Protein AF-0000000078827444 (afdb_homodimer)

Organism: Myxococcus xanthus (strain DK1622) (NCBI:txid246197)

InterPro domains:
  IPR001647 DNA-binding HTH domain, TetR-type [PF00440] (34-78)
  IPR001647 DNA-binding HTH domain, TetR-type [PS50977] (28-86)
  IPR009057 Homedomain-like superfamily [SSF46689] (24-93)
  IPR036271 Tetracyclin repressor-like, C-terminal domain superfamily [SSF48498] (101-181)
  IPR050109 HTH-type, TetR-like transcriptional regulator [PTHR30055] (21-205)

Foldseek 3Di:
DDPPPPDPPPPPPPPPPPPPDPPPPPPVLLLVLLLVLLLQQCLVPVPDDSQNSQVSSVHGPVSVCVNPVDPLRSLQVSLQVLLVQLLVLLVVDPLVVDDLLVSLLSNLVSCLVSLSSLSSCVPNVSNVPDPVCVVSVVVSLVSNLVSVVSCCVVPQDPDPDDSVVLSVLLSVLSNVLVVCCVVVNDPSVCSSVVSSCCSRPNDDPPPDPPPPVPPDD/DDDPPPPPPPPPPPPPPPPPDPPPQPPVLLLVLLLVLLLQQCLVPVPDDSQNSQVSSVHGPVSVCVNPVDPLRSLQVSLQVLLVQLVVLLVVDPLVPDDLLVSLLSNLVSCLVSLSSLSSCVPNVSNVPDPVCVVSVVVSLVSNLVSVVSCCVVVQDPDPDDSVVLSVLLSVLSNVLVVCCVVVNDPSVCSSVVSSCCSRPNDDPPPDPPPPVPPDD

Solvent-accessible surface area (backbone atoms only — not comparable to full-atom values): 24002 Å² total; per-residue (Å²): 134,83,81,78,77,79,80,76,77,77,75,78,73,73,76,73,74,74,74,74,71,74,78,76,68,53,71,68,50,48,54,51,36,39,34,52,25,39,31,50,45,32,40,69,25,69,81,58,57,66,60,58,28,18,52,68,39,72,45,50,57,69,58,47,43,72,77,33,85,39,71,67,53,41,51,52,51,25,48,49,50,40,50,49,50,52,42,49,44,56,65,72,45,69,49,89,78,40,57,45,68,56,28,48,52,48,50,40,54,50,48,48,83,42,20,48,45,52,40,20,55,64,58,30,45,70,56,73,70,34,70,87,45,49,66,57,49,50,52,44,50,48,54,54,48,52,49,52,49,46,15,28,76,71,42,35,26,56,76,91,57,53,68,62,50,53,51,37,49,53,52,25,40,41,44,31,41,37,53,30,33,76,73,66,62,35,56,72,90,45,39,35,60,51,41,50,48,37,46,33,44,25,42,30,55,80,50,68,82,72,70,69,76,58,74,68,129,135,83,81,77,78,77,80,76,77,76,74,77,71,72,74,72,73,74,73,74,70,73,78,76,67,53,74,67,51,48,54,50,35,39,33,52,25,39,29,50,45,31,39,70,25,70,78,57,57,65,62,58,28,19,52,69,40,72,47,49,58,68,59,47,42,72,78,33,84,39,70,67,52,42,51,52,51,25,49,48,50,42,50,50,51,52,42,49,43,55,64,71,45,67,49,90,78,40,57,44,65,56,28,49,52,49,50,39,54,50,47,48,82,42,21,47,47,53,38,20,56,64,57,29,44,70,56,73,70,32,68,89,44,48,65,57,49,50,51,43,50,49,53,54,47,52,48,54,50,46,16,30,75,72,42,33,26,54,77,94,57,54,68,62,49,53,50,38,48,53,53,25,42,40,44,31,41,38,54,30,33,75,72,66,61,36,58,72,92,46,38,36,58,52,42,49,48,37,47,33,43,25,40,31,55,80,51,68,81,72,68,73,74,57,75,68,130

Radius of gyration: 30.71 Å; Cα contacts (8 Å, |Δi|>4): 462; chains: 2; bounding box: 69×168×71 Å

pLDDT: mean 85.09, std 20.28, range [30.98, 98.06]

Nearest PDB structures (foldseek):
  2v57-assembly2_D  TM=8.436E-01  e=8.458E-08  Mycolicibacterium smegmatis
  2v57-assembly1_A  TM=8.354E-01  e=2.420E-07  Mycolicibacterium smegmatis
  2wgb-assembly1_B  TM=8.155E-01  e=7.811E-06  Mycolicibacterium smegmatis
  6yj2-assembly1_A  TM=6.673E-01  e=6.584E-04  Mycobacterium tuberculosis H37Rv
  6o6n-assembly1_A  TM=5.308E-01  e=3.982E-04  Mycobacterium tuberculosis

Sequence (434 aa):
MPCALSETKVSHMGRKRISAAPPVASGSDTRASILSAAARAFAVDPSAPLVDVARSAGVGRATLHRYFGSREELLREAGLDSLVQLEQALKAHRFERLAPDVALESLVGALAPWGDRLRFLLVVSELSQEPSLKAIEARVDEQIMRILLRARDAGVLRQDLPSAWLFATFEALLYAAWTAVAQGDLAANDAARTIHETLLHGHGTGHLTGARKARPRMPCALSETKVSHMGRKRISAAPPVASGSDTRASILSAAARAFAVDPSAPLVDVARSAGVGRATLHRYFGSREELLREAGLDSLVQLEQALKAHRFERLAPDVALESLVGALAPWGDRLRFLLVVSELSQEPSLKAIEARVDEQIMRILLRARDAGVLRQDLPSAWLFATFEALLYAAWTAVAQGDLAANDAARTIHETLLHGHGTGHLTGARKARPR

Structure (mmCIF, N/CA/C/O backbone):
data_AF-0000000078827444-model_v1
#
loop_
_entity.id
_entity.type
_entity.pdbx_description
1 polymer 'Transcriptional regulator, TetR family'
#
loop_
_atom_site.group_PDB
_atom_site.id
_atom_site.type_symbol
_atom_site.label_atom_id
_atom_site.label_alt_id
_atom_site.label_comp_id
_atom_site.label_asym_id
_atom_site.label_entity_id
_atom_site.label_seq_id
_atom_site.pdbx_PDB_ins_code
_atom_site.Cartn_x
_atom_site.Cartn_y
_atom_site.Cartn_z
_atom_site.occupancy
_atom_site.B_iso_or_equiv
_atom_site.auth_seq_id
_atom_site.auth_comp_id
_atom_site.auth_asym_id
_atom_site.auth_atom_id
_atom_site.pdbx_PDB_model_num
ATOM 1 N N . MET A 1 1 ? 29.656 87.125 -32.844 1 31.77 1 MET A N 1
ATOM 2 C CA . MET A 1 1 ? 28.594 86.125 -32.781 1 31.77 1 MET A CA 1
ATOM 3 C C . MET A 1 1 ? 29.094 84.875 -32.094 1 31.77 1 MET A C 1
ATOM 5 O O . MET A 1 1 ? 30.016 84.188 -32.562 1 31.77 1 MET A O 1
ATOM 9 N N . PRO A 1 2 ? 29.031 84.75 -30.703 1 37.97 2 PRO A N 1
ATOM 10 C CA . PRO A 1 2 ? 29.609 83.688 -29.844 1 37.97 2 PRO A CA 1
ATOM 11 C C . PRO A 1 2 ? 29.047 82.312 -30.125 1 37.97 2 PRO A C 1
ATOM 13 O O . PRO A 1 2 ? 27.906 82.188 -30.578 1 37.97 2 PRO A O 1
ATOM 16 N N . CYS A 1 3 ? 29.828 81.375 -30.594 1 32.91 3 CYS A N 1
ATOM 17 C CA . CYS A 1 3 ? 29.578 80 -30.875 1 32.91 3 CYS A CA 1
ATOM 18 C C . CYS A 1 3 ? 29.047 79.25 -29.641 1 32.91 3 CYS A C 1
ATOM 20 O O . CYS A 1 3 ? 29.734 79.188 -28.625 1 32.91 3 CYS A O 1
ATOM 22 N N . ALA A 1 4 ? 27.75 79.375 -29.344 1 36.53 4 ALA A N 1
ATOM 23 C CA . ALA A 1 4 ? 27.125 78.688 -28.219 1 36.53 4 ALA A CA 1
ATOM 24 C C . ALA A 1 4 ? 27.406 77.188 -28.281 1 36.53 4 ALA A C 1
ATOM 26 O O . ALA A 1 4 ? 27.078 76.5 -29.266 1 36.53 4 ALA A O 1
ATOM 27 N N . LEU A 1 5 ? 28.438 76.625 -27.609 1 36.31 5 LEU A N 1
ATOM 28 C CA . LEU A 1 5 ? 28.797 75.25 -27.453 1 36.31 5 LEU A CA 1
ATOM 29 C C . LEU A 1 5 ? 27.594 74.438 -26.969 1 36.31 5 LEU A C 1
ATOM 31 O O . LEU A 1 5 ? 26.906 74.812 -26.031 1 36.31 5 LEU A O 1
ATOM 35 N N . SER A 1 6 ? 26.953 73.625 -27.812 1 36.91 6 SER A N 1
ATOM 36 C CA . SER A 1 6 ? 25.859 72.688 -27.578 1 36.91 6 SER A CA 1
ATOM 37 C C . SER A 1 6 ? 26.172 71.75 -26.422 1 36.91 6 SER A C 1
ATOM 39 O O . SER A 1 6 ? 27.266 71.188 -26.344 1 36.91 6 SER A O 1
ATOM 41 N N . GLU A 1 7 ? 25.578 71.938 -25.219 1 38.12 7 GLU A N 1
ATOM 42 C CA . GLU A 1 7 ? 25.578 71.062 -24.047 1 38.12 7 GLU A CA 1
ATOM 43 C C . GLU A 1 7 ? 25.188 69.625 -24.391 1 38.12 7 GLU A C 1
ATOM 45 O O . GLU A 1 7 ? 24.109 69.438 -24.953 1 38.12 7 GLU A O 1
ATOM 50 N N . THR A 1 8 ? 26.141 68.75 -24.75 1 36.53 8 THR A N 1
ATOM 51 C CA . THR A 1 8 ? 25.922 67.312 -24.922 1 36.53 8 THR A CA 1
ATOM 52 C C . THR A 1 8 ? 25.203 66.75 -23.703 1 36.53 8 THR A C 1
ATOM 54 O O . THR A 1 8 ? 25.703 66.812 -22.578 1 36.53 8 THR A O 1
ATOM 57 N N . LYS A 1 9 ? 23.875 66.5 -23.75 1 38.84 9 LYS A N 1
ATOM 58 C CA . LYS A 1 9 ? 23.062 65.812 -22.766 1 38.84 9 LYS A CA 1
ATOM 59 C C . LYS A 1 9 ? 23.672 64.438 -22.422 1 38.84 9 LYS A C 1
ATOM 61 O O . LYS A 1 9 ? 23.844 63.625 -23.312 1 38.84 9 LYS A O 1
ATOM 66 N N . VAL A 1 10 ? 24.5 64.375 -21.391 1 39.84 10 VAL A N 1
ATOM 67 C CA . VAL A 1 10 ? 24.938 63.062 -20.828 1 39.84 10 VAL A CA 1
ATOM 68 C C . VAL A 1 10 ? 23.719 62.188 -20.562 1 39.84 10 VAL A C 1
ATOM 70 O O . VAL A 1 10 ? 22.781 62.625 -19.875 1 39.84 10 VAL A O 1
ATOM 73 N N . SER A 1 11 ? 23.25 61.344 -21.5 1 39.22 11 SER A N 1
ATOM 74 C CA . SER A 1 11 ? 22.219 60.312 -21.312 1 39.22 11 SER A CA 1
ATOM 75 C C . SER A 1 11 ? 22.453 59.531 -20.031 1 39.22 11 SER A C 1
ATOM 77 O O . SER A 1 11 ? 23.547 59.031 -19.781 1 39.22 11 SER A O 1
ATOM 79 N N . HIS A 1 12 ? 21.859 59.938 -18.922 1 38.81 12 HIS A N 1
ATOM 80 C CA . HIS A 1 12 ? 21.828 59.188 -17.688 1 38.81 12 HIS A CA 1
ATOM 81 C C . HIS A 1 12 ? 21.516 57.719 -17.922 1 38.81 12 HIS A C 1
ATOM 83 O O . HIS A 1 12 ? 20.453 57.375 -18.469 1 38.81 12 HIS A O 1
ATOM 89 N N . MET A 1 13 ? 22.453 56.875 -18.359 1 39.97 13 MET A N 1
ATOM 90 C CA . MET A 1 13 ? 22.312 55.438 -18.375 1 39.97 13 MET A CA 1
ATOM 91 C C . MET A 1 13 ? 21.641 54.938 -17.094 1 39.97 13 MET A C 1
ATOM 93 O O . MET A 1 13 ? 22.094 55.25 -15.992 1 39.97 13 MET A O 1
ATOM 97 N N . GLY A 1 14 ? 20.344 54.75 -17.047 1 36.94 14 GLY A N 1
ATOM 98 C CA . GLY A 1 14 ? 19.594 54.156 -15.961 1 36.94 14 GLY A CA 1
ATOM 99 C C . GLY A 1 14 ? 20.328 53 -15.305 1 36.94 14 GLY A C 1
ATOM 100 O O . GLY A 1 14 ? 20.953 52.188 -15.984 1 36.94 14 GLY A O 1
ATOM 101 N N . ARG A 1 15 ? 20.906 53.156 -14.156 1 40.91 15 ARG A N 1
ATOM 102 C CA . ARG A 1 15 ? 21.422 52.062 -13.336 1 40.91 15 ARG A CA 1
ATOM 103 C C . ARG A 1 15 ? 20.5 50.844 -13.398 1 40.91 15 ARG A C 1
ATOM 105 O O . ARG A 1 15 ? 19.312 50.969 -13.109 1 40.91 15 ARG A O 1
ATOM 112 N N . LYS A 1 16 ? 20.734 49.938 -14.289 1 40.47 16 LYS A N 1
ATOM 113 C CA . LYS A 1 16 ? 20.094 48.625 -14.242 1 40.47 16 LYS A CA 1
ATOM 114 C C . LYS A 1 16 ? 19.938 48.125 -12.805 1 40.47 16 LYS A C 1
ATOM 116 O O . LYS A 1 16 ? 20.922 47.969 -12.078 1 40.47 16 LYS A O 1
ATOM 121 N N . ARG A 1 17 ? 18.797 48.375 -12.141 1 40.31 17 ARG A N 1
ATOM 122 C CA . ARG A 1 17 ? 18.438 47.75 -10.875 1 40.31 17 ARG A CA 1
ATOM 123 C C . ARG A 1 17 ? 18.906 46.281 -10.852 1 40.31 17 ARG A C 1
ATOM 125 O O . ARG A 1 17 ? 18.469 45.469 -11.672 1 40.31 17 ARG A O 1
ATOM 132 N N . ILE A 1 18 ? 20.156 46.031 -10.523 1 42.38 18 ILE A N 1
ATOM 133 C CA . ILE A 1 18 ? 20.562 44.656 -10.242 1 42.38 18 ILE A CA 1
ATOM 134 C C . ILE A 1 18 ? 19.422 43.938 -9.516 1 42.38 18 ILE A C 1
ATOM 136 O O . ILE A 1 18 ? 18.938 44.406 -8.484 1 42.38 18 ILE A O 1
ATOM 140 N N . SER A 1 19 ? 18.562 43.219 -10.211 1 42.84 19 SER A N 1
ATOM 141 C CA . SER A 1 19 ? 17.547 42.312 -9.68 1 42.84 19 SER A CA 1
ATOM 142 C C . SER A 1 19 ? 18 41.656 -8.383 1 42.84 19 SER A C 1
ATOM 144 O O . SER A 1 19 ? 19.109 41.125 -8.312 1 42.84 19 SER A O 1
ATOM 146 N N . ALA A 1 20 ? 17.641 42.156 -7.191 1 43.84 20 ALA A N 1
ATOM 147 C CA . ALA A 1 20 ? 17.859 41.562 -5.879 1 43.84 20 ALA A CA 1
ATOM 148 C C . ALA A 1 20 ? 17.859 40.031 -5.961 1 43.84 20 ALA A C 1
ATOM 150 O O . ALA A 1 20 ? 17.062 39.438 -6.691 1 43.84 20 ALA A O 1
ATOM 151 N N . ALA A 1 21 ? 18.969 39.375 -5.801 1 48.09 21 ALA A N 1
ATOM 152 C CA . ALA A 1 21 ? 19.031 37.906 -5.68 1 48.09 21 ALA A CA 1
ATOM 153 C C . ALA A 1 21 ? 17.844 37.375 -4.887 1 48.09 21 ALA A C 1
ATOM 155 O O . ALA A 1 21 ? 17.391 38 -3.924 1 48.09 21 ALA A O 1
ATOM 156 N N . PRO A 1 22 ? 17.031 36.5 -5.422 1 49.16 22 PRO A N 1
ATOM 157 C CA . PRO A 1 22 ? 15.906 35.969 -4.648 1 49.16 22 PRO A CA 1
ATOM 158 C C . PRO A 1 22 ? 16.25 35.75 -3.178 1 49.16 22 PRO A C 1
ATOM 160 O O . PRO A 1 22 ? 17.391 35.438 -2.85 1 49.16 22 PRO A O 1
ATOM 163 N N . PRO A 1 23 ? 15.625 36.344 -2.232 1 47.78 23 PRO A N 1
ATOM 164 C CA . PRO A 1 23 ? 15.906 36.188 -0.803 1 47.78 23 PRO A CA 1
ATOM 165 C C . PRO A 1 23 ? 16.375 34.781 -0.444 1 47.78 23 PRO A C 1
ATOM 167 O O . PRO A 1 23 ? 15.859 33.781 -0.992 1 47.78 23 PRO A O 1
ATOM 170 N N . VAL A 1 24 ? 17.594 34.562 -0.07 1 46.47 24 VAL A N 1
ATOM 171 C CA . VAL A 1 24 ? 18.094 33.312 0.514 1 46.47 24 VAL A CA 1
ATOM 172 C C . VAL A 1 24 ? 17.094 32.781 1.542 1 46.47 24 VAL A C 1
ATOM 174 O O . VAL A 1 24 ? 16.688 33.5 2.447 1 46.47 24 VAL A O 1
ATOM 177 N N . ALA A 1 25 ? 16.25 31.797 1.273 1 52.47 25 ALA A N 1
ATOM 178 C CA . ALA A 1 25 ? 15.375 31.156 2.244 1 52.47 25 ALA A CA 1
ATOM 179 C C . ALA A 1 25 ? 16.047 31.062 3.615 1 52.47 25 ALA A C 1
ATOM 181 O O . ALA A 1 25 ? 17.234 30.766 3.717 1 52.47 25 ALA A O 1
ATOM 182 N N . SER A 1 26 ? 15.484 31.562 4.66 1 61.41 26 SER A N 1
ATOM 183 C CA . SER A 1 26 ? 15.992 31.438 6.02 1 61.41 26 SER A CA 1
ATOM 184 C C . SER A 1 26 ? 16.391 30 6.328 1 61.41 26 SER A C 1
ATOM 186 O O . SER A 1 26 ? 15.977 29.078 5.617 1 61.41 26 SER A O 1
ATOM 188 N N . GLY A 1 27 ? 17.422 29.766 7.078 1 64.12 27 GLY A N 1
ATOM 189 C CA . GLY A 1 27 ? 17.922 28.469 7.512 1 64.12 27 GLY A CA 1
ATOM 190 C C . GLY A 1 27 ? 16.828 27.469 7.773 1 64.12 27 GLY A C 1
ATOM 191 O O . GLY A 1 27 ? 16.953 26.297 7.406 1 64.12 27 GLY A O 1
ATOM 192 N N . SER A 1 28 ? 15.742 27.953 8.344 1 72.44 28 SER A N 1
ATOM 193 C CA . SER A 1 28 ? 14.609 27.078 8.664 1 72.44 28 SER A CA 1
ATOM 194 C C . SER A 1 28 ? 13.875 26.656 7.402 1 72.44 28 SER A C 1
ATOM 196 O O . SER A 1 28 ? 13.438 25.5 7.297 1 72.44 28 SER A O 1
ATOM 198 N N . ASP A 1 29 ? 13.93 27.5 6.488 1 87.19 29 ASP A N 1
ATOM 199 C CA . ASP A 1 29 ? 13.242 27.203 5.238 1 87.19 29 ASP A CA 1
ATOM 200 C C . ASP A 1 29 ? 14.008 26.172 4.422 1 87.19 29 ASP A C 1
ATOM 202 O O . ASP A 1 29 ? 13.406 25.266 3.84 1 87.19 29 ASP A O 1
ATOM 206 N N . THR A 1 30 ? 15.32 26.281 4.633 1 92.56 30 THR A N 1
ATOM 207 C CA . THR A 1 30 ? 16.172 25.344 3.9 1 92.56 30 THR A CA 1
ATOM 208 C C . THR A 1 30 ? 16.047 23.938 4.492 1 92.56 30 THR A C 1
ATOM 210 O O . THR A 1 30 ? 15.93 22.969 3.756 1 92.56 30 THR A O 1
ATOM 213 N N . ARG A 1 31 ? 16.047 23.891 5.809 1 95.88 31 ARG A N 1
ATOM 214 C CA . ARG A 1 31 ? 15.914 22.594 6.488 1 95.88 31 ARG A CA 1
ATOM 215 C C . ARG A 1 31 ? 14.609 21.906 6.098 1 95.88 31 ARG A C 1
ATOM 217 O O . ARG A 1 31 ? 14.609 20.719 5.766 1 95.88 31 ARG A O 1
ATOM 224 N N . ALA A 1 32 ? 13.594 22.703 6.156 1 95.5 32 ALA A N 1
ATOM 225 C CA . ALA A 1 32 ? 12.281 22.172 5.816 1 95.5 32 ALA A CA 1
ATOM 226 C C . ALA A 1 32 ? 12.234 21.719 4.359 1 95.5 32 ALA A C 1
ATOM 228 O O . ALA A 1 32 ? 11.648 20.672 4.039 1 95.5 32 ALA A O 1
ATOM 229 N N . SER A 1 33 ? 12.82 22.469 3.496 1 95.94 33 SER A N 1
ATOM 230 C CA . SER A 1 33 ? 12.859 22.125 2.078 1 95.94 33 SER A CA 1
ATOM 231 C C . SER A 1 33 ? 13.602 20.812 1.845 1 95.94 33 SER A C 1
ATOM 233 O O . SER A 1 33 ? 13.172 19.984 1.045 1 95.94 33 SER A O 1
ATOM 235 N N . ILE A 1 34 ? 14.68 20.641 2.582 1 97.31 34 ILE A N 1
ATOM 236 C CA . ILE A 1 34 ? 15.469 19.422 2.453 1 97.31 34 ILE A CA 1
ATOM 237 C C . ILE A 1 34 ? 14.656 18.219 2.947 1 97.31 34 ILE A C 1
ATOM 239 O O . ILE A 1 34 ? 14.625 17.172 2.297 1 97.31 34 ILE A O 1
ATOM 243 N N . LEU A 1 35 ? 13.984 18.391 4.059 1 97.38 35 LEU A N 1
ATOM 244 C CA . LEU A 1 35 ? 13.188 17.297 4.625 1 97.38 35 LEU A CA 1
ATOM 245 C C . LEU A 1 35 ? 12.055 16.906 3.686 1 97.38 35 LEU A C 1
ATOM 247 O O . LEU A 1 35 ? 11.781 15.719 3.492 1 97.38 35 LEU A O 1
ATOM 251 N N . SER A 1 36 ? 11.453 17.906 3.076 1 96.19 36 SER A N 1
ATOM 252 C CA . SER A 1 36 ? 10.383 17.641 2.121 1 96.19 36 SER A CA 1
ATOM 253 C C . SER A 1 36 ? 10.906 16.938 0.879 1 96.19 36 SER A C 1
ATOM 255 O O . SER A 1 36 ? 10.297 15.961 0.417 1 96.19 36 SER A O 1
ATOM 257 N N . ALA A 1 37 ? 11.984 17.375 0.394 1 96.81 37 ALA A N 1
ATOM 258 C CA . ALA A 1 37 ? 12.602 16.75 -0.769 1 96.81 37 ALA A CA 1
ATOM 259 C C . ALA A 1 37 ? 13.016 15.312 -0.464 1 96.81 37 ALA A C 1
ATOM 261 O O . ALA A 1 37 ? 12.852 14.422 -1.303 1 96.81 37 ALA A O 1
ATOM 262 N N . ALA A 1 38 ? 13.539 15.109 0.711 1 97.31 38 ALA A N 1
ATOM 263 C CA . ALA A 1 38 ? 13.961 13.773 1.132 1 97.31 38 ALA A CA 1
ATOM 264 C C . ALA A 1 38 ? 12.773 12.812 1.175 1 97.31 38 ALA A C 1
ATOM 266 O O . ALA A 1 38 ? 12.836 11.719 0.608 1 97.31 38 ALA A O 1
ATOM 267 N N . ALA A 1 39 ? 11.703 13.234 1.784 1 95.75 39 ALA A N 1
ATOM 268 C CA . ALA A 1 39 ? 10.516 12.391 1.887 1 95.75 39 ALA A CA 1
ATOM 269 C C . ALA A 1 39 ? 9.992 12.008 0.504 1 95.75 39 ALA A C 1
ATOM 271 O O . ALA A 1 39 ? 9.656 10.852 0.259 1 95.75 39 ALA A O 1
ATOM 272 N N . ARG A 1 40 ? 9.984 12.945 -0.374 1 93.38 40 ARG A N 1
ATOM 273 C CA . ARG A 1 40 ? 9.484 12.703 -1.724 1 93.38 40 ARG A CA 1
ATOM 274 C C . ARG A 1 40 ? 10.398 11.75 -2.482 1 93.38 40 ARG A C 1
ATOM 276 O O . ARG A 1 40 ? 9.93 10.797 -3.113 1 93.38 40 ARG A O 1
ATOM 283 N N . ALA A 1 41 ? 11.672 11.984 -2.404 1 93.88 41 ALA A N 1
ATOM 284 C CA . ALA A 1 41 ? 12.641 11.156 -3.129 1 93.88 41 ALA A CA 1
ATOM 285 C C . ALA A 1 41 ? 12.641 9.727 -2.605 1 93.88 41 ALA A C 1
ATOM 287 O O . ALA A 1 41 ? 12.578 8.773 -3.387 1 93.88 41 ALA A O 1
ATOM 288 N N . PHE A 1 42 ? 12.633 9.609 -1.299 1 93.12 42 PHE A N 1
ATOM 289 C CA . PHE A 1 42 ? 12.758 8.297 -0.688 1 93.12 42 PHE A CA 1
ATOM 290 C C . PHE A 1 42 ? 11.445 7.535 -0.756 1 93.12 42 PHE A C 1
ATOM 292 O O . PHE A 1 42 ? 11.422 6.305 -0.651 1 93.12 42 PHE A O 1
ATOM 299 N N . ALA A 1 43 ? 10.328 8.25 -0.931 1 90.38 43 ALA A N 1
ATOM 300 C CA . ALA A 1 43 ? 9.047 7.59 -1.176 1 90.38 43 ALA A CA 1
ATOM 301 C C . ALA A 1 43 ? 9.062 6.832 -2.502 1 90.38 43 ALA A C 1
ATOM 303 O O . ALA A 1 43 ? 8.414 5.793 -2.639 1 90.38 43 ALA A O 1
ATOM 304 N N . VAL A 1 44 ? 9.773 7.332 -3.438 1 86.62 44 VAL A N 1
ATOM 305 C CA . VAL A 1 44 ? 9.867 6.73 -4.762 1 86.62 44 VAL A CA 1
ATOM 306 C C . VAL A 1 44 ? 10.977 5.684 -4.781 1 86.62 44 VAL A C 1
ATOM 308 O O . VAL A 1 44 ? 10.773 4.562 -5.25 1 86.62 44 VAL A O 1
ATOM 311 N N . ASP A 1 45 ? 12.102 6.078 -4.195 1 87.88 45 ASP A N 1
ATOM 312 C CA . ASP A 1 45 ? 13.273 5.211 -4.121 1 87.88 45 ASP A CA 1
ATOM 313 C C . ASP A 1 45 ? 13.992 5.375 -2.783 1 87.88 45 ASP A C 1
ATOM 315 O O . ASP A 1 45 ? 14.773 6.309 -2.602 1 87.88 45 ASP A O 1
ATOM 319 N N . PRO A 1 46 ? 13.82 4.398 -1.934 1 88.75 46 PRO A N 1
ATOM 320 C CA . PRO A 1 46 ? 14.453 4.496 -0.615 1 88.75 46 PRO A CA 1
ATOM 321 C C . PRO A 1 46 ? 15.977 4.578 -0.695 1 88.75 46 PRO A C 1
ATOM 323 O O . PRO A 1 46 ? 16.625 5.008 0.261 1 88.75 46 PRO A O 1
ATOM 326 N N . SER A 1 47 ? 16.578 4.207 -1.845 1 85.81 47 SER A N 1
ATOM 327 C CA . SER A 1 47 ? 18.031 4.219 -2.01 1 85.81 47 SER A CA 1
ATOM 328 C C . SER A 1 47 ? 18.469 5.402 -2.855 1 85.81 47 SER A C 1
ATOM 330 O O . SER A 1 47 ? 19.625 5.453 -3.305 1 85.81 47 SER A O 1
ATOM 332 N N . ALA A 1 48 ? 17.609 6.301 -3.035 1 91.44 48 ALA A N 1
ATOM 333 C CA . ALA A 1 48 ? 17.953 7.465 -3.852 1 91.44 48 ALA A CA 1
ATOM 334 C C . ALA A 1 48 ? 19.219 8.148 -3.334 1 91.44 48 ALA A C 1
ATOM 336 O O . ALA A 1 48 ? 19.391 8.297 -2.123 1 91.44 48 ALA A O 1
ATOM 337 N N . PRO A 1 49 ? 20.062 8.586 -4.223 1 94.12 49 PRO A N 1
ATOM 338 C CA . PRO A 1 49 ? 21.281 9.289 -3.812 1 94.12 49 PRO A CA 1
ATOM 339 C C . PRO A 1 49 ? 20.984 10.633 -3.156 1 94.12 49 PRO A C 1
ATOM 341 O O . PRO A 1 49 ? 20.047 11.328 -3.547 1 94.12 49 PRO A O 1
ATOM 344 N N . LEU A 1 50 ? 21.859 10.992 -2.223 1 96.31 50 LEU A N 1
ATOM 345 C CA . LEU A 1 50 ? 21.672 12.242 -1.492 1 96.31 50 LEU A CA 1
ATOM 346 C C . LEU A 1 50 ? 21.844 13.438 -2.418 1 96.31 50 LEU A C 1
ATOM 348 O O . LEU A 1 50 ? 21.219 14.484 -2.215 1 96.31 50 LEU A O 1
ATOM 352 N N . VAL A 1 51 ? 22.625 13.289 -3.451 1 95.44 51 VAL A N 1
ATOM 353 C CA . VAL A 1 51 ? 22.828 14.367 -4.41 1 95.44 51 VAL A CA 1
ATOM 354 C C . VAL A 1 51 ? 21.5 14.711 -5.094 1 95.44 51 VAL A C 1
ATOM 356 O O . VAL A 1 51 ? 21.234 15.875 -5.391 1 95.44 51 VAL A O 1
ATOM 359 N N . ASP A 1 52 ? 20.688 13.758 -5.32 1 95.31 52 ASP A N 1
ATOM 360 C CA . ASP A 1 52 ? 19.391 13.977 -5.941 1 95.31 52 ASP A CA 1
ATOM 361 C C . ASP A 1 52 ? 18.438 14.68 -4.98 1 95.31 52 ASP A C 1
ATOM 363 O O . ASP A 1 52 ? 17.641 15.523 -5.398 1 95.31 52 ASP A O 1
ATOM 367 N N . VAL A 1 53 ? 18.5 14.305 -3.711 1 97 53 VAL A N 1
ATOM 368 C CA . VAL A 1 53 ? 17.703 14.977 -2.688 1 97 53 VAL A CA 1
ATOM 369 C C . VAL A 1 53 ? 18.094 16.453 -2.619 1 97 53 VAL A C 1
ATOM 371 O O . VAL A 1 53 ? 17.219 17.328 -2.617 1 97 53 VAL A O 1
ATOM 374 N N . ALA A 1 54 ? 19.406 16.688 -2.582 1 97.12 54 ALA A N 1
ATOM 375 C CA . ALA A 1 54 ? 19.906 18.062 -2.525 1 97.12 54 ALA A CA 1
ATOM 376 C C . ALA A 1 54 ? 19.422 18.875 -3.717 1 97.12 54 ALA A C 1
ATOM 378 O O . ALA A 1 54 ? 18.891 19.969 -3.547 1 97.12 54 ALA A O 1
ATOM 379 N N . ARG A 1 55 ? 19.547 18.312 -4.875 1 96.25 55 ARG A N 1
ATOM 380 C CA . ARG A 1 55 ? 19.125 18.984 -6.102 1 96.25 55 ARG A CA 1
ATOM 381 C C . ARG A 1 55 ? 17.625 19.312 -6.062 1 96.25 55 ARG A C 1
ATOM 383 O O . ARG A 1 55 ? 17.234 20.438 -6.383 1 96.25 55 ARG A O 1
ATOM 390 N N . SER A 1 56 ? 16.875 18.438 -5.617 1 94.75 56 SER A N 1
ATOM 391 C CA . SER A 1 56 ? 15.43 18.625 -5.547 1 94.75 56 SER A CA 1
ATOM 392 C C . SER A 1 56 ? 15.055 19.703 -4.535 1 94.75 56 SER A C 1
ATOM 394 O O . SER A 1 56 ? 14.031 20.359 -4.676 1 94.75 56 SER A O 1
ATOM 396 N N . ALA A 1 57 ? 15.852 19.844 -3.535 1 96.25 57 ALA A N 1
ATOM 397 C CA . ALA A 1 57 ? 15.625 20.844 -2.496 1 96.25 57 ALA A CA 1
ATOM 398 C C . ALA A 1 57 ? 16.156 22.203 -2.924 1 96.25 57 ALA A C 1
ATOM 400 O O . ALA A 1 57 ? 15.953 23.203 -2.223 1 96.25 57 ALA A O 1
ATOM 401 N N . GLY A 1 58 ? 16.875 22.203 -4.02 1 96.12 58 GLY A N 1
ATOM 402 C CA . GLY A 1 58 ? 17.422 23.453 -4.512 1 96.12 58 GLY A CA 1
ATOM 403 C C . GLY A 1 58 ? 18.672 23.875 -3.781 1 96.12 58 GLY A C 1
ATOM 404 O O . GLY A 1 58 ? 18.938 25.078 -3.627 1 96.12 58 GLY A O 1
ATOM 405 N N . VAL A 1 59 ? 19.375 22.953 -3.256 1 96.25 59 VAL A N 1
ATOM 406 C CA . VAL A 1 59 ? 20.609 23.266 -2.535 1 96.25 59 VAL A CA 1
ATOM 407 C C . VAL A 1 59 ? 21.734 22.391 -3.066 1 96.25 59 VAL A C 1
ATOM 409 O O . VAL A 1 59 ? 21.516 21.484 -3.867 1 96.25 59 VAL A O 1
ATOM 412 N N . GLY A 1 60 ? 22.953 22.703 -2.676 1 94.12 60 GLY A N 1
ATOM 413 C CA . GLY A 1 60 ? 24.109 21.859 -3.004 1 94.12 60 GLY A CA 1
ATOM 414 C C . GLY A 1 60 ? 24.328 20.734 -2.02 1 94.12 60 GLY A C 1
ATOM 415 O O . GLY A 1 60 ? 23.75 20.734 -0.932 1 94.12 60 GLY A O 1
ATOM 416 N N . ARG A 1 61 ? 25.094 19.812 -2.406 1 93.75 61 ARG A N 1
ATOM 417 C CA . ARG A 1 61 ? 25.406 18.656 -1.562 1 93.75 61 ARG A CA 1
ATOM 418 C C . ARG A 1 61 ? 26.062 19.109 -0.257 1 93.75 61 ARG A C 1
ATOM 420 O O . ARG A 1 61 ? 25.766 18.562 0.809 1 93.75 61 ARG A O 1
ATOM 427 N N . ALA A 1 62 ? 26.906 20.078 -0.333 1 94.88 62 ALA A N 1
ATOM 428 C CA . ALA A 1 62 ? 27.594 20.578 0.855 1 94.88 62 ALA A CA 1
ATOM 429 C C . ALA A 1 62 ? 26.609 21.188 1.851 1 94.88 62 ALA A C 1
ATOM 431 O O . ALA A 1 62 ? 26.734 20.969 3.061 1 94.88 62 ALA A O 1
ATOM 432 N N . THR A 1 63 ? 25.703 21.859 1.393 1 95.56 63 THR A N 1
ATOM 433 C CA . THR A 1 63 ? 24.672 22.453 2.23 1 95.56 63 THR A CA 1
ATOM 434 C C . THR A 1 63 ? 23.859 21.375 2.922 1 95.56 63 THR A C 1
ATOM 436 O O . THR A 1 63 ? 23.578 21.469 4.121 1 95.56 63 THR A O 1
ATOM 439 N N . LEU A 1 64 ? 23.422 20.281 2.172 1 97.19 64 LEU A N 1
ATOM 440 C CA . LEU A 1 64 ? 22.688 19.156 2.76 1 97.19 64 LEU A CA 1
ATOM 441 C C . LEU A 1 64 ? 23.484 18.547 3.912 1 97.19 64 LEU A C 1
ATOM 443 O O . LEU A 1 64 ? 22.922 18.281 4.977 1 97.19 64 LEU A O 1
ATOM 447 N N . HIS A 1 65 ? 24.75 18.453 3.764 1 96.19 65 HIS A N 1
ATOM 448 C CA . HIS A 1 65 ? 25.578 17.797 4.766 1 96.19 65 HIS A CA 1
ATOM 449 C C . HIS A 1 65 ? 25.75 18.672 6 1 96.19 65 HIS A C 1
ATOM 451 O O . HIS A 1 65 ? 25.938 18.172 7.109 1 96.19 65 HIS A O 1
ATOM 457 N N . ARG A 1 66 ? 25.734 20 5.773 1 96.19 66 ARG A N 1
ATOM 458 C CA . ARG A 1 66 ? 25.781 20.922 6.902 1 96.19 66 ARG A CA 1
ATOM 459 C C . ARG A 1 66 ? 24.562 20.75 7.805 1 96.19 66 ARG A C 1
ATOM 461 O O . ARG A 1 66 ? 24.672 20.828 9.031 1 96.19 66 ARG A O 1
ATOM 468 N N . TYR A 1 67 ? 23.453 20.438 7.219 1 96.62 67 TYR A N 1
ATOM 469 C CA . TYR A 1 67 ? 22.219 20.312 7.973 1 96.62 67 TYR A CA 1
ATOM 470 C C . TYR A 1 67 ? 22.047 18.906 8.531 1 96.62 67 TYR A C 1
ATOM 472 O O . TYR A 1 67 ? 21.562 18.719 9.641 1 96.62 67 TYR A O 1
ATOM 480 N N . PHE A 1 68 ? 22.406 17.922 7.699 1 97.56 68 PHE A N 1
ATOM 481 C CA . PHE A 1 68 ? 22.281 16.516 8.055 1 97.56 68 PHE A CA 1
ATOM 482 C C . PHE A 1 68 ? 23.578 15.758 7.789 1 97.56 68 PHE A C 1
ATOM 484 O O . PHE A 1 68 ? 23.938 15.523 6.633 1 97.56 68 PHE A O 1
ATOM 491 N N . GLY A 1 69 ? 24.062 15.25 8.836 1 95.62 69 GLY A N 1
ATOM 492 C CA . GLY A 1 69 ? 25.406 14.703 8.789 1 95.62 69 GLY A CA 1
ATOM 493 C C . GLY A 1 69 ? 25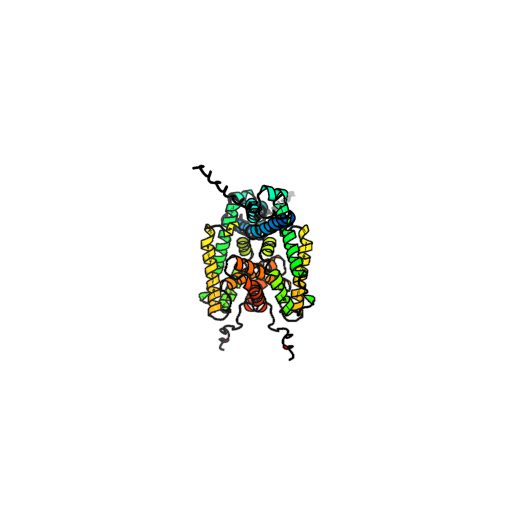.469 13.336 8.141 1 95.62 69 GLY A C 1
ATOM 494 O O . GLY A 1 69 ? 26.562 12.852 7.801 1 95.62 69 GLY A O 1
ATOM 495 N N . SER A 1 70 ? 24.328 12.617 8.047 1 95.69 70 SER A N 1
ATOM 496 C CA . SER A 1 70 ? 24.312 11.281 7.469 1 95.69 70 SER A CA 1
ATOM 497 C C . SER A 1 70 ? 22.953 10.961 6.852 1 95.69 70 SER A C 1
ATOM 499 O O . SER A 1 70 ? 21.969 11.648 7.133 1 95.69 70 SER A O 1
ATOM 501 N N . ARG A 1 71 ? 22.969 10.008 5.988 1 94.69 71 ARG A N 1
ATOM 502 C CA . ARG A 1 71 ? 21.719 9.516 5.426 1 94.69 71 ARG A CA 1
ATOM 503 C C . ARG A 1 71 ? 20.75 9.086 6.527 1 94.69 71 ARG A C 1
ATOM 505 O O . ARG A 1 71 ? 19.547 9.367 6.457 1 94.69 71 ARG A O 1
ATOM 512 N N . GLU A 1 72 ? 21.328 8.422 7.531 1 93.5 72 GLU A N 1
ATOM 513 C CA . GLU A 1 72 ? 20.516 7.93 8.641 1 93.5 72 GLU A CA 1
ATOM 514 C C . GLU A 1 72 ? 19.844 9.078 9.383 1 93.5 72 GLU A C 1
ATOM 516 O O . GLU A 1 72 ? 18.656 9.008 9.719 1 93.5 72 GLU A O 1
ATOM 521 N N . GLU A 1 73 ? 20.594 10.039 9.633 1 96 73 GLU A N 1
ATOM 522 C CA . GLU A 1 73 ? 20.047 11.211 10.312 1 96 73 GLU A CA 1
ATOM 523 C C . GLU A 1 73 ? 18.969 11.891 9.469 1 96 73 GLU A C 1
ATOM 525 O O . GLU A 1 73 ? 17.922 12.273 9.977 1 96 73 GLU A O 1
ATOM 530 N N . LEU A 1 74 ? 19.266 12.047 8.172 1 96.94 74 LEU A N 1
ATOM 531 C CA . LEU A 1 74 ? 18.297 12.656 7.266 1 96.94 74 LEU A CA 1
ATOM 532 C C . LEU A 1 74 ? 17 11.852 7.238 1 96.94 74 LEU A C 1
ATOM 534 O O . LEU A 1 74 ? 15.914 12.422 7.328 1 96.94 74 LEU A O 1
ATOM 538 N N . LEU A 1 75 ? 17.094 10.562 7.164 1 95.94 75 LEU A N 1
ATOM 539 C CA . LEU A 1 75 ? 15.922 9.688 7.145 1 95.94 75 LEU A CA 1
ATOM 540 C C . LEU A 1 75 ? 15.109 9.844 8.422 1 95.94 75 LEU A C 1
ATOM 542 O O . LEU A 1 75 ? 13.891 10.016 8.375 1 95.94 75 LEU A O 1
ATOM 546 N N . ARG A 1 76 ? 15.766 9.781 9.523 1 95.69 76 ARG A N 1
ATOM 547 C CA . ARG A 1 76 ? 15.094 9.891 10.82 1 95.69 76 ARG A CA 1
ATOM 548 C C . ARG A 1 76 ? 14.383 11.234 10.953 1 95.69 76 ARG A C 1
ATOM 550 O O . ARG A 1 76 ? 13.219 11.281 11.352 1 95.69 76 ARG A O 1
ATOM 557 N N . GLU A 1 77 ? 15.086 12.273 10.586 1 97 77 GLU A N 1
ATOM 558 C CA . GLU A 1 77 ? 14.508 13.609 10.727 1 97 77 GLU A CA 1
ATOM 559 C C . GLU A 1 77 ? 13.367 13.828 9.734 1 97 77 GLU A C 1
ATOM 561 O O . GLU A 1 77 ? 12.375 14.477 10.055 1 97 77 GLU A O 1
ATOM 566 N N . ALA A 1 78 ? 13.523 13.328 8.516 1 97.5 78 ALA A N 1
ATOM 567 C CA . ALA A 1 78 ? 12.43 13.391 7.543 1 97.5 78 ALA A CA 1
ATOM 568 C C . ALA A 1 78 ? 11.219 12.602 8.023 1 97.5 78 ALA A C 1
ATOM 570 O O . ALA A 1 78 ? 10.078 13.023 7.824 1 97.5 78 ALA A O 1
ATOM 571 N N . GLY A 1 79 ? 11.5 11.445 8.609 1 97.44 79 GLY A N 1
ATOM 572 C CA . GLY A 1 79 ? 10.43 10.664 9.211 1 97.44 79 GLY A CA 1
ATOM 573 C C . GLY A 1 79 ? 9.695 11.398 10.32 1 97.44 79 GLY A C 1
ATOM 574 O O . GLY A 1 79 ? 8.461 11.438 10.336 1 97.44 79 GLY A O 1
ATOM 575 N N . LEU A 1 80 ? 10.477 11.984 11.211 1 96.88 80 LEU A N 1
ATOM 576 C CA . LEU A 1 80 ? 9.898 12.758 12.305 1 96.88 80 LEU A CA 1
ATOM 577 C C . LEU A 1 80 ? 9.07 13.922 11.766 1 96.88 80 LEU A C 1
ATOM 579 O O . LEU A 1 80 ? 7.934 14.133 12.203 1 96.88 80 LEU A O 1
ATOM 583 N N . ASP A 1 81 ? 9.617 14.586 10.852 1 96.88 81 ASP A N 1
ATOM 584 C CA . ASP A 1 81 ? 8.922 15.719 10.25 1 96.88 81 ASP A CA 1
ATOM 585 C C . ASP A 1 81 ? 7.625 15.273 9.586 1 96.88 81 ASP A C 1
ATOM 587 O O . ASP A 1 81 ? 6.602 15.953 9.688 1 96.88 81 ASP A O 1
ATOM 591 N N . SER A 1 82 ? 7.668 14.18 8.852 1 97.44 82 SER A N 1
ATOM 592 C CA . SER A 1 82 ? 6.48 13.641 8.195 1 97.44 82 SER A CA 1
ATOM 593 C C . SER A 1 82 ? 5.379 13.352 9.211 1 97.44 82 SER A C 1
ATOM 595 O O . SER A 1 82 ? 4.223 13.734 9.008 1 97.44 82 SER A O 1
ATOM 597 N N . LEU A 1 83 ? 5.719 12.711 10.305 1 97.12 83 LEU A N 1
ATOM 598 C CA . LEU A 1 83 ? 4.746 12.367 11.336 1 97.12 83 LEU A CA 1
ATOM 599 C C . LEU A 1 83 ? 4.188 13.617 12 1 97.12 83 LEU A C 1
ATOM 601 O O . LEU A 1 83 ? 2.988 13.703 12.281 1 97.12 83 LEU A O 1
ATOM 605 N N . VAL A 1 84 ? 5.055 14.562 12.242 1 95.94 84 VAL A N 1
ATOM 606 C CA . VAL A 1 84 ? 4.629 15.82 12.867 1 95.94 84 VAL A CA 1
ATOM 607 C C . VAL A 1 84 ? 3.645 16.547 11.945 1 95.94 84 VAL A C 1
ATOM 609 O O . VAL A 1 84 ? 2.629 17.062 12.406 1 95.94 84 VAL A O 1
ATOM 612 N N . GLN A 1 85 ? 3.916 16.578 10.672 1 95.31 85 GLN A N 1
ATOM 613 C CA . GLN A 1 85 ? 3.014 17.203 9.711 1 95.31 85 GLN A CA 1
ATOM 614 C C . GLN A 1 85 ? 1.666 16.5 9.68 1 95.31 85 GLN A C 1
ATOM 616 O O . GLN A 1 85 ? 0.618 17.141 9.609 1 95.31 85 GLN A O 1
ATOM 621 N N . LEU A 1 86 ? 1.698 15.188 9.719 1 96 86 LEU A N 1
ATOM 622 C CA . LEU A 1 86 ? 0.459 14.422 9.75 1 96 86 LEU A CA 1
ATOM 623 C C . LEU A 1 86 ? -0.337 14.727 11.016 1 96 86 LEU A C 1
ATOM 625 O O . LEU A 1 86 ? -1.552 14.93 10.953 1 96 86 LEU A O 1
ATOM 629 N N . GLU A 1 87 ? 0.326 14.75 12.141 1 95.5 87 GLU A N 1
ATOM 630 C CA . GLU A 1 87 ? -0.328 15.062 13.406 1 95.5 87 GLU A CA 1
ATOM 631 C C . GLU A 1 87 ? -0.963 16.453 13.367 1 95.5 87 GLU A C 1
ATOM 633 O O . GLU A 1 87 ? -2.092 16.641 13.828 1 95.5 87 GLU A O 1
ATOM 638 N N . GLN A 1 88 ? -0.212 17.406 12.805 1 94.94 88 GLN A N 1
ATOM 639 C CA . GLN A 1 88 ? -0.711 18.766 12.711 1 94.94 88 GLN A CA 1
ATOM 640 C C . GLN A 1 88 ? -1.917 18.844 11.773 1 94.94 88 GLN A C 1
ATOM 642 O O . GLN A 1 88 ? -2.873 19.578 12.055 1 94.94 88 GLN A O 1
ATOM 647 N N . ALA A 1 89 ? -1.848 18.109 10.672 1 94.56 89 ALA A N 1
ATOM 648 C CA . ALA A 1 89 ? -2.973 18.078 9.742 1 94.56 89 ALA A CA 1
ATOM 649 C C . ALA A 1 89 ? -4.234 17.547 10.43 1 94.56 89 ALA A C 1
ATOM 651 O O . ALA A 1 89 ? -5.336 18.047 10.172 1 94.56 89 ALA A O 1
ATOM 652 N N . LEU A 1 90 ? -4.098 16.609 11.312 1 95.69 90 LEU A N 1
ATOM 653 C CA . LEU A 1 90 ? -5.223 16.016 12.039 1 95.69 90 LEU A CA 1
ATOM 654 C C . LEU A 1 90 ? -5.727 16.969 13.117 1 95.69 90 LEU A C 1
ATOM 656 O O . LEU A 1 90 ? -6.938 17.109 13.312 1 95.69 90 LEU A O 1
ATOM 660 N N . LYS A 1 91 ? -4.852 17.672 13.805 1 92.19 91 LYS A N 1
ATOM 661 C CA . LYS A 1 91 ? -5.203 18.578 14.898 1 92.19 91 LYS A CA 1
ATOM 662 C C . LYS A 1 91 ? -5.914 19.828 14.383 1 92.19 91 LYS A C 1
ATOM 664 O O . LYS A 1 91 ? -6.707 20.43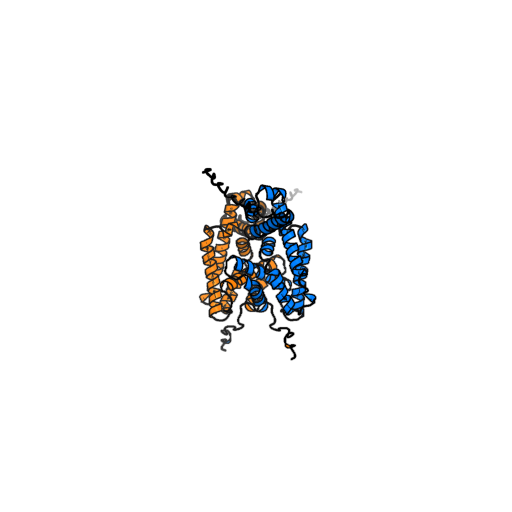8 15.102 1 92.19 91 LYS A O 1
ATOM 669 N N . ALA A 1 92 ? -5.574 20.109 13.156 1 90.5 92 ALA A N 1
ATOM 670 C CA . ALA A 1 92 ? -6.133 21.328 12.57 1 90.5 92 ALA A CA 1
ATOM 671 C C . ALA A 1 92 ? -7.637 21.188 12.352 1 90.5 92 ALA A C 1
ATOM 673 O O . ALA A 1 92 ? -8.344 22.188 12.203 1 90.5 92 ALA A O 1
ATOM 674 N N . HIS A 1 93 ? -8.031 19.906 12.359 1 87.62 93 HIS A N 1
ATOM 675 C CA . HIS A 1 93 ? -9.445 19.672 12.133 1 87.62 93 HIS A CA 1
ATOM 676 C C . HIS A 1 93 ? -10.172 19.375 13.445 1 87.62 93 HIS A C 1
ATOM 678 O O . HIS A 1 93 ? -9.625 18.719 14.328 1 87.62 93 HIS A O 1
ATOM 684 N N . ARG A 1 94 ? -11.18 20.109 13.922 1 88.44 94 ARG A N 1
ATOM 685 C CA . ARG A 1 94 ? -12.016 19.859 15.094 1 88.44 94 ARG A CA 1
ATOM 686 C C . ARG A 1 94 ? -13.047 18.766 14.812 1 88.44 94 ARG A C 1
ATOM 688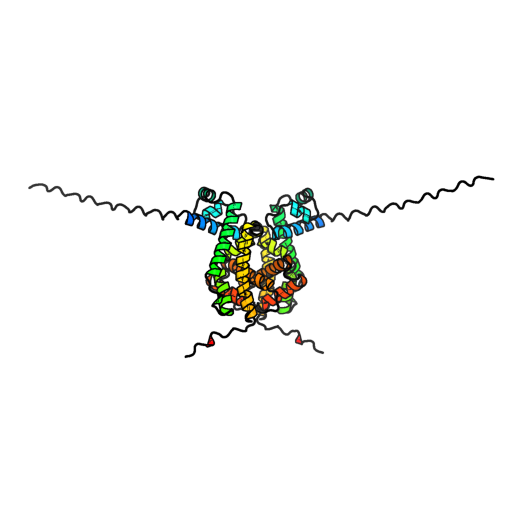 O O . ARG A 1 94 ? -14.25 19.031 14.852 1 88.44 94 ARG A O 1
ATOM 695 N N . PHE A 1 95 ? -12.484 17.531 14.648 1 93.75 95 PHE A N 1
ATOM 696 C CA . PHE A 1 95 ? -13.32 16.422 14.211 1 93.75 95 PHE A CA 1
ATOM 697 C C . PHE A 1 95 ? -14.461 16.172 15.195 1 93.75 95 PHE A C 1
ATOM 699 O O . PHE A 1 95 ? -15.531 15.719 14.797 1 93.75 95 PHE A O 1
ATOM 706 N N . GLU A 1 96 ? -14.227 16.453 16.5 1 91.06 96 GLU A N 1
ATOM 707 C CA . GLU A 1 96 ? -15.203 16.203 17.547 1 91.06 96 GLU A CA 1
ATOM 708 C C . GLU A 1 96 ? -16.438 17.062 17.375 1 91.06 96 GLU A C 1
ATOM 710 O O . GLU A 1 96 ? -17.5 16.766 17.922 1 91.06 96 GLU A O 1
ATOM 715 N N . ARG A 1 97 ? -16.312 18.125 16.609 1 94 97 ARG A N 1
ATOM 716 C CA . ARG A 1 97 ? -17.422 19.062 16.422 1 94 97 ARG A CA 1
ATOM 717 C C . ARG A 1 97 ? -18.219 18.719 15.164 1 94 97 ARG A C 1
ATOM 719 O O . ARG A 1 97 ? -19.25 19.344 14.883 1 94 97 ARG A O 1
ATOM 726 N N . LEU A 1 98 ? -17.828 17.75 14.453 1 95.5 98 LEU A N 1
ATOM 727 C CA . LEU A 1 98 ? -18.453 17.375 13.195 1 95.5 98 LEU A CA 1
ATOM 728 C C . LEU A 1 98 ? -19.297 16.109 13.367 1 95.5 98 LEU A C 1
ATOM 730 O O . LEU A 1 98 ? -19 15.273 14.219 1 95.5 98 LEU A O 1
ATOM 734 N N . ALA A 1 99 ? -20.359 16.062 12.562 1 95.81 99 ALA A N 1
ATOM 735 C CA . ALA A 1 99 ? -21.062 14.781 12.477 1 95.81 99 ALA A CA 1
ATOM 736 C C . ALA A 1 99 ? -20.125 13.672 12.008 1 95.81 99 ALA A C 1
ATOM 738 O O . ALA A 1 99 ? -19.203 13.922 11.234 1 95.81 99 ALA A O 1
ATOM 739 N N . PRO A 1 100 ? -20.312 12.461 12.477 1 96 100 PRO A N 1
ATOM 740 C CA . PRO A 1 100 ? -19.375 11.367 12.211 1 96 100 PRO A CA 1
ATOM 741 C C . PRO A 1 100 ? -19.109 11.18 10.719 1 96 100 PRO A C 1
ATOM 743 O O . PRO A 1 100 ? -17.969 10.898 10.328 1 96 100 PRO A O 1
ATOM 746 N N . ASP A 1 101 ? -20.141 11.305 9.906 1 95.06 101 ASP A N 1
ATOM 747 C CA . ASP A 1 101 ? -19.938 11.148 8.469 1 95.06 101 ASP A CA 1
ATOM 748 C C . ASP A 1 101 ? -19.109 12.297 7.895 1 95.06 101 ASP A C 1
ATOM 750 O O . ASP A 1 101 ? -18.234 12.07 7.055 1 95.06 101 ASP A O 1
ATOM 754 N N . VAL A 1 102 ? -19.328 13.531 8.367 1 95.75 102 VAL A N 1
ATOM 755 C CA . VAL A 1 102 ? -18.562 14.695 7.934 1 95.75 102 VAL A CA 1
ATOM 756 C C . VAL A 1 102 ? -17.125 14.594 8.445 1 95.75 102 VAL A C 1
ATOM 758 O O . VAL A 1 102 ? -16.188 14.945 7.734 1 95.75 102 VAL A O 1
ATOM 761 N N . ALA A 1 103 ? -16.984 14.102 9.664 1 96.88 103 ALA A N 1
ATOM 762 C CA . ALA A 1 103 ? -15.656 13.906 10.234 1 96.88 103 ALA A CA 1
ATOM 763 C C . ALA A 1 103 ? -14.852 12.914 9.406 1 96.88 103 ALA A C 1
ATOM 765 O O . ALA A 1 103 ? -13.656 13.109 9.18 1 96.88 103 ALA A O 1
ATOM 766 N N . LEU A 1 104 ? -15.469 11.836 8.977 1 96.69 104 LEU A N 1
ATOM 767 C CA . LEU A 1 104 ? -14.805 10.844 8.141 1 96.69 104 LEU A CA 1
ATOM 768 C C . LEU A 1 104 ? -14.336 11.461 6.828 1 96.69 104 LEU A C 1
ATOM 770 O O . LEU A 1 104 ? -13.188 11.258 6.418 1 96.69 104 LEU A O 1
ATOM 774 N N . GLU A 1 105 ? -15.234 12.172 6.191 1 96.19 105 GLU A N 1
ATOM 775 C CA . GLU A 1 105 ? -14.883 12.859 4.953 1 96.19 105 GLU A CA 1
ATOM 776 C C . GLU A 1 105 ? -13.734 13.836 5.172 1 96.19 105 GLU A C 1
ATOM 778 O O . GLU A 1 105 ? -12.805 13.898 4.363 1 96.19 105 GLU A O 1
ATOM 783 N N . SER A 1 106 ? -13.805 14.609 6.238 1 96.81 106 SER A N 1
ATOM 784 C CA . SER A 1 106 ? -12.766 15.586 6.574 1 96.81 106 SER A CA 1
ATOM 785 C C . SER A 1 106 ? -11.43 14.898 6.848 1 96.81 106 SER A C 1
ATOM 787 O O . SER A 1 106 ? -10.367 15.438 6.527 1 96.81 106 SER A O 1
ATOM 789 N N . LEU A 1 107 ? -11.469 13.695 7.484 1 97.81 107 LEU A N 1
ATOM 790 C CA . LEU A 1 107 ? -10.266 12.906 7.73 1 97.81 107 LEU A CA 1
ATOM 791 C C . LEU A 1 107 ? -9.555 12.562 6.422 1 97.81 107 LEU A C 1
ATOM 793 O O . LEU A 1 107 ? -8.344 12.75 6.301 1 97.81 107 LEU A O 1
ATOM 797 N N . VAL A 1 108 ? -10.289 12.117 5.449 1 97.25 108 VAL A N 1
ATOM 798 C CA . VAL A 1 108 ? -9.734 11.773 4.145 1 97.25 108 VAL A CA 1
ATOM 799 C C . VAL A 1 108 ? -9.102 13.016 3.51 1 97.25 108 VAL A C 1
ATOM 801 O O . VAL A 1 108 ? -7.973 12.961 3.02 1 97.25 108 VAL A O 1
ATOM 804 N N . GLY A 1 109 ? -9.867 14.133 3.551 1 95.88 109 GLY A N 1
ATOM 805 C CA . GLY A 1 109 ? -9.359 15.383 3.002 1 95.88 109 GLY A CA 1
ATOM 806 C C . GLY A 1 109 ? -8.086 15.852 3.674 1 95.88 109 GLY A C 1
ATOM 807 O O . GLY A 1 109 ? -7.199 16.406 3.016 1 95.88 109 GLY A O 1
ATOM 808 N N . ALA A 1 110 ? -7.992 15.625 4.926 1 96 110 ALA A N 1
ATOM 809 C CA . ALA A 1 110 ? -6.84 16.078 5.707 1 96 110 ALA A CA 1
ATOM 810 C C . ALA A 1 110 ? -5.59 15.266 5.348 1 96 110 ALA A C 1
ATOM 812 O O . ALA A 1 110 ? -4.477 15.797 5.383 1 96 110 ALA A O 1
ATOM 813 N N . LEU A 1 111 ? -5.766 13.992 4.992 1 96.38 111 LEU A N 1
ATOM 814 C CA . LEU A 1 111 ? -4.605 13.117 4.863 1 96.38 111 LEU A CA 1
ATOM 815 C C . LEU A 1 111 ? -4.262 12.883 3.398 1 96.38 111 LEU A C 1
ATOM 817 O O . LEU A 1 111 ? -3.119 12.547 3.07 1 96.38 111 LEU A O 1
ATOM 821 N N . ALA A 1 112 ? -5.188 13.07 2.461 1 94.81 112 ALA A N 1
ATOM 822 C CA . ALA A 1 112 ? -5 12.789 1.04 1 94.81 112 ALA A CA 1
ATOM 823 C C . ALA A 1 112 ? -3.789 13.539 0.49 1 94.81 112 ALA A C 1
ATOM 825 O O . ALA A 1 112 ? -2.994 12.969 -0.265 1 94.81 112 ALA A O 1
ATOM 826 N N . PRO A 1 113 ? -3.492 14.781 0.959 1 92 113 PRO A N 1
ATOM 827 C CA . PRO A 1 113 ? -2.357 15.516 0.402 1 92 113 PRO A CA 1
ATOM 828 C C . PRO A 1 113 ? -1.011 14.977 0.88 1 92 113 PRO A C 1
ATOM 830 O O . PRO A 1 113 ? 0.035 15.359 0.349 1 92 113 PRO A O 1
ATOM 833 N N . TRP A 1 114 ? -1.023 14.078 1.837 1 92.69 114 TRP A N 1
ATOM 834 C CA . TRP A 1 114 ? 0.223 13.648 2.459 1 92.69 114 TRP A CA 1
ATOM 835 C C . TRP A 1 114 ? 0.576 12.227 2.035 1 92.69 114 TRP A C 1
ATOM 837 O O . TRP A 1 114 ? 1.269 11.508 2.762 1 92.69 114 TRP A O 1
ATOM 847 N N . GLY A 1 115 ? 0.098 11.828 0.907 1 89.31 115 GLY A N 1
ATOM 848 C CA . GLY A 1 115 ? 0.343 10.477 0.41 1 89.31 115 GLY A CA 1
ATOM 849 C C . GLY A 1 115 ? 1.818 10.164 0.256 1 89.31 115 GLY A C 1
ATOM 850 O O . GLY A 1 115 ? 2.242 9.031 0.491 1 89.31 115 GLY A O 1
ATOM 851 N N . ASP A 1 116 ? 2.6 11.156 -0.136 1 88.62 116 ASP A N 1
ATOM 852 C CA . ASP A 1 116 ? 4.035 10.961 -0.292 1 88.62 116 ASP A CA 1
ATOM 853 C C . ASP A 1 116 ? 4.699 10.664 1.053 1 88.62 116 ASP A C 1
ATOM 855 O O . ASP A 1 116 ? 5.566 9.789 1.144 1 88.62 116 ASP A O 1
ATOM 859 N N . ARG A 1 117 ? 4.262 11.406 2.086 1 93.5 117 ARG A N 1
ATOM 860 C CA . ARG A 1 117 ? 4.809 11.195 3.422 1 93.5 117 ARG A CA 1
ATOM 861 C C . ARG A 1 117 ? 4.418 9.82 3.955 1 93.5 117 ARG A C 1
ATOM 863 O O . ARG A 1 117 ? 5.242 9.125 4.555 1 93.5 117 ARG A O 1
ATOM 870 N N . LEU A 1 118 ? 3.232 9.469 3.674 1 91.06 118 LEU A N 1
ATOM 871 C CA . LEU A 1 118 ? 2.748 8.164 4.121 1 91.06 118 LEU A CA 1
ATOM 872 C C . LEU A 1 118 ? 3.496 7.039 3.416 1 91.06 118 LEU A C 1
ATOM 874 O O . LEU A 1 118 ? 3.906 6.066 4.055 1 91.06 118 LEU A O 1
ATOM 878 N N . ARG A 1 119 ? 3.672 7.172 2.17 1 88.19 119 ARG A N 1
ATOM 879 C CA . ARG A 1 119 ? 4.441 6.184 1.425 1 88.19 119 ARG A CA 1
ATOM 880 C C . ARG A 1 119 ? 5.875 6.105 1.935 1 88.19 119 ARG A C 1
ATOM 882 O O . ARG A 1 119 ? 6.426 5.016 2.094 1 88.19 119 ARG A O 1
ATOM 889 N N . PHE A 1 120 ? 6.469 7.285 2.107 1 92.94 120 PHE A N 1
ATOM 890 C CA . PHE A 1 120 ? 7.824 7.367 2.641 1 92.94 120 PHE A CA 1
ATOM 891 C C . PHE A 1 120 ? 7.938 6.59 3.945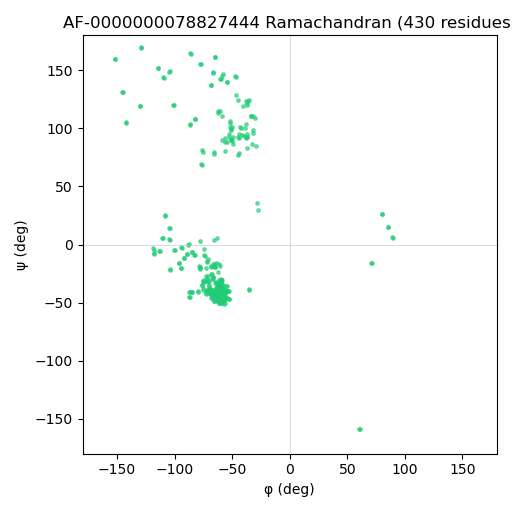 1 92.94 120 PHE A C 1
ATOM 893 O O . PHE A 1 120 ? 8.82 5.742 4.094 1 92.94 120 PHE A O 1
ATOM 900 N N . LEU A 1 121 ? 7.004 6.77 4.859 1 91.88 121 LEU A N 1
ATOM 901 C CA . LEU A 1 121 ? 7.016 6.121 6.168 1 91.88 121 LEU A CA 1
ATOM 902 C C . LEU A 1 121 ? 6.805 4.617 6.031 1 91.88 121 LEU A C 1
ATOM 904 O O . LEU A 1 121 ? 7.32 3.84 6.84 1 91.88 121 LEU A O 1
ATOM 908 N N . LEU A 1 122 ? 6.176 4.266 4.977 1 84.06 122 LEU A N 1
ATOM 909 C CA . LEU A 1 122 ? 5.832 2.865 4.766 1 84.06 122 LEU A CA 1
ATOM 910 C C . LEU A 1 122 ? 6.992 2.109 4.125 1 84.06 122 LEU A C 1
ATOM 912 O O . LEU A 1 122 ? 7.293 0.978 4.516 1 84.06 122 LEU A O 1
ATOM 916 N N . VAL A 1 123 ? 7.668 2.699 3.18 1 83.62 123 VAL A N 1
ATOM 917 C CA . VAL A 1 123 ? 8.562 1.928 2.326 1 83.62 123 VAL A CA 1
ATOM 918 C C . VAL A 1 123 ? 9.984 1.978 2.889 1 83.62 123 VAL A C 1
ATOM 920 O O . VAL A 1 123 ? 10.836 1.163 2.52 1 83.62 123 VAL A O 1
ATOM 923 N N . VAL A 1 124 ? 10.227 2.953 3.697 1 89.06 124 VAL A N 1
ATOM 924 C CA . VAL A 1 124 ? 11.562 3.02 4.293 1 89.06 124 VAL A CA 1
ATOM 925 C C . VAL A 1 124 ? 11.602 2.182 5.566 1 89.06 124 VAL A C 1
ATOM 927 O O . VAL A 1 124 ? 11.125 2.617 6.621 1 89.06 124 VAL A O 1
ATOM 930 N N . SER A 1 125 ? 12.164 1.064 5.48 1 81.88 125 SER A N 1
ATOM 931 C CA . SER A 1 125 ? 12.125 0.051 6.531 1 81.88 125 SER A CA 1
ATOM 932 C C . SER A 1 125 ? 12.805 0.547 7.805 1 81.88 125 SER A C 1
ATOM 934 O O . SER A 1 125 ? 12.398 0.184 8.914 1 81.88 125 SER A O 1
ATOM 936 N N . GLU A 1 126 ? 13.805 1.349 7.707 1 86 126 GLU A N 1
ATOM 937 C CA . GLU A 1 126 ? 14.531 1.889 8.852 1 86 126 GLU A CA 1
ATOM 938 C C . GLU A 1 126 ? 13.602 2.686 9.766 1 86 126 GLU A C 1
ATOM 940 O O . GLU A 1 126 ? 13.82 2.742 10.977 1 86 126 GLU A O 1
ATOM 945 N N . LEU A 1 127 ? 12.656 3.221 9.148 1 91.19 127 LEU A N 1
ATOM 946 C CA . LEU A 1 127 ? 11.766 4.086 9.914 1 91.19 127 LEU A CA 1
ATOM 947 C C . LEU A 1 127 ? 10.812 3.264 10.766 1 91.19 127 LEU A C 1
ATOM 949 O O . LEU A 1 127 ? 10.445 3.676 11.867 1 91.19 127 LEU A O 1
ATOM 953 N N . SER A 1 128 ? 10.422 2.135 10.242 1 81.75 128 SER A N 1
ATOM 954 C CA . SER A 1 128 ? 9.484 1.28 10.953 1 81.75 128 SER A CA 1
ATOM 955 C C . SER A 1 128 ? 10.094 0.737 12.242 1 81.75 128 SER A C 1
ATOM 957 O O . SER A 1 128 ? 9.375 0.376 13.172 1 81.75 128 SER A O 1
ATOM 959 N N . GLN A 1 129 ? 11.359 0.768 12.352 1 81.12 129 GLN A N 1
ATOM 960 C CA . GLN A 1 129 ? 12.047 0.213 13.516 1 81.12 129 GLN A CA 1
ATOM 961 C C . GLN A 1 129 ? 12.672 1.316 14.367 1 81.12 129 GLN A C 1
ATOM 963 O O . GLN A 1 129 ? 13.367 1.035 15.344 1 81.12 129 GLN A O 1
ATOM 968 N N . GLU A 1 130 ? 12.398 2.527 14 1 90.69 130 GLU A N 1
ATOM 969 C CA . GLU A 1 130 ? 12.992 3.654 14.711 1 90.69 130 GLU A CA 1
ATOM 970 C C . GLU A 1 130 ? 12.211 3.982 15.984 1 90.69 130 GLU A C 1
ATOM 972 O O . GLU A 1 130 ? 11.125 4.566 15.914 1 90.69 130 GLU A O 1
ATOM 977 N N . PRO A 1 131 ? 12.734 3.707 17.156 1 90.75 131 PRO A N 1
ATOM 978 C CA . PRO A 1 131 ? 12 3.873 18.406 1 90.75 131 PRO A CA 1
ATOM 979 C C . PRO A 1 131 ? 11.539 5.309 18.641 1 90.75 131 PRO A C 1
ATOM 981 O O . PRO A 1 131 ? 10.461 5.535 19.203 1 90.75 131 PRO A O 1
ATOM 984 N N . SER A 1 132 ? 12.344 6.234 18.203 1 91.56 132 SER A N 1
ATOM 985 C CA . SER A 1 132 ? 12.039 7.641 18.438 1 91.56 132 SER A CA 1
ATOM 986 C C . SER A 1 132 ? 10.773 8.07 17.703 1 91.56 132 SER A C 1
ATOM 988 O O . SER A 1 132 ? 10.203 9.117 18.016 1 91.56 132 SER A O 1
ATOM 990 N N . LEU A 1 133 ? 10.359 7.273 16.75 1 95.62 133 LEU A N 1
ATOM 991 C CA . LEU A 1 133 ? 9.195 7.641 15.953 1 95.62 133 LEU A CA 1
ATOM 992 C C . LEU A 1 133 ? 7.938 6.969 16.5 1 95.62 133 LEU A C 1
ATOM 994 O O . LEU A 1 133 ? 6.82 7.379 16.172 1 95.62 133 LEU A O 1
ATOM 998 N N . LYS A 1 134 ? 8.125 5.973 17.328 1 93.25 134 LYS A N 1
ATOM 999 C CA . LYS A 1 134 ? 7.023 5.09 17.719 1 93.25 134 LYS A CA 1
ATOM 1000 C C . LYS A 1 134 ? 5.938 5.859 18.469 1 93.25 134 LYS A C 1
ATOM 1002 O O . LYS A 1 134 ? 4.746 5.645 18.234 1 93.25 134 LYS A O 1
ATOM 1007 N N . ALA A 1 135 ? 6.344 6.699 19.328 1 93.62 135 ALA A N 1
ATOM 1008 C CA . ALA A 1 135 ? 5.371 7.434 20.141 1 93.62 135 ALA A CA 1
ATOM 1009 C C . ALA A 1 135 ? 4.508 8.344 19.281 1 93.62 135 ALA A C 1
ATOM 1011 O O . ALA A 1 135 ? 3.291 8.414 19.469 1 93.62 135 ALA A O 1
ATOM 1012 N N . ILE A 1 136 ? 5.133 9.039 18.328 1 95.06 136 ILE A N 1
ATOM 1013 C CA . ILE A 1 136 ? 4.383 9.961 17.484 1 95.06 136 ILE A CA 1
ATOM 1014 C C . ILE A 1 136 ? 3.516 9.172 16.5 1 95.06 136 ILE A C 1
ATOM 1016 O O . ILE A 1 136 ? 2.367 9.539 16.234 1 95.06 136 ILE A O 1
ATOM 1020 N N . GLU A 1 137 ? 4.051 8.141 15.992 1 95.5 137 GLU A N 1
ATOM 1021 C CA . GLU A 1 137 ? 3.273 7.25 15.141 1 95.5 137 GLU A CA 1
ATOM 1022 C C . GLU A 1 137 ? 2.01 6.773 15.844 1 95.5 137 GLU A C 1
ATOM 1024 O O . GLU A 1 137 ? 0.921 6.793 15.266 1 95.5 137 GLU A O 1
ATOM 1029 N N . ALA A 1 138 ? 2.184 6.371 17.078 1 94.94 138 ALA A N 1
ATOM 1030 C CA . ALA A 1 138 ? 1.056 5.879 17.859 1 94.94 138 ALA A CA 1
ATOM 1031 C C . ALA A 1 138 ? -0.003 6.965 18.047 1 94.94 138 ALA A C 1
ATOM 1033 O O . ALA A 1 138 ? -1.202 6.688 17.969 1 94.94 138 ALA A O 1
ATOM 1034 N N . ARG A 1 139 ? 0.398 8.156 18.25 1 95.38 139 ARG A N 1
ATOM 1035 C CA . ARG A 1 139 ? -0.542 9.258 18.422 1 95.38 139 ARG A CA 1
ATOM 1036 C C . ARG A 1 139 ? -1.31 9.539 17.125 1 95.38 139 ARG A C 1
ATOM 1038 O O . ARG A 1 139 ? -2.521 9.758 17.156 1 95.38 139 ARG A O 1
ATOM 1045 N N . VAL A 1 140 ? -0.596 9.531 16.047 1 96.44 140 VAL A N 1
ATOM 1046 C CA . VAL A 1 140 ? -1.233 9.734 14.75 1 96.44 140 VAL A CA 1
ATOM 1047 C C . VAL A 1 140 ? -2.252 8.625 14.492 1 96.44 140 VAL A C 1
ATOM 1049 O O . VAL A 1 140 ? -3.408 8.898 14.164 1 96.44 140 VAL A O 1
ATOM 1052 N N . ASP A 1 141 ? -1.812 7.402 14.719 1 95.94 141 ASP A N 1
ATOM 1053 C CA . ASP A 1 141 ? -2.686 6.25 14.508 1 95.94 141 ASP A CA 1
ATOM 1054 C C . ASP A 1 141 ? -3.918 6.32 15.406 1 95.94 141 ASP A C 1
ATOM 1056 O O . ASP A 1 141 ? -5.031 6.023 14.969 1 95.94 141 ASP A O 1
ATOM 1060 N N . GLU A 1 142 ? -3.723 6.707 16.609 1 96.19 142 GLU A N 1
ATOM 1061 C CA . GLU A 1 142 ? -4.816 6.797 17.578 1 96.19 142 GLU A CA 1
ATOM 1062 C C . GLU A 1 142 ? -5.848 7.836 17.141 1 96.19 142 GLU A C 1
ATOM 1064 O O . GLU A 1 142 ? -7.055 7.621 17.281 1 96.19 142 GLU A O 1
ATOM 1069 N N . GLN A 1 143 ? -5.379 8.945 16.656 1 96.38 143 GLN A N 1
ATOM 1070 C CA . GLN A 1 143 ? -6.289 9.992 16.203 1 96.38 143 GLN A CA 1
ATOM 1071 C C . GLN A 1 143 ? -7.113 9.508 15.008 1 96.38 143 GLN A C 1
ATOM 1073 O O . GLN A 1 143 ? -8.328 9.734 14.953 1 96.38 143 GLN A O 1
ATOM 1078 N N . ILE A 1 144 ? -6.496 8.867 14.094 1 97.44 144 ILE A N 1
ATOM 1079 C CA . ILE A 1 144 ? -7.184 8.32 12.93 1 97.44 144 ILE A CA 1
ATOM 1080 C C . ILE A 1 144 ? -8.219 7.293 13.367 1 97.44 144 ILE A C 1
ATOM 1082 O O . ILE A 1 144 ? -9.383 7.367 12.977 1 97.44 144 ILE A O 1
ATOM 1086 N N . MET A 1 145 ? -7.766 6.406 14.234 1 97.25 145 MET A N 1
ATOM 1087 C CA . MET A 1 145 ? -8.633 5.324 14.695 1 97.25 145 MET A CA 1
ATOM 1088 C C . MET A 1 145 ? -9.844 5.879 15.438 1 97.25 145 MET A C 1
ATOM 1090 O O . MET A 1 145 ? -10.953 5.363 15.281 1 97.25 145 MET A O 1
ATOM 1094 N N . ARG A 1 146 ? -9.633 6.867 16.203 1 96.81 146 ARG A N 1
ATOM 1095 C CA . ARG A 1 146 ? -10.727 7.484 16.953 1 96.81 146 ARG A CA 1
ATOM 1096 C C . ARG A 1 146 ? -11.82 7.973 16 1 96.81 146 ARG A C 1
ATOM 1098 O O . ARG A 1 146 ? -13.008 7.766 16.25 1 96.81 146 ARG A O 1
ATOM 1105 N N . ILE A 1 147 ? -11.469 8.594 14.938 1 97.56 147 ILE A N 1
ATOM 1106 C CA . ILE A 1 147 ? -12.43 9.117 13.977 1 97.56 147 ILE A CA 1
ATOM 1107 C C . ILE A 1 147 ? -13.125 7.965 13.258 1 97.56 147 ILE A C 1
ATOM 1109 O O . ILE A 1 147 ? -14.344 7.98 13.07 1 97.56 147 ILE A O 1
ATOM 1113 N N . LEU A 1 148 ? -12.383 6.938 12.867 1 97.81 148 LEU A N 1
ATOM 1114 C CA . LEU A 1 148 ? -12.945 5.773 12.188 1 97.81 148 LEU A CA 1
ATOM 1115 C C . LEU A 1 148 ? -13.938 5.043 13.086 1 97.81 148 LEU A C 1
ATOM 1117 O O . LEU A 1 148 ? -15.023 4.672 12.648 1 97.81 148 LEU A O 1
ATOM 1121 N N . LEU A 1 149 ? -13.586 4.879 14.352 1 97.31 149 LEU A N 1
ATOM 1122 C CA . LEU A 1 149 ? -14.445 4.156 15.281 1 97.31 149 LEU A CA 1
ATOM 1123 C C . LEU A 1 149 ? -15.703 4.957 15.594 1 97.31 149 LEU A C 1
ATOM 1125 O O . LEU A 1 149 ? -16.781 4.383 15.781 1 97.31 149 LEU A O 1
ATOM 1129 N N . ARG A 1 150 ? -15.562 6.281 15.672 1 96.44 150 ARG A N 1
ATOM 1130 C CA . ARG A 1 150 ? -16.734 7.125 15.836 1 96.44 150 ARG A CA 1
ATOM 1131 C C . ARG A 1 150 ? -17.719 6.949 14.68 1 96.44 150 ARG A C 1
ATOM 1133 O O . ARG A 1 150 ? -18.922 6.855 14.883 1 96.44 150 ARG A O 1
ATOM 1140 N N . ALA A 1 151 ? -17.188 6.945 13.469 1 97 151 ALA A N 1
ATOM 1141 C CA . ALA A 1 151 ? -18.016 6.711 12.289 1 97 151 ALA A CA 1
ATOM 1142 C C . ALA A 1 151 ? -18.688 5.34 12.344 1 97 151 ALA A C 1
ATOM 1144 O O . ALA A 1 151 ? -19.844 5.188 11.953 1 97 151 ALA A O 1
ATOM 1145 N N . ARG A 1 152 ? -17.922 4.379 12.828 1 96.56 152 ARG A N 1
ATOM 1146 C CA . ARG A 1 152 ? -18.453 3.029 12.984 1 96.56 152 ARG A CA 1
ATOM 1147 C C . ARG A 1 152 ? -19.562 2.998 14.039 1 96.56 152 ARG A C 1
ATOM 1149 O O . ARG A 1 152 ? -20.641 2.436 13.797 1 96.56 152 ARG A O 1
ATOM 1156 N N . ASP A 1 153 ? -19.328 3.57 15.164 1 95.56 153 ASP A N 1
ATOM 1157 C CA . ASP A 1 153 ? -20.297 3.6 16.25 1 95.56 153 ASP A CA 1
ATOM 1158 C C . ASP A 1 153 ? -21.578 4.312 15.844 1 95.56 153 ASP A C 1
ATOM 1160 O O . ASP A 1 153 ? -22.672 3.965 16.297 1 95.56 153 ASP A O 1
ATOM 1164 N N . ALA A 1 154 ? -21.438 5.27 14.945 1 95.75 154 ALA A N 1
ATOM 1165 C CA . ALA A 1 154 ? -22.578 6.055 14.477 1 95.75 154 ALA A CA 1
ATOM 1166 C C . ALA A 1 154 ? -23.312 5.344 13.336 1 95.75 154 ALA A C 1
ATOM 1168 O O . ALA A 1 154 ? -24.312 5.836 12.828 1 95.75 154 ALA A O 1
ATOM 1169 N N . GLY A 1 155 ? -22.734 4.27 12.898 1 95.69 155 GLY A N 1
ATOM 1170 C CA . GLY A 1 155 ? -23.406 3.469 11.875 1 95.69 155 GLY A CA 1
ATOM 1171 C C . GLY A 1 155 ? -23.047 3.889 10.461 1 95.69 155 GLY A C 1
ATOM 1172 O O . GLY A 1 155 ? -23.641 3.396 9.5 1 95.69 155 GLY A O 1
ATOM 1173 N N . VAL A 1 156 ? -22.141 4.801 10.305 1 96.25 156 VAL A N 1
ATOM 1174 C CA . VAL A 1 156 ? -21.672 5.219 8.984 1 96.25 156 VAL A CA 1
ATOM 1175 C C . VAL A 1 156 ? -20.844 4.102 8.359 1 96.25 156 VAL A C 1
ATOM 1177 O O . VAL A 1 156 ? -20.969 3.832 7.16 1 96.25 156 VAL A O 1
ATOM 1180 N N . LEU A 1 157 ? -19.984 3.436 9.203 1 97.69 157 LEU A N 1
ATOM 1181 C CA . LEU A 1 157 ? -19.141 2.324 8.773 1 97.69 157 LEU A CA 1
ATOM 1182 C C . LEU A 1 157 ? -19.625 1.01 9.383 1 97.69 157 LEU A C 1
ATOM 1184 O O . LEU A 1 157 ? -20.125 0.984 10.516 1 97.69 157 LEU A O 1
ATOM 1188 N N . ARG A 1 158 ? -19.516 0.017 8.641 1 95.75 158 ARG A N 1
ATOM 1189 C CA . ARG A 1 158 ? -19.969 -1.302 9.07 1 95.75 158 ARG A CA 1
ATOM 1190 C C . ARG A 1 158 ? -19.141 -1.81 10.25 1 95.75 158 ARG A C 1
ATOM 1192 O O . ARG A 1 158 ? -18 -1.39 10.438 1 95.75 158 ARG A O 1
ATOM 1199 N N . GLN A 1 159 ? -19.641 -2.801 11 1 94.19 159 GLN A N 1
ATOM 1200 C CA . GLN A 1 159 ? -19.031 -3.256 12.25 1 94.19 159 GLN A CA 1
ATOM 1201 C C . GLN A 1 159 ? -18.609 -4.719 12.148 1 94.19 159 GLN A C 1
ATOM 1203 O O . GLN A 1 159 ? -17.969 -5.25 13.062 1 94.19 159 GLN A O 1
ATOM 1208 N N . ASP A 1 160 ? -18.875 -5.387 11.055 1 93.5 160 ASP A N 1
ATOM 1209 C CA . ASP A 1 160 ? -18.703 -6.836 10.953 1 93.5 160 ASP A CA 1
ATOM 1210 C C . ASP A 1 160 ? -17.297 -7.188 10.508 1 93.5 160 ASP A C 1
ATOM 1212 O O . ASP A 1 160 ? -16.953 -8.367 10.375 1 93.5 160 ASP A O 1
ATOM 1216 N N . LEU A 1 161 ? -16.453 -6.172 10.281 1 93.12 161 LEU A N 1
ATOM 1217 C CA . LEU A 1 161 ? -15.055 -6.398 9.969 1 93.12 161 LEU A CA 1
ATOM 1218 C C . LEU A 1 161 ? -14.156 -5.859 11.078 1 93.12 161 LEU A C 1
ATOM 1220 O O . LEU A 1 161 ? -14.539 -4.926 11.789 1 93.12 161 LEU A O 1
ATOM 1224 N N . PRO A 1 162 ? -13.008 -6.441 11.227 1 94.25 162 PRO A N 1
ATOM 1225 C CA . PRO A 1 162 ? -12.094 -5.969 12.273 1 94.25 162 PRO A CA 1
ATOM 1226 C C . PRO A 1 162 ? -11.695 -4.504 12.094 1 94.25 162 PRO A C 1
ATOM 1228 O O . PRO A 1 162 ? -11.5 -4.051 10.961 1 94.25 162 PRO A O 1
ATOM 1231 N N . SER A 1 163 ? -11.578 -3.781 13.242 1 95.44 163 SER A N 1
ATOM 1232 C CA . SER A 1 163 ? -11.156 -2.385 13.195 1 95.44 163 SER A CA 1
ATOM 1233 C C . SER A 1 163 ? -9.773 -2.244 12.57 1 95.44 163 SER A C 1
ATOM 1235 O O . SER A 1 163 ? -9.5 -1.258 11.883 1 95.44 163 SER A O 1
ATOM 1237 N N . ALA A 1 164 ? -8.953 -3.244 12.805 1 95.44 164 ALA A N 1
ATOM 1238 C CA . ALA A 1 164 ? -7.617 -3.227 12.219 1 95.44 164 ALA A CA 1
ATOM 1239 C C . ALA A 1 164 ? -7.684 -3.289 10.695 1 95.44 164 ALA A C 1
ATOM 1241 O O . ALA A 1 164 ? -6.867 -2.672 10.008 1 95.44 164 ALA A O 1
ATOM 1242 N N . TRP A 1 165 ? -8.625 -4.059 10.195 1 96.69 165 TRP A N 1
ATOM 1243 C CA . TRP A 1 165 ? -8.797 -4.137 8.75 1 96.69 165 TRP A CA 1
ATOM 1244 C C . TRP A 1 165 ? -9.312 -2.816 8.188 1 96.69 165 TRP A C 1
ATOM 1246 O O . TRP A 1 165 ? -8.859 -2.359 7.141 1 96.69 165 TRP A O 1
ATOM 1256 N N . LEU A 1 166 ? -10.234 -2.223 8.938 1 96.94 166 LEU A N 1
ATOM 1257 C CA . LEU A 1 166 ? -10.719 -0.903 8.547 1 96.94 166 LEU A CA 1
ATOM 1258 C C . LEU A 1 166 ? -9.57 0.087 8.43 1 96.94 166 LEU A C 1
ATOM 1260 O O . LEU A 1 166 ? -9.461 0.809 7.434 1 96.94 166 LEU A O 1
ATOM 1264 N N . PHE A 1 167 ? -8.719 0.096 9.398 1 96.44 167 PHE A N 1
ATOM 1265 C CA . PHE A 1 167 ? -7.559 0.979 9.406 1 96.44 167 PHE A CA 1
ATOM 1266 C C . PHE A 1 167 ? -6.637 0.666 8.234 1 96.44 167 PHE A C 1
ATOM 1268 O O . PHE A 1 167 ? -6.207 1.572 7.516 1 96.44 167 PHE A O 1
ATOM 1275 N N . ALA A 1 168 ? -6.363 -0.577 8 1 95.12 168 ALA A N 1
ATOM 1276 C CA . ALA A 1 168 ? -5.469 -1.01 6.934 1 95.12 168 ALA A CA 1
ATOM 1277 C C . ALA A 1 168 ? -6.02 -0.621 5.566 1 95.12 168 ALA A C 1
ATOM 1279 O O . ALA A 1 168 ? -5.27 -0.191 4.684 1 95.12 168 ALA A O 1
ATOM 1280 N N . THR A 1 169 ? -7.289 -0.804 5.398 1 97.06 169 THR A N 1
ATOM 1281 C CA . THR A 1 169 ? -7.918 -0.456 4.129 1 97.06 169 THR A CA 1
ATOM 1282 C C . THR A 1 169 ? -7.867 1.051 3.895 1 97.06 169 THR A C 1
ATOM 1284 O O . THR A 1 169 ? -7.609 1.503 2.777 1 97.06 169 THR A O 1
ATOM 1287 N N . PHE A 1 170 ? -8.148 1.786 4.941 1 97.12 170 PHE A N 1
ATOM 1288 C CA . PHE A 1 170 ? -8.07 3.24 4.855 1 97.12 170 PHE A CA 1
ATOM 1289 C C . PHE A 1 170 ? -6.688 3.688 4.402 1 97.12 170 PHE A C 1
ATOM 1291 O O . PHE A 1 170 ? -6.559 4.461 3.451 1 97.12 170 PHE A O 1
ATOM 1298 N N . GLU A 1 171 ? -5.672 3.199 5.023 1 94.38 171 GLU A N 1
ATOM 1299 C CA . GLU A 1 171 ? -4.293 3.525 4.672 1 94.38 171 GLU A CA 1
ATOM 1300 C C . GLU A 1 171 ? -3.967 3.082 3.248 1 94.38 171 GLU A C 1
ATOM 1302 O O . GLU A 1 171 ? -3.307 3.811 2.502 1 94.38 171 GLU A O 1
ATOM 1307 N N . ALA A 1 172 ? -4.395 1.923 2.926 1 94.12 172 ALA A N 1
ATOM 1308 C CA . ALA A 1 172 ? -4.137 1.373 1.599 1 94.12 172 ALA A CA 1
ATOM 1309 C C . ALA A 1 172 ? -4.742 2.258 0.512 1 94.12 172 ALA A C 1
ATOM 1311 O O . ALA A 1 172 ? -4.148 2.438 -0.554 1 94.12 172 ALA A O 1
ATOM 1312 N N . LEU A 1 173 ? -5.898 2.777 0.767 1 96.75 173 LEU A N 1
ATOM 1313 C CA . LEU A 1 173 ? -6.543 3.643 -0.214 1 96.75 173 LEU A CA 1
ATOM 1314 C C . LEU A 1 173 ? -5.793 4.961 -0.352 1 96.75 173 LEU A C 1
ATOM 1316 O O . LEU A 1 173 ? -5.695 5.512 -1.451 1 96.75 173 LEU A O 1
ATOM 1320 N N . LEU A 1 174 ? -5.305 5.48 0.756 1 95.31 174 LEU A N 1
ATOM 1321 C CA . LEU A 1 174 ? -4.477 6.68 0.692 1 95.31 174 LEU A CA 1
ATOM 1322 C C . LEU A 1 174 ? -3.24 6.441 -0.166 1 95.31 174 LEU A C 1
ATOM 1324 O O . LEU A 1 174 ? -2.891 7.273 -1.005 1 95.31 174 LEU A O 1
ATOM 1328 N N . TYR A 1 175 ? -2.645 5.328 0.007 1 91.19 175 TYR A N 1
ATOM 1329 C CA . TYR A 1 175 ? -1.476 4.945 -0.776 1 91.19 175 TYR A CA 1
ATOM 1330 C C . TYR A 1 175 ? -1.831 4.801 -2.252 1 91.19 175 TYR A C 1
ATOM 1332 O O . TYR A 1 175 ? -1.115 5.301 -3.121 1 91.19 175 TYR A O 1
ATOM 1340 N N . ALA A 1 176 ? -2.869 4.113 -2.494 1 93.88 176 ALA A N 1
ATOM 1341 C CA . ALA A 1 176 ? -3.311 3.916 -3.873 1 93.88 176 ALA A CA 1
ATOM 1342 C C . ALA A 1 176 ? -3.555 5.254 -4.566 1 93.88 176 ALA A C 1
ATOM 1344 O O . ALA A 1 176 ? -3.17 5.441 -5.723 1 93.88 176 ALA A O 1
ATOM 1345 N N . ALA A 1 177 ? -4.148 6.156 -3.881 1 95.62 177 ALA A N 1
ATOM 1346 C CA . ALA A 1 177 ? -4.465 7.457 -4.465 1 95.62 177 ALA A CA 1
ATOM 1347 C C . ALA A 1 177 ? -3.191 8.242 -4.773 1 95.62 177 ALA A C 1
ATOM 1349 O O . ALA A 1 177 ? -3.09 8.883 -5.82 1 95.62 177 ALA A O 1
ATOM 1350 N N . TRP A 1 178 ? -2.264 8.203 -3.908 1 91.94 178 TRP A N 1
ATOM 1351 C CA . TRP A 1 178 ? -0.99 8.867 -4.168 1 91.94 178 TRP A CA 1
ATOM 1352 C C . TRP A 1 178 ? -0.335 8.32 -5.43 1 91.94 178 TRP A C 1
ATOM 1354 O O . TRP A 1 178 ? 0.104 9.078 -6.293 1 91.94 178 TRP A O 1
ATOM 1364 N N . THR A 1 179 ? -0.28 7.008 -5.52 1 89.56 179 THR A N 1
ATOM 1365 C CA . THR A 1 179 ? 0.332 6.352 -6.668 1 89.56 179 THR A CA 1
ATOM 1366 C C . THR A 1 179 ? -0.409 6.711 -7.953 1 89.56 179 THR A C 1
ATOM 1368 O O . THR A 1 179 ? 0.215 7.02 -8.969 1 89.56 179 THR A O 1
ATOM 1371 N N . ALA A 1 180 ? -1.708 6.684 -7.855 1 93.75 180 ALA A N 1
ATOM 1372 C CA . ALA A 1 180 ? -2.527 6.98 -9.031 1 93.75 180 ALA A CA 1
ATOM 1373 C C . ALA A 1 180 ? -2.33 8.422 -9.484 1 93.75 180 ALA A C 1
ATOM 1375 O O . ALA A 1 180 ? -2.256 8.695 -10.688 1 93.75 180 ALA A O 1
ATOM 1376 N N . VAL A 1 181 ? -2.264 9.312 -8.562 1 93.62 181 VAL A N 1
ATOM 1377 C CA . VAL A 1 181 ? -2.039 10.719 -8.891 1 93.62 181 VAL A CA 1
ATOM 1378 C C . VAL A 1 181 ? -0.647 10.891 -9.492 1 93.62 181 VAL A C 1
ATOM 1380 O O . VAL A 1 181 ? -0.484 11.57 -10.508 1 93.62 181 VAL A O 1
ATOM 1383 N N . ALA A 1 182 ? 0.355 10.273 -8.93 1 88 182 ALA A N 1
ATOM 1384 C CA . ALA A 1 182 ? 1.732 10.359 -9.406 1 88 182 ALA A CA 1
ATOM 1385 C C . ALA A 1 182 ? 1.854 9.836 -10.828 1 88 182 ALA A C 1
ATOM 1387 O O . ALA A 1 182 ? 2.664 10.336 -11.617 1 88 182 ALA A O 1
ATOM 1388 N N . GLN A 1 183 ? 1.057 8.852 -11.172 1 89.81 183 GLN A N 1
ATOM 1389 C CA . GLN A 1 183 ? 1.119 8.227 -12.492 1 89.81 183 GLN A CA 1
ATOM 1390 C C . GLN A 1 183 ? 0.21 8.945 -13.484 1 89.81 183 GLN A C 1
ATOM 1392 O O . GLN A 1 183 ? 0.211 8.625 -14.68 1 89.81 183 GLN A O 1
ATOM 1397 N N . GLY A 1 184 ? -0.578 9.844 -13 1 92.94 184 GLY A N 1
ATOM 1398 C CA . GLY A 1 184 ? -1.48 10.594 -13.859 1 92.94 184 GLY A CA 1
ATOM 1399 C C . GLY A 1 184 ? -2.797 9.883 -14.102 1 92.94 184 GLY A C 1
ATOM 1400 O O . GLY A 1 184 ? -3.561 10.266 -14.992 1 92.94 184 GLY A O 1
ATOM 1401 N N . ASP A 1 185 ? -3.107 8.883 -13.305 1 93.62 185 ASP A N 1
ATOM 1402 C CA . ASP A 1 185 ? -4.297 8.062 -13.5 1 93.62 185 ASP A CA 1
ATOM 1403 C C . ASP A 1 185 ? -5.48 8.617 -12.711 1 93.62 185 ASP A C 1
ATOM 1405 O O . ASP A 1 185 ? -6.617 8.164 -12.883 1 93.62 185 ASP A O 1
ATOM 1409 N N . LEU A 1 186 ? -5.23 9.523 -11.844 1 94.81 186 LEU A N 1
ATOM 1410 C CA . LEU A 1 186 ? -6.211 10.172 -10.984 1 94.81 186 LEU A CA 1
ATOM 1411 C C . LEU A 1 186 ? -5.855 11.641 -10.758 1 94.81 186 LEU A C 1
ATOM 1413 O O . LEU A 1 186 ? -4.699 11.961 -10.484 1 94.81 186 LEU A O 1
ATOM 1417 N N . ALA A 1 187 ? -6.82 12.492 -10.945 1 94.88 187 ALA A N 1
ATOM 1418 C CA . ALA A 1 187 ? -6.574 13.906 -10.664 1 94.88 187 ALA A CA 1
ATOM 1419 C C . ALA A 1 187 ? -6.383 14.141 -9.172 1 94.88 187 ALA A C 1
ATOM 1421 O O . ALA A 1 187 ? -7.145 13.633 -8.352 1 94.88 187 ALA A O 1
ATOM 1422 N N . ALA A 1 188 ? -5.391 14.977 -8.867 1 93.88 188 ALA A N 1
ATOM 1423 C CA . ALA A 1 188 ? -5.086 15.25 -7.461 1 93.88 188 ALA A CA 1
ATOM 1424 C C . ALA A 1 188 ? -6.305 15.805 -6.73 1 93.88 188 ALA A C 1
ATOM 1426 O O . ALA A 1 188 ? -6.574 15.43 -5.59 1 93.88 188 ALA A O 1
ATOM 1427 N N . ASN A 1 189 ? -7.082 16.641 -7.383 1 94.88 189 ASN A N 1
ATOM 1428 C CA . ASN A 1 189 ? -8.234 17.281 -6.77 1 94.88 189 ASN A CA 1
ATOM 1429 C C . ASN A 1 189 ? -9.375 16.297 -6.543 1 94.88 189 ASN A C 1
ATOM 1431 O O . ASN A 1 189 ? -10.312 16.594 -5.793 1 94.88 189 ASN A O 1
ATOM 1435 N N . ASP A 1 190 ? -9.289 15.117 -7.195 1 95.75 190 ASP A N 1
ATOM 1436 C CA . ASP A 1 190 ? -10.344 14.117 -7.066 1 95.75 190 ASP A CA 1
ATOM 1437 C C . ASP A 1 190 ? -9.961 13.031 -6.062 1 95.75 190 ASP A C 1
ATOM 1439 O O . ASP A 1 190 ? -10.781 12.18 -5.723 1 95.75 190 ASP A O 1
ATOM 1443 N N . ALA A 1 191 ? -8.758 13.109 -5.566 1 96.25 191 ALA A N 1
ATOM 1444 C CA . ALA A 1 191 ? -8.211 12.008 -4.77 1 96.25 191 ALA A CA 1
ATOM 1445 C C . ALA A 1 191 ? -9.047 11.781 -3.512 1 96.25 191 ALA A C 1
ATOM 1447 O O . ALA A 1 191 ? -9.492 10.664 -3.244 1 96.25 191 ALA A O 1
ATOM 1448 N N . ALA A 1 192 ? -9.312 12.867 -2.768 1 96.75 192 ALA A N 1
ATOM 1449 C CA . ALA A 1 192 ? -10.031 12.742 -1.504 1 96.75 192 ALA A CA 1
ATOM 1450 C C . ALA A 1 192 ? -11.43 12.172 -1.726 1 96.75 192 ALA A C 1
ATOM 1452 O O . ALA A 1 192 ? -11.859 11.266 -1.004 1 96.75 192 ALA A O 1
ATOM 1453 N N . ARG A 1 193 ? -12.094 12.695 -2.715 1 96.19 193 ARG A N 1
ATOM 1454 C CA . ARG A 1 193 ? -13.445 12.227 -3.02 1 96.19 193 ARG A CA 1
ATOM 1455 C C . ARG A 1 193 ? -13.43 10.758 -3.443 1 96.19 193 ARG A C 1
ATOM 1457 O O . ARG A 1 193 ? -14.266 9.969 -3.002 1 96.19 193 ARG A O 1
ATOM 1464 N N . THR A 1 194 ? -12.492 10.398 -4.285 1 97.12 194 THR A N 1
ATOM 1465 C CA . THR A 1 194 ? -12.398 9.039 -4.789 1 97.12 194 THR A CA 1
ATOM 1466 C C . THR A 1 194 ? -12.086 8.062 -3.658 1 97.12 194 THR A C 1
ATOM 1468 O O . THR A 1 194 ? -12.688 6.984 -3.578 1 97.12 194 THR A O 1
ATOM 1471 N N . ILE A 1 195 ? -11.172 8.422 -2.752 1 97.88 195 ILE A N 1
ATOM 1472 C CA . ILE A 1 195 ? -10.852 7.605 -1.584 1 97.88 195 ILE A CA 1
ATOM 1473 C C . ILE A 1 195 ? -12.102 7.406 -0.734 1 97.88 195 ILE A C 1
ATOM 1475 O O . ILE A 1 195 ? -12.438 6.277 -0.366 1 97.88 195 ILE A O 1
ATOM 1479 N N . HIS A 1 196 ? -12.742 8.539 -0.453 1 97.62 196 HIS A N 1
ATOM 1480 C CA . HIS A 1 196 ? -13.922 8.516 0.407 1 97.62 196 HIS A CA 1
ATOM 1481 C C . HIS A 1 196 ? -15.016 7.629 -0.182 1 97.62 196 HIS A C 1
ATOM 1483 O O . HIS A 1 196 ? -15.57 6.77 0.511 1 97.62 196 HIS A O 1
ATOM 1489 N N . GLU A 1 197 ? -15.312 7.797 -1.469 1 96.06 197 GLU A N 1
ATOM 1490 C CA . GLU A 1 197 ? -16.328 7.02 -2.162 1 96.06 197 GLU A CA 1
ATOM 1491 C C . GLU A 1 197 ? -15.984 5.531 -2.174 1 96.06 197 GLU A C 1
ATOM 1493 O O . GLU A 1 197 ? -16.844 4.684 -1.944 1 96.06 197 GLU A O 1
ATOM 1498 N N . THR A 1 198 ? -14.766 5.234 -2.49 1 97.75 198 THR A N 1
ATOM 1499 C CA . THR A 1 198 ? -14.32 3.842 -2.537 1 97.75 198 THR A CA 1
ATOM 1500 C C . THR A 1 198 ? -14.375 3.211 -1.15 1 97.75 198 THR A C 1
ATOM 1502 O O . THR A 1 198 ? -14.797 2.061 -1.002 1 97.75 198 THR A O 1
ATOM 1505 N N . LEU A 1 199 ? -13.922 3.943 -0.112 1 98.06 199 LEU A N 1
ATOM 1506 C CA . LEU A 1 199 ? -13.953 3.428 1.252 1 98.06 199 LEU A CA 1
ATOM 1507 C C . LEU A 1 199 ? -15.375 3.043 1.649 1 98.06 199 LEU A C 1
ATOM 1509 O O . LEU A 1 199 ? -15.602 1.964 2.199 1 98.06 199 LEU A O 1
ATOM 1513 N N . LEU A 1 200 ? -16.359 3.898 1.331 1 96.94 200 LEU A N 1
ATOM 1514 C CA . LEU A 1 200 ? -17.734 3.707 1.781 1 96.94 200 LEU A CA 1
ATOM 1515 C C . LEU A 1 200 ? -18.453 2.678 0.914 1 96.94 200 LEU A C 1
ATOM 1517 O O . LEU A 1 200 ? -19.156 1.812 1.43 1 96.94 200 LEU A O 1
ATOM 1521 N N . HIS A 1 201 ? -18.203 2.742 -0.42 1 95.56 201 HIS A N 1
ATOM 1522 C CA . HIS A 1 201 ? -19.141 2.059 -1.305 1 95.56 201 HIS A CA 1
ATOM 1523 C C . HIS A 1 201 ? -18.453 0.947 -2.086 1 95.56 201 HIS A C 1
ATOM 1525 O O . HIS A 1 201 ? -19.109 0.162 -2.773 1 95.56 201 HIS A O 1
ATOM 1531 N N . GLY A 1 202 ? -17.125 0.839 -2.006 1 97.06 202 GLY A N 1
ATOM 1532 C CA . GLY A 1 202 ? -16.406 -0.155 -2.799 1 97.06 202 GLY A CA 1
ATOM 1533 C C . GLY A 1 202 ? -16.594 0.034 -4.293 1 97.06 202 GLY A C 1
ATOM 1534 O O . GLY A 1 202 ? -16.812 1.152 -4.762 1 97.06 202 GLY A O 1
ATOM 1535 N N . HIS A 1 203 ? -16.375 -1.007 -5.098 1 97.5 203 HIS A N 1
ATOM 1536 C CA . HIS A 1 203 ? -16.484 -0.95 -6.551 1 97.5 203 HIS A CA 1
ATOM 1537 C C . HIS A 1 203 ? -17.656 -1.781 -7.059 1 97.5 203 HIS A C 1
ATOM 1539 O O . HIS A 1 203 ? -17.969 -1.764 -8.25 1 97.5 203 HIS A O 1
ATOM 1545 N N . GLY A 1 204 ? -18.312 -2.49 -6.188 1 96.06 204 GLY A N 1
ATOM 1546 C CA . GLY A 1 204 ? -19.406 -3.369 -6.602 1 96.06 204 GLY A CA 1
ATOM 1547 C C . GLY A 1 204 ? -20.688 -2.629 -6.895 1 96.06 204 GLY A C 1
ATOM 1548 O O . GLY A 1 204 ? -20.922 -1.53 -6.383 1 96.06 204 GLY A O 1
ATOM 1549 N N . THR A 1 205 ? -21.594 -3.18 -7.723 1 91.81 205 THR A N 1
ATOM 1550 C CA . THR A 1 205 ? -22.875 -2.578 -8.055 1 91.81 205 THR A CA 1
ATOM 1551 C C . THR A 1 205 ? -24.016 -3.289 -7.316 1 91.81 205 THR A C 1
ATOM 1553 O O . THR A 1 205 ? -25.156 -2.828 -7.332 1 91.81 205 THR A O 1
ATOM 1556 N N . GLY A 1 206 ? -23.734 -4.215 -6.469 1 78 206 GLY A N 1
ATOM 1557 C CA . GLY A 1 206 ? -24.781 -5 -5.824 1 78 206 GLY A CA 1
ATOM 1558 C C . GLY A 1 206 ? -25.484 -5.961 -6.77 1 78 206 GLY A C 1
ATOM 1559 O O . GLY A 1 206 ? -26.328 -6.75 -6.348 1 78 206 GLY A O 1
ATOM 1560 N N . HIS A 1 207 ? -25.406 -5.883 -8.086 1 63.78 207 HIS A N 1
ATOM 1561 C CA . HIS A 1 207 ? -26.047 -6.773 -9.047 1 63.78 207 HIS A CA 1
ATOM 1562 C C . HIS A 1 207 ? -25.312 -8.109 -9.133 1 63.78 207 HIS A C 1
ATOM 1564 O O . HIS A 1 207 ? -24.094 -8.141 -9.312 1 63.78 207 HIS A O 1
ATOM 1570 N N . LEU A 1 208 ? -25.625 -9.039 -8.133 1 54.19 208 LEU A N 1
ATOM 1571 C CA . LEU A 1 208 ? -25.047 -10.359 -8.305 1 54.19 208 LEU A CA 1
ATOM 1572 C C . LEU A 1 208 ? -25.547 -11.016 -9.578 1 54.19 208 LEU A C 1
ATOM 1574 O O . LEU A 1 208 ? -26.688 -10.805 -9.992 1 54.19 208 LEU A O 1
ATOM 1578 N N . THR A 1 209 ? -24.766 -11.234 -10.5 1 48.56 209 THR A N 1
ATOM 1579 C CA . THR A 1 209 ? -25.234 -11.953 -11.68 1 48.56 209 THR A CA 1
ATOM 1580 C C . THR A 1 209 ? -25.766 -13.336 -11.289 1 48.56 209 THR A C 1
ATOM 1582 O O . THR A 1 209 ? -25.156 -14.031 -10.477 1 48.56 209 THR A O 1
ATOM 1585 N N . GLY A 1 210 ? -27.125 -13.57 -10.945 1 42.69 210 GLY A N 1
ATOM 1586 C CA . GLY A 1 210 ? -27.953 -14.742 -10.711 1 42.69 210 GLY A CA 1
ATOM 1587 C C . GLY A 1 210 ? -27.5 -15.961 -11.484 1 42.69 210 GLY A C 1
ATOM 1588 O O . GLY A 1 210 ? -28.203 -16.438 -12.383 1 42.69 210 GLY A O 1
ATOM 1589 N N . ALA A 1 211 ? -26.5 -16.406 -11.812 1 39.25 211 ALA A N 1
ATOM 1590 C CA . ALA A 1 211 ? -26.531 -17.797 -12.273 1 39.25 211 ALA A CA 1
ATOM 1591 C C . ALA A 1 211 ? -26.953 -18.734 -11.141 1 39.25 211 ALA A C 1
ATOM 1593 O O . ALA A 1 211 ? -27.016 -19.953 -11.328 1 39.25 211 ALA A O 1
ATOM 1594 N N . ARG A 1 212 ? -26.984 -18.484 -9.859 1 38.91 212 ARG A N 1
ATOM 1595 C CA . ARG A 1 212 ? -27.359 -19.594 -9 1 38.91 212 ARG A CA 1
ATOM 1596 C C . ARG A 1 212 ? -28.859 -19.891 -9.117 1 38.91 212 ARG A C 1
ATOM 1598 O O . ARG A 1 212 ? -29.391 -20.719 -8.375 1 38.91 212 ARG A O 1
ATOM 1605 N N . LYS A 1 213 ? -29.703 -19.078 -9.539 1 38.69 213 LYS A N 1
ATOM 1606 C CA . LYS A 1 213 ? -31.016 -19.672 -9.336 1 38.69 213 LYS A CA 1
ATOM 1607 C C . LYS A 1 213 ? -31.188 -20.953 -10.156 1 38.69 213 LYS A C 1
ATOM 1609 O O . LYS A 1 213 ? -32.312 -21.438 -10.336 1 38.69 213 LYS A O 1
ATOM 1614 N N . ALA A 1 214 ? -30.141 -21.375 -10.805 1 35.53 214 ALA A N 1
ATOM 1615 C CA . ALA A 1 214 ? -30.562 -22.469 -11.68 1 35.53 214 ALA A CA 1
ATOM 1616 C C . ALA A 1 214 ? -30.734 -23.766 -10.891 1 35.53 214 ALA A C 1
ATOM 1618 O O . ALA A 1 214 ? -30.891 -24.828 -11.484 1 35.53 214 ALA A O 1
ATOM 1619 N N . ARG A 1 215 ? -30.578 -23.844 -9.57 1 33.03 215 ARG A N 1
ATOM 1620 C CA . ARG A 1 215 ? -30.719 -25.281 -9.398 1 33.03 215 ARG A CA 1
ATOM 1621 C C . ARG A 1 215 ? -32.125 -25.734 -9.75 1 33.03 215 ARG A C 1
ATOM 1623 O O . ARG A 1 215 ? -33.094 -25.344 -9.094 1 33.03 215 ARG A O 1
ATOM 1630 N N . PRO A 1 216 ? -32.406 -25.875 -10.969 1 34.25 216 PRO A N 1
ATOM 1631 C CA . PRO A 1 216 ? -33.625 -26.672 -11.148 1 34.25 216 PRO A CA 1
ATOM 1632 C C . PRO A 1 216 ? -33.625 -27.938 -10.297 1 34.25 216 PRO A C 1
ATOM 1634 O O . PRO A 1 216 ? -32.562 -28.484 -9.984 1 34.25 216 PRO A O 1
ATOM 1637 N N . ARG A 1 217 ? -34.688 -28.125 -9.57 1 30.98 217 ARG A N 1
ATOM 1638 C CA . ARG A 1 217 ? -35 -29.5 -9.219 1 30.98 217 ARG A CA 1
ATOM 1639 C C . ARG A 1 217 ? -35 -30.391 -10.445 1 30.98 217 ARG A C 1
ATOM 1641 O O . ARG A 1 217 ? -35.344 -29.969 -11.547 1 30.98 217 ARG A O 1
ATOM 1648 N N . MET B 1 1 ? 32.031 -83.438 38.062 1 32.56 1 MET B N 1
ATOM 1649 C CA . MET B 1 1 ? 31.078 -82.312 38.156 1 32.56 1 MET B CA 1
ATOM 1650 C C . MET B 1 1 ? 31.453 -81.188 37.219 1 32.56 1 MET B C 1
ATOM 1652 O O . MET B 1 1 ? 32.406 -80.5 37.469 1 32.56 1 MET B O 1
ATOM 1656 N N . PRO B 1 2 ? 31.359 -81.375 35.844 1 38.91 2 PRO B N 1
ATOM 1657 C CA . PRO B 1 2 ? 31.844 -80.5 34.781 1 38.91 2 PRO B CA 1
ATOM 1658 C C . PRO B 1 2 ? 31.219 -79.125 34.812 1 38.91 2 PRO B C 1
ATOM 1660 O O . PRO B 1 2 ? 30.094 -78.938 35.281 1 38.91 2 PRO B O 1
ATOM 1663 N N . CYS B 1 3 ? 31.984 -78.062 35.062 1 33.06 3 CYS B N 1
ATOM 1664 C CA . CYS B 1 3 ? 31.703 -76.625 35.094 1 33.06 3 CYS B CA 1
ATOM 1665 C C . CYS B 1 3 ? 31.078 -76.188 33.781 1 33.06 3 CYS B C 1
ATOM 1667 O O . CYS B 1 3 ? 31.703 -76.25 32.719 1 33.06 3 CYS B O 1
ATOM 1669 N N . ALA B 1 4 ? 29.75 -76.25 33.625 1 38.69 4 ALA B N 1
ATOM 1670 C CA . ALA B 1 4 ? 29.016 -75.812 32.469 1 38.69 4 ALA B CA 1
ATOM 1671 C C . ALA B 1 4 ? 29.312 -74.312 32.156 1 38.69 4 ALA B C 1
ATOM 1673 O O . ALA B 1 4 ? 29.125 -73.438 33.031 1 38.69 4 ALA B O 1
ATOM 1674 N N . LEU B 1 5 ? 30.297 -74 31.328 1 36.66 5 LEU B N 1
ATOM 1675 C CA . LEU B 1 5 ? 30.641 -72.625 30.875 1 36.66 5 LEU B CA 1
ATOM 1676 C C . LEU B 1 5 ? 29.406 -71.938 30.328 1 36.66 5 LEU B C 1
ATOM 1678 O O . LEU B 1 5 ? 28.688 -72.5 29.5 1 36.66 5 LEU B O 1
ATOM 1682 N N . SER B 1 6 ? 28.766 -71.062 31.094 1 38.06 6 SER B N 1
ATOM 1683 C CA . SER B 1 6 ? 27.625 -70.188 30.781 1 38.06 6 SER B CA 1
ATOM 1684 C C . SER B 1 6 ? 27.875 -69.375 29.484 1 38.06 6 SER B C 1
ATOM 1686 O O . SER B 1 6 ? 28.938 -68.812 29.312 1 38.06 6 SER B O 1
ATOM 1688 N N . GLU B 1 7 ? 27.312 -69.812 28.328 1 39.16 7 GLU B N 1
ATOM 1689 C CA . GLU B 1 7 ? 27.281 -69.125 27.047 1 39.16 7 GLU B CA 1
ATOM 1690 C C . GLU B 1 7 ? 26.797 -67.688 27.234 1 39.16 7 GLU B C 1
ATOM 1692 O O . GLU B 1 7 ? 25.703 -67.438 27.766 1 39.16 7 GLU B O 1
ATOM 1697 N N . THR B 1 8 ? 27.688 -66.688 27.547 1 37.97 8 THR B N 1
ATOM 1698 C CA . THR B 1 8 ? 27.391 -65.25 27.594 1 37.97 8 THR B CA 1
ATOM 1699 C C . THR B 1 8 ? 26.703 -64.812 26.297 1 37.97 8 THR B C 1
ATOM 1701 O O . THR B 1 8 ? 27.234 -65 25.203 1 37.97 8 THR B O 1
ATOM 1704 N N . LYS B 1 9 ? 25.359 -64.688 26.297 1 40 9 LYS B N 1
ATOM 1705 C CA . LYS B 1 9 ? 24.547 -64.125 25.234 1 40 9 LYS B CA 1
ATOM 1706 C C . LYS B 1 9 ? 25.094 -62.75 24.812 1 40 9 LYS B C 1
ATOM 1708 O O . LYS B 1 9 ? 25.172 -61.844 25.641 1 40 9 LYS B O 1
ATOM 1713 N N . VAL B 1 10 ? 26 -62.688 23.859 1 41.88 10 VAL B N 1
ATOM 1714 C CA . VAL B 1 10 ? 26.375 -61.406 23.234 1 41.88 10 VAL B CA 1
ATOM 1715 C C . VAL B 1 10 ? 25.141 -60.656 22.812 1 41.88 10 VAL B C 1
ATOM 1717 O O . VAL B 1 10 ? 24.281 -61.156 22.109 1 41.88 10 VAL B O 1
ATOM 1720 N N . SER B 1 11 ? 24.578 -59.75 23.688 1 40.72 11 SER B N 1
ATOM 1721 C CA . SER B 1 11 ? 23.516 -58.781 23.375 1 40.72 11 SER B CA 1
ATOM 1722 C C . SER B 1 11 ? 23.766 -58.094 22.062 1 40.72 11 SER B C 1
ATOM 1724 O O . SER B 1 11 ? 24.844 -57.531 21.828 1 40.72 11 SER B O 1
ATOM 1726 N N . HIS B 1 12 ? 23.219 -58.656 20.969 1 40.91 12 HIS B N 1
ATOM 1727 C CA . HIS B 1 12 ? 23.219 -57.969 19.672 1 40.91 12 HIS B CA 1
ATOM 1728 C C . HIS B 1 12 ? 22.812 -56.5 19.812 1 40.91 12 HIS B C 1
ATOM 1730 O O . HIS B 1 12 ? 21.703 -56.219 20.25 1 40.91 12 HIS B O 1
ATOM 1736 N N . MET B 1 13 ? 23.688 -55.625 20.281 1 40.41 13 MET B N 1
ATOM 1737 C CA . MET B 1 13 ? 23.453 -54.188 20.25 1 40.41 13 MET B CA 1
ATOM 1738 C C . MET B 1 13 ? 22.875 -53.781 18.891 1 40.41 13 MET B C 1
ATOM 1740 O O . MET B 1 13 ? 23.453 -54.094 17.859 1 40.41 13 MET B O 1
ATOM 1744 N N . GLY B 1 14 ? 21.578 -53.688 18.766 1 37.59 14 GLY B N 1
ATOM 1745 C CA . GLY B 1 14 ? 20.875 -53.156 17.609 1 37.59 14 GLY B CA 1
ATOM 1746 C C . GLY B 1 14 ? 21.578 -51.938 17 1 37.59 14 GLY B C 1
ATOM 1747 O O . GLY B 1 14 ? 22.078 -51.094 17.719 1 37.59 14 GLY B O 1
ATOM 1748 N N . ARG B 1 15 ? 22.312 -52.062 15.961 1 36.56 15 ARG B N 1
ATOM 1749 C CA . ARG B 1 15 ? 22.844 -50.969 15.203 1 36.56 15 ARG B CA 1
ATOM 1750 C C . ARG B 1 15 ? 21.828 -49.812 15.117 1 36.56 15 ARG B C 1
ATOM 1752 O O . ARG B 1 15 ? 20.688 -50.031 14.719 1 36.56 15 ARG B O 1
ATOM 1759 N N . LYS B 1 16 ? 21.922 -48.906 16.016 1 41.19 16 LYS B N 1
ATOM 1760 C CA . LYS B 1 16 ? 21.203 -47.625 15.867 1 41.19 16 LYS B CA 1
ATOM 1761 C C . LYS B 1 16 ? 21.109 -47.219 14.398 1 41.19 16 LYS B C 1
ATOM 1763 O O . LYS B 1 16 ? 22.125 -47.062 13.727 1 41.19 16 LYS B O 1
ATOM 1768 N N . ARG B 1 17 ? 20.125 -47.656 13.648 1 39.03 17 ARG B N 1
ATOM 1769 C CA . ARG B 1 17 ? 19.812 -47.094 12.328 1 39.03 17 ARG B CA 1
ATOM 1770 C C . ARG B 1 17 ? 20.203 -45.625 12.25 1 39.03 17 ARG B C 1
ATOM 1772 O O . ARG B 1 17 ? 19.656 -44.781 12.984 1 39.03 17 ARG B O 1
ATOM 1779 N N . ILE B 1 18 ? 21.438 -45.312 11.945 1 42.88 18 ILE B N 1
ATOM 1780 C CA . ILE B 1 18 ? 21.797 -43.938 11.648 1 42.88 18 ILE B CA 1
ATOM 1781 C C . ILE B 1 18 ? 20.688 -43.281 10.812 1 42.88 18 ILE B C 1
ATOM 1783 O O . ILE B 1 18 ? 20.297 -43.812 9.773 1 42.88 18 ILE B O 1
ATOM 1787 N N . SER B 1 19 ? 19.734 -42.594 11.414 1 43.56 19 SER B N 1
ATOM 1788 C CA . SER B 1 19 ? 18.703 -41.75 10.797 1 43.56 19 SER B CA 1
ATOM 1789 C C . SER B 1 19 ? 19.219 -41.094 9.523 1 43.56 19 SER B C 1
ATOM 1791 O O . SER B 1 19 ? 20.297 -40.531 9.508 1 43.56 19 SER B O 1
ATOM 1793 N N . ALA B 1 20 ? 18.938 -41.594 8.32 1 44.31 20 ALA B N 1
ATOM 1794 C CA . ALA B 1 20 ? 19.219 -41 7.012 1 44.31 20 ALA B CA 1
ATOM 1795 C C . ALA B 1 20 ? 19.156 -39.5 7.07 1 44.31 20 ALA B C 1
ATOM 1797 O O . ALA B 1 20 ? 18.312 -38.906 7.766 1 44.31 20 ALA B O 1
ATOM 1798 N N . ALA B 1 21 ? 20.25 -38.781 6.953 1 48.09 21 ALA B N 1
ATOM 1799 C CA . ALA B 1 21 ? 20.281 -37.344 6.828 1 48.09 21 ALA B CA 1
ATOM 1800 C C . ALA B 1 21 ? 19.125 -36.844 5.961 1 48.09 21 ALA B C 1
ATOM 1802 O O . ALA B 1 21 ? 18.75 -37.5 4.992 1 48.09 21 ALA B O 1
ATOM 1803 N N . PRO B 1 22 ? 18.266 -35.969 6.41 1 49.53 22 PRO B N 1
ATOM 1804 C CA . PRO B 1 22 ? 17.172 -35.5 5.574 1 49.53 22 PRO B CA 1
ATOM 1805 C C . PRO B 1 22 ? 17.578 -35.25 4.121 1 49.53 22 PRO B C 1
ATOM 1807 O O . PRO B 1 22 ? 18.734 -34.938 3.852 1 49.53 22 PRO B O 1
ATOM 1810 N N . PRO B 1 23 ? 17.047 -35.875 3.127 1 48.16 23 PRO B N 1
ATOM 1811 C CA . PRO B 1 23 ? 17.406 -35.75 1.717 1 48.16 23 PRO B CA 1
ATOM 1812 C C . PRO B 1 23 ? 17.859 -34.312 1.37 1 48.16 23 PRO B C 1
ATOM 1814 O O . PRO B 1 23 ? 17.281 -33.344 1.862 1 48.16 23 PRO B O 1
ATOM 1817 N N . VAL B 1 24 ? 19.078 -34.062 1.078 1 46.59 24 VAL B N 1
ATOM 1818 C CA . VAL B 1 24 ? 19.594 -32.844 0.512 1 46.59 24 VAL B CA 1
ATOM 1819 C C . VAL B 1 24 ? 18.656 -32.344 -0.587 1 46.59 24 VAL B C 1
ATOM 1821 O O . VAL B 1 24 ? 18.328 -33.094 -1.513 1 46.59 24 VAL B O 1
ATOM 1824 N N . ALA B 1 25 ? 17.766 -31.375 -0.399 1 52.78 25 ALA B N 1
ATOM 1825 C CA . ALA B 1 25 ? 16.938 -30.766 -1.435 1 52.78 25 ALA B CA 1
ATOM 1826 C C . ALA B 1 25 ? 17.703 -30.656 -2.752 1 52.78 25 ALA B C 1
ATOM 1828 O O . ALA B 1 25 ? 18.891 -30.297 -2.766 1 52.78 25 ALA B O 1
ATOM 1829 N N . SER B 1 26 ? 17.25 -31.188 -3.836 1 61.59 26 SER B N 1
ATOM 1830 C CA . SER B 1 26 ? 17.875 -31.047 -5.152 1 61.59 26 SER B CA 1
ATOM 1831 C C . SER B 1 26 ? 18.219 -29.578 -5.438 1 61.59 26 SER B C 1
ATOM 1833 O O . SER B 1 26 ? 17.703 -28.672 -4.766 1 61.59 26 SER B O 1
ATOM 1835 N N . GLY B 1 27 ? 19.297 -29.312 -6.117 1 64.44 27 GLY B N 1
ATOM 1836 C CA . GLY B 1 27 ? 19.766 -28 -6.516 1 64.44 27 GLY B CA 1
ATOM 1837 C C . GLY B 1 27 ? 18.641 -27.047 -6.867 1 64.44 27 GLY B C 1
ATOM 1838 O O . GLY B 1 27 ? 18.672 -25.859 -6.496 1 64.44 27 GLY B O 1
ATOM 1839 N N . SER B 1 28 ? 17.641 -27.578 -7.527 1 72.31 28 SER B N 1
ATOM 1840 C CA . SER B 1 28 ? 16.484 -26.766 -7.934 1 72.31 28 SER B CA 1
ATOM 1841 C C . SER B 1 28 ? 15.633 -26.375 -6.734 1 72.31 28 SER B C 1
ATOM 1843 O O . SER B 1 28 ? 15.141 -25.25 -6.668 1 72.31 28 SER B O 1
ATOM 1845 N N . ASP B 1 29 ? 15.672 -27.219 -5.82 1 87.38 29 ASP B N 1
ATOM 1846 C CA . ASP B 1 29 ? 14.875 -26.953 -4.629 1 87.38 29 ASP B CA 1
ATOM 1847 C C . ASP B 1 29 ? 15.523 -25.891 -3.762 1 87.38 29 ASP B C 1
ATOM 1849 O O . ASP B 1 29 ? 14.844 -25.016 -3.229 1 87.38 29 ASP B O 1
ATOM 1853 N N . THR B 1 30 ? 16.859 -25.953 -3.871 1 92.56 30 THR B N 1
ATOM 1854 C CA . THR B 1 30 ? 17.594 -24.984 -3.078 1 92.56 30 THR B CA 1
ATOM 1855 C C . THR B 1 30 ? 17.469 -23.578 -3.68 1 92.56 30 THR B C 1
ATOM 1857 O O . THR B 1 30 ? 17.234 -22.609 -2.959 1 92.56 30 THR B O 1
ATOM 1860 N N . ARG B 1 31 ? 17.562 -23.516 -4.992 1 95.88 31 ARG B N 1
ATOM 1861 C CA . ARG B 1 31 ? 17.422 -22.234 -5.684 1 95.88 31 ARG B CA 1
ATOM 1862 C C . ARG B 1 31 ? 16.062 -21.609 -5.398 1 95.88 31 ARG B C 1
ATOM 1864 O O . ARG B 1 31 ? 15.984 -20.422 -5.074 1 95.88 31 ARG B O 1
ATOM 1871 N N . ALA B 1 32 ? 15.109 -22.438 -5.535 1 95.44 32 ALA B N 1
ATOM 1872 C CA . ALA B 1 32 ? 13.75 -21.969 -5.301 1 95.44 32 ALA B CA 1
ATOM 1873 C C . ALA B 1 32 ? 13.562 -21.516 -3.855 1 95.44 32 ALA B C 1
ATOM 1875 O O . ALA B 1 32 ? 12.906 -20.5 -3.59 1 95.44 32 ALA B O 1
ATOM 1876 N N . SER B 1 33 ? 14.109 -22.25 -2.949 1 95.94 33 SER B N 1
ATOM 1877 C CA . SER B 1 33 ? 14.016 -21.906 -1.533 1 95.94 33 SER B CA 1
ATOM 1878 C C . SER B 1 33 ? 14.68 -20.562 -1.243 1 95.94 33 SER B C 1
ATOM 1880 O O . SER B 1 33 ? 14.148 -19.75 -0.485 1 95.94 33 SER B O 1
ATOM 1882 N N . ILE B 1 34 ? 15.797 -20.328 -1.89 1 97.31 34 ILE B N 1
ATOM 1883 C CA . ILE B 1 34 ? 16.516 -19.078 -1.7 1 97.31 34 ILE B CA 1
ATOM 1884 C C . ILE B 1 34 ? 15.688 -17.922 -2.262 1 97.31 34 ILE B C 1
ATOM 1886 O O . ILE B 1 34 ? 15.555 -16.875 -1.618 1 97.31 34 ILE B O 1
ATOM 1890 N N . LEU B 1 35 ? 15.125 -18.109 -3.436 1 97.38 35 LEU B N 1
ATOM 1891 C CA . LEU B 1 35 ? 14.328 -17.062 -4.062 1 97.38 35 LEU B CA 1
ATOM 1892 C C . LEU B 1 35 ? 13.109 -16.719 -3.219 1 97.38 35 LEU B C 1
ATOM 1894 O O . LEU B 1 35 ? 12.766 -15.547 -3.051 1 97.38 35 LEU B O 1
ATOM 1898 N N . SER B 1 36 ? 12.508 -17.75 -2.652 1 96.12 36 SER B N 1
ATOM 1899 C CA . SER B 1 36 ? 11.352 -17.547 -1.79 1 96.12 36 SER B CA 1
ATOM 1900 C C . SER B 1 36 ? 11.734 -16.797 -0.511 1 96.12 36 SER B C 1
ATOM 1902 O O . SER B 1 36 ? 11.055 -15.859 -0.1 1 96.12 36 SER B O 1
ATOM 1904 N N . ALA B 1 37 ? 12.789 -17.203 0.06 1 96.69 37 ALA B N 1
ATOM 1905 C CA . ALA B 1 37 ? 13.289 -16.547 1.268 1 96.69 37 ALA B CA 1
ATOM 1906 C C . ALA B 1 37 ? 13.648 -15.094 0.993 1 96.69 37 ALA B C 1
ATOM 1908 O O . ALA B 1 37 ? 13.383 -14.211 1.813 1 96.69 37 ALA B O 1
ATOM 1909 N N . ALA B 1 38 ? 14.266 -14.859 -0.127 1 97.19 38 ALA B N 1
ATOM 1910 C CA . ALA B 1 38 ? 14.656 -13.508 -0.518 1 97.19 38 ALA B CA 1
ATOM 1911 C C . ALA B 1 38 ? 13.438 -12.602 -0.659 1 97.19 38 ALA B C 1
ATOM 1913 O O . ALA B 1 38 ? 13.398 -11.508 -0.095 1 97.19 38 ALA B O 1
ATOM 1914 N N . ALA B 1 39 ? 12.438 -13.078 -1.354 1 95.62 39 ALA B N 1
ATOM 1915 C CA . ALA B 1 39 ? 11.227 -12.297 -1.553 1 95.62 39 ALA B CA 1
ATOM 1916 C C . ALA B 1 39 ? 10.578 -11.938 -0.218 1 95.62 39 ALA B C 1
ATOM 1918 O O . ALA B 1 39 ? 10.172 -10.789 -0.006 1 95.62 39 ALA B O 1
ATOM 1919 N N . ARG B 1 40 ? 10.547 -12.859 0.667 1 93.19 40 ARG B N 1
ATOM 1920 C CA . ARG B 1 40 ? 9.93 -12.641 1.972 1 93.19 40 ARG B CA 1
ATOM 1921 C C . ARG B 1 40 ? 10.734 -11.641 2.799 1 93.19 40 ARG B C 1
ATOM 1923 O O . ARG B 1 40 ? 10.172 -10.719 3.385 1 93.19 40 ARG B O 1
ATOM 1930 N N . ALA B 1 41 ? 12.016 -11.82 2.824 1 93.75 41 ALA B N 1
ATOM 1931 C CA . ALA B 1 41 ? 12.875 -10.953 3.623 1 93.75 41 ALA B CA 1
ATOM 1932 C C . ALA B 1 41 ? 12.859 -9.523 3.096 1 93.75 41 ALA B C 1
ATOM 1934 O O . ALA B 1 41 ? 12.688 -8.57 3.865 1 93.75 41 ALA B O 1
ATOM 1935 N N . PHE B 1 42 ? 12.953 -9.398 1.788 1 93 42 PHE B N 1
ATOM 1936 C CA . PHE B 1 42 ? 13.07 -8.078 1.185 1 93 42 PHE B CA 1
ATOM 1937 C C . PHE B 1 42 ? 11.719 -7.379 1.143 1 93 42 PHE B C 1
ATOM 1939 O O . PHE B 1 42 ? 11.648 -6.156 1.031 1 93 42 PHE B O 1
ATOM 1946 N N . ALA B 1 43 ? 10.625 -8.148 1.237 1 90.25 43 ALA B N 1
ATOM 1947 C CA . ALA B 1 43 ? 9.297 -7.559 1.374 1 90.25 43 ALA B CA 1
ATOM 1948 C C . ALA B 1 43 ? 9.172 -6.801 2.693 1 90.25 43 ALA B C 1
ATOM 1950 O O . ALA B 1 43 ? 8.461 -5.793 2.773 1 90.25 43 ALA B O 1
ATOM 1951 N N . VAL B 1 44 ? 9.82 -7.262 3.686 1 86.31 44 VAL B N 1
ATOM 1952 C CA . VAL B 1 44 ? 9.781 -6.66 5.012 1 86.31 44 VAL B CA 1
ATOM 1953 C C . VAL B 1 44 ? 10.836 -5.562 5.121 1 86.31 44 VAL B C 1
ATOM 1955 O O . VAL B 1 44 ? 10.547 -4.453 5.574 1 86.31 44 VAL B O 1
ATOM 1958 N N . ASP B 1 45 ? 12.023 -5.906 4.629 1 87.69 45 ASP B N 1
ATOM 1959 C CA . ASP B 1 45 ? 13.156 -4.984 4.648 1 87.69 45 ASP B CA 1
ATOM 1960 C C . ASP B 1 45 ? 13.984 -5.109 3.373 1 87.69 45 ASP B C 1
ATOM 1962 O O . ASP B 1 45 ? 14.828 -6 3.26 1 87.69 45 ASP B O 1
ATOM 1966 N N . PRO B 1 46 ? 13.836 -4.141 2.512 1 88.81 46 PRO B N 1
ATOM 1967 C CA . PRO B 1 46 ? 14.578 -4.203 1.249 1 88.81 46 PRO B CA 1
ATOM 1968 C C . PRO B 1 46 ? 16.094 -4.219 1.453 1 88.81 46 PRO B C 1
ATOM 1970 O O . PRO B 1 46 ? 16.844 -4.605 0.55 1 88.81 46 PRO B O 1
ATOM 1973 N N . SER B 1 47 ? 16.578 -3.811 2.641 1 85.62 47 SER B N 1
ATOM 1974 C CA . SER B 1 47 ? 18 -3.754 2.922 1 85.62 47 SER B CA 1
ATOM 1975 C C . SER B 1 47 ? 18.438 -4.922 3.801 1 85.62 47 SER B C 1
ATOM 1977 O O . SER B 1 47 ? 19.547 -4.918 4.34 1 85.62 47 SER B O 1
ATOM 1979 N N . ALA B 1 48 ? 17.609 -5.863 3.91 1 91.44 48 ALA B N 1
ATOM 1980 C CA . ALA B 1 48 ? 17.938 -7.012 4.754 1 91.44 48 ALA B CA 1
ATOM 1981 C C . ALA B 1 48 ? 19.266 -7.637 4.344 1 91.44 48 ALA B C 1
ATOM 1983 O O . ALA B 1 48 ? 19.547 -7.773 3.15 1 91.44 48 ALA B O 1
ATOM 1984 N N . PRO B 1 49 ? 20.062 -8.039 5.301 1 94.12 49 PRO B N 1
ATOM 1985 C CA . PRO B 1 49 ? 21.344 -8.68 4.992 1 94.12 49 PRO B CA 1
ATOM 1986 C C . PRO B 1 49 ? 21.172 -10.039 4.32 1 94.12 49 PRO B C 1
ATOM 1988 O O . PRO B 1 49 ? 20.234 -10.781 4.637 1 94.12 49 PRO B O 1
ATOM 1991 N N . LEU B 1 50 ? 22.125 -10.352 3.457 1 96.25 50 LEU B N 1
ATOM 1992 C CA . LEU B 1 50 ? 22.062 -11.609 2.715 1 96.25 50 LEU B CA 1
ATOM 1993 C C . LEU B 1 50 ? 22.219 -12.805 3.652 1 96.25 50 LEU B C 1
ATOM 1995 O O . LEU B 1 50 ? 21.656 -13.875 3.398 1 96.25 50 LEU B O 1
ATOM 1999 N N . VAL B 1 51 ? 22.906 -12.617 4.746 1 95.38 51 VAL B N 1
ATOM 2000 C CA . VAL B 1 51 ? 23.078 -13.695 5.719 1 95.38 51 VAL B CA 1
ATOM 2001 C C . VAL B 1 51 ? 21.719 -14.094 6.297 1 95.38 51 VAL B C 1
ATOM 2003 O O . VAL B 1 51 ? 21.484 -15.273 6.574 1 95.38 51 VAL B O 1
ATOM 2006 N N . ASP B 1 52 ? 20.844 -13.188 6.457 1 95.19 52 ASP B N 1
ATOM 2007 C CA . ASP B 1 52 ? 19.516 -13.469 6.973 1 95.19 52 ASP B CA 1
ATOM 2008 C C . ASP B 1 52 ? 18.672 -14.211 5.941 1 95.19 52 ASP B C 1
ATOM 2010 O O . ASP B 1 52 ? 17.891 -15.094 6.293 1 95.19 52 ASP B O 1
ATOM 2014 N N . VAL B 1 53 ? 18.812 -13.828 4.684 1 96.94 53 VAL B N 1
ATOM 2015 C CA . VAL B 1 53 ? 18.125 -14.531 3.6 1 96.94 53 VAL B CA 1
ATOM 2016 C C . VAL B 1 53 ? 18.578 -15.984 3.562 1 96.94 53 VAL B C 1
ATOM 2018 O O . VAL B 1 53 ? 17.75 -16.906 3.49 1 96.94 53 VAL B O 1
ATOM 2021 N N . ALA B 1 54 ? 19.922 -16.156 3.621 1 97.19 54 ALA B N 1
ATOM 2022 C CA . ALA B 1 54 ? 20.5 -17.5 3.604 1 97.19 54 ALA B CA 1
ATOM 2023 C C . ALA B 1 54 ? 19.953 -18.344 4.754 1 97.19 54 ALA B C 1
ATOM 2025 O O . ALA B 1 54 ? 19.484 -19.469 4.539 1 97.19 54 ALA B O 1
ATOM 2026 N N . ARG B 1 55 ? 19.953 -17.797 5.918 1 96.12 55 ARG B N 1
ATOM 2027 C CA . ARG B 1 55 ? 19.469 -18.484 7.109 1 96.12 55 ARG B CA 1
ATOM 2028 C C . ARG B 1 55 ? 18 -18.891 6.945 1 96.12 55 ARG B C 1
ATOM 2030 O O . ARG B 1 55 ? 17.625 -20.031 7.234 1 96.12 55 ARG B O 1
ATOM 2037 N N . SER B 1 56 ? 17.234 -18.047 6.453 1 94.75 56 SER B N 1
ATOM 2038 C CA . SER B 1 56 ? 15.812 -18.297 6.27 1 94.75 56 SER B CA 1
ATOM 2039 C C . SER B 1 56 ? 15.57 -19.375 5.227 1 94.75 56 SER B C 1
ATOM 2041 O O . SER B 1 56 ? 14.57 -20.094 5.285 1 94.75 56 SER B O 1
ATOM 2043 N N . ALA B 1 57 ? 16.453 -19.469 4.297 1 96.31 57 ALA B N 1
ATOM 2044 C CA . ALA B 1 57 ? 16.359 -20.484 3.238 1 96.31 57 ALA B CA 1
ATOM 2045 C C . ALA B 1 57 ? 16.906 -21.828 3.705 1 96.31 57 ALA B C 1
ATOM 2047 O O . ALA B 1 57 ? 16.812 -22.828 2.99 1 96.31 57 ALA B O 1
ATOM 2048 N N . GLY B 1 58 ? 17.516 -21.797 4.844 1 96.06 58 GLY B N 1
ATOM 2049 C CA . GLY B 1 58 ? 18.078 -23.031 5.379 1 96.06 58 GLY B CA 1
ATOM 2050 C C . GLY B 1 58 ? 19.422 -23.391 4.758 1 96.06 58 GLY B C 1
ATOM 2051 O O . GLY B 1 58 ? 19.734 -24.578 4.629 1 96.06 58 GLY B O 1
ATOM 2052 N N . VAL B 1 59 ? 20.109 -22.438 4.309 1 96.25 59 VAL B N 1
ATOM 2053 C CA . VAL B 1 59 ? 21.406 -22.688 3.693 1 96.25 59 VAL B CA 1
ATOM 2054 C C . VAL B 1 59 ? 22.453 -21.766 4.316 1 96.25 59 VAL B C 1
ATOM 2056 O O . VAL B 1 59 ? 22.125 -20.875 5.109 1 96.25 59 VAL B O 1
ATOM 2059 N N . GLY B 1 60 ? 23.719 -22 4.012 1 94.12 60 GLY B N 1
ATOM 2060 C CA . GLY B 1 60 ? 24.797 -21.109 4.434 1 94.12 60 GLY B CA 1
ATOM 2061 C C . GLY B 1 60 ? 25.031 -19.969 3.465 1 94.12 60 GLY B C 1
ATOM 2062 O O . GLY B 1 60 ? 24.547 -19.984 2.334 1 94.12 60 GLY B O 1
ATOM 2063 N N . ARG B 1 61 ? 25.734 -19.016 3.92 1 93.88 61 ARG B N 1
ATOM 2064 C CA . ARG B 1 61 ? 26.078 -17.859 3.1 1 93.88 61 ARG B CA 1
ATOM 2065 C C . ARG B 1 61 ? 26.844 -18.266 1.854 1 93.88 61 ARG B C 1
ATOM 2067 O O . ARG B 1 61 ? 26.625 -17.734 0.767 1 93.88 61 ARG B O 1
ATOM 2074 N N . ALA B 1 62 ? 27.719 -19.219 1.992 1 94.94 62 ALA B N 1
ATOM 2075 C CA . ALA B 1 62 ? 28.516 -19.688 0.865 1 94.94 62 ALA B CA 1
ATOM 2076 C C . ALA B 1 62 ? 27.641 -20.328 -0.206 1 94.94 62 ALA B C 1
ATOM 2078 O O . ALA B 1 62 ? 27.859 -20.109 -1.401 1 94.94 62 ALA B O 1
ATOM 2079 N N . THR B 1 63 ? 26.75 -21.062 0.187 1 95.56 63 THR B N 1
ATOM 2080 C CA . THR B 1 63 ? 25.797 -21.703 -0.73 1 95.56 63 THR B CA 1
ATOM 2081 C C . THR B 1 63 ? 25 -20.641 -1.489 1 95.56 63 THR B C 1
ATOM 2083 O O . THR B 1 63 ? 24.812 -20.75 -2.705 1 95.56 63 THR B O 1
ATOM 2086 N N . LEU B 1 64 ? 24.453 -19.578 -0.784 1 97.19 64 LEU B N 1
ATOM 2087 C CA . LEU B 1 64 ? 23.719 -18.484 -1.431 1 97.19 64 LEU B CA 1
ATOM 2088 C C . LEU B 1 64 ? 24.578 -17.844 -2.518 1 97.19 64 LEU B C 1
ATOM 2090 O O . LEU B 1 64 ? 24.078 -17.594 -3.627 1 97.19 64 LEU B O 1
ATOM 2094 N N . HIS B 1 65 ? 25.812 -17.688 -2.281 1 96.19 65 HIS B N 1
ATOM 2095 C CA . HIS B 1 65 ? 26.703 -17 -3.217 1 96.19 65 HIS B CA 1
ATOM 2096 C C . HIS B 1 65 ? 27 -17.875 -4.43 1 96.19 65 HIS B C 1
ATOM 2098 O O . HIS B 1 65 ? 27.25 -17.359 -5.523 1 96.19 65 HIS B O 1
ATOM 2104 N N . ARG B 1 66 ? 27.031 -19.188 -4.195 1 96.25 66 ARG B N 1
ATOM 2105 C CA . ARG B 1 66 ? 27.203 -20.109 -5.312 1 96.25 66 ARG B CA 1
ATOM 2106 C C . ARG B 1 66 ? 26.062 -19.984 -6.312 1 96.25 66 ARG B C 1
ATOM 2108 O O . ARG B 1 66 ? 26.281 -20.062 -7.523 1 96.25 66 ARG B O 1
ATOM 2115 N N . TYR B 1 67 ? 24.891 -19.734 -5.812 1 96.62 67 TYR B N 1
ATOM 2116 C CA . TYR B 1 67 ? 23.719 -19.656 -6.668 1 96.62 67 TYR B CA 1
ATOM 2117 C C . TYR B 1 67 ? 23.547 -18.25 -7.234 1 96.62 67 TYR B C 1
ATOM 2119 O O . TYR B 1 67 ? 23.125 -18.094 -8.383 1 96.62 67 TYR B O 1
ATOM 2127 N N . PHE B 1 68 ? 23.781 -17.266 -6.379 1 97.56 68 PHE B N 1
ATOM 2128 C CA . PHE B 1 68 ? 23.609 -15.867 -6.746 1 97.56 68 PHE B CA 1
ATOM 2129 C C . PHE B 1 68 ? 24.844 -15.055 -6.375 1 97.56 68 PHE B C 1
ATOM 2131 O O . PHE B 1 68 ? 25.094 -14.805 -5.191 1 97.56 68 PHE B O 1
ATOM 2138 N N . GLY B 1 69 ? 25.391 -14.523 -7.379 1 95.69 69 GLY B N 1
ATOM 2139 C CA . GLY B 1 69 ? 26.703 -13.922 -7.219 1 95.69 69 GLY B CA 1
ATOM 2140 C C . GLY B 1 69 ? 26.656 -12.547 -6.574 1 95.69 69 GLY B C 1
ATOM 2141 O O . GLY B 1 69 ? 27.688 -12.016 -6.148 1 95.69 69 GLY B O 1
ATOM 2142 N N . SER B 1 70 ? 25.5 -11.875 -6.57 1 95.69 70 SER B N 1
ATOM 2143 C CA . SER B 1 70 ? 25.375 -10.531 -6.004 1 95.69 70 SER B CA 1
ATOM 2144 C C . SER B 1 70 ? 23.953 -10.281 -5.496 1 95.69 70 SER B C 1
ATOM 2146 O O . SER B 1 70 ? 23.016 -11 -5.855 1 95.69 70 SER B O 1
ATOM 2148 N N . ARG B 1 71 ? 23.859 -9.328 -4.645 1 94.81 71 ARG B N 1
ATOM 2149 C CA . ARG B 1 71 ? 22.547 -8.891 -4.188 1 94.81 71 ARG B CA 1
ATOM 2150 C C . ARG B 1 71 ? 21.656 -8.5 -5.359 1 94.81 71 ARG B C 1
ATOM 2152 O O . ARG B 1 71 ? 20.469 -8.836 -5.387 1 94.81 71 ARG B O 1
ATOM 2159 N N . GLU B 1 72 ? 22.281 -7.816 -6.312 1 93.69 72 GLU B N 1
ATOM 2160 C CA . GLU B 1 72 ? 21.531 -7.363 -7.48 1 93.69 72 GLU B CA 1
ATOM 2161 C C . GLU B 1 72 ? 20.984 -8.539 -8.281 1 93.69 72 GLU B C 1
ATOM 2163 O O . GLU B 1 72 ? 19.828 -8.516 -8.711 1 93.69 72 GLU B O 1
ATOM 2168 N N . GLU B 1 73 ? 21.781 -9.477 -8.461 1 96.06 73 GLU B N 1
ATOM 2169 C CA . GLU B 1 73 ? 21.328 -10.664 -9.18 1 96.06 73 GLU B CA 1
ATOM 2170 C C . GLU B 1 73 ? 20.234 -11.391 -8.422 1 96.06 73 GLU B C 1
ATOM 2172 O O . GLU B 1 73 ? 19.234 -11.82 -9.016 1 96.06 73 GLU B O 1
ATOM 2177 N N . LEU B 1 74 ? 20.438 -11.539 -7.109 1 96.94 74 LEU B N 1
ATOM 2178 C CA . LEU B 1 74 ? 19.422 -12.195 -6.285 1 96.94 74 LEU B CA 1
ATOM 2179 C C . LEU B 1 74 ? 18.094 -11.453 -6.363 1 96.94 74 LEU B C 1
ATOM 2181 O O . LEU B 1 74 ? 17.047 -12.07 -6.543 1 96.94 74 LEU B O 1
ATOM 2185 N N . LEU B 1 75 ? 18.109 -10.141 -6.277 1 95.94 75 LEU B N 1
ATOM 2186 C CA . LEU B 1 75 ? 16.906 -9.32 -6.355 1 95.94 75 LEU B CA 1
ATOM 2187 C C . LEU B 1 75 ? 16.219 -9.508 -7.699 1 95.94 75 LEU B C 1
ATOM 2189 O O . LEU B 1 75 ? 15 -9.734 -7.746 1 95.94 75 LEU B O 1
ATOM 2193 N N . ARG B 1 76 ? 16.953 -9.422 -8.734 1 95.75 76 ARG B N 1
ATOM 2194 C CA . ARG B 1 76 ? 16.406 -9.555 -10.078 1 95.75 76 ARG B CA 1
ATOM 2195 C C . ARG B 1 76 ? 15.766 -10.93 -10.273 1 95.75 76 ARG B C 1
ATOM 2197 O O . ARG B 1 76 ? 14.633 -11.031 -10.758 1 95.75 76 ARG B O 1
ATOM 2204 N N . GLU B 1 77 ? 16.469 -11.938 -9.844 1 97 77 GLU B N 1
ATOM 2205 C CA . GLU B 1 77 ? 15.969 -13.297 -10.031 1 97 77 GLU B CA 1
ATOM 2206 C C . GLU B 1 77 ? 14.766 -13.57 -9.133 1 97 77 GLU B C 1
ATOM 2208 O O . GLU B 1 77 ? 13.828 -14.266 -9.539 1 97 77 GLU B O 1
ATOM 2213 N N . ALA B 1 78 ? 14.805 -13.07 -7.914 1 97.5 78 ALA B N 1
ATOM 2214 C CA . ALA B 1 78 ? 13.641 -13.188 -7.031 1 97.5 78 ALA B CA 1
ATOM 2215 C C . ALA B 1 78 ? 12.438 -12.453 -7.609 1 97.5 78 ALA B C 1
ATOM 2217 O O . ALA B 1 78 ? 11.305 -12.922 -7.508 1 97.5 78 ALA B O 1
ATOM 2218 N N . GLY B 1 79 ? 12.711 -11.281 -8.18 1 97.44 79 GLY B N 1
ATOM 2219 C CA . GLY B 1 79 ? 11.656 -10.547 -8.859 1 97.44 79 GLY B CA 1
ATOM 2220 C C . GLY B 1 79 ? 11.047 -11.312 -10.023 1 97.44 79 GLY B C 1
ATOM 2221 O O . GLY B 1 79 ? 9.828 -11.406 -10.141 1 97.44 79 GLY B O 1
ATOM 2222 N N . LEU B 1 80 ? 11.922 -11.859 -10.844 1 96.94 80 LEU B N 1
ATOM 2223 C CA . LEU B 1 80 ? 11.469 -12.656 -11.977 1 96.94 80 LEU B CA 1
ATOM 2224 C C . LEU B 1 80 ? 10.656 -13.859 -11.508 1 96.94 80 LEU B C 1
ATOM 2226 O O . LEU B 1 80 ? 9.57 -14.125 -12.023 1 96.94 80 LEU B O 1
ATOM 2230 N N . ASP B 1 81 ? 11.164 -14.508 -10.555 1 96.88 81 ASP B N 1
ATOM 2231 C CA . ASP B 1 81 ? 10.469 -15.672 -10 1 96.88 81 ASP B CA 1
ATOM 2232 C C . ASP B 1 81 ? 9.102 -15.281 -9.445 1 96.88 81 ASP B C 1
ATOM 2234 O O . ASP B 1 81 ? 8.125 -16.016 -9.633 1 96.88 81 ASP B O 1
ATOM 2238 N N . SER B 1 82 ? 9.039 -14.195 -8.719 1 97.44 82 SER B N 1
ATOM 2239 C CA . SER B 1 82 ? 7.773 -13.719 -8.164 1 97.44 82 SER B CA 1
ATOM 2240 C C . SER B 1 82 ? 6.746 -13.469 -9.266 1 97.44 82 SER B C 1
ATOM 2242 O O . SER B 1 82 ? 5.598 -13.906 -9.156 1 97.44 82 SER B O 1
ATOM 2244 N N . LEU B 1 83 ? 7.145 -12.805 -10.328 1 97.19 83 LEU B N 1
ATOM 2245 C CA . LEU B 1 83 ? 6.242 -12.508 -11.43 1 97.19 83 LEU B CA 1
ATOM 2246 C C . LEU B 1 83 ? 5.797 -13.781 -12.133 1 97.19 83 LEU B C 1
ATOM 2248 O O . LEU B 1 83 ? 4.629 -13.922 -12.508 1 97.19 83 LEU B O 1
ATOM 2252 N N . VAL B 1 84 ? 6.727 -14.695 -12.312 1 95.94 84 VAL B N 1
ATOM 2253 C CA . VAL B 1 84 ? 6.41 -15.961 -12.961 1 95.94 84 VAL B CA 1
ATOM 2254 C C . VAL B 1 84 ? 5.387 -16.734 -12.125 1 95.94 84 VAL B C 1
ATOM 2256 O O . VAL B 1 84 ? 4.438 -17.297 -12.664 1 95.94 84 VAL B O 1
ATOM 2259 N N . GLN B 1 85 ? 5.562 -16.75 -10.836 1 95.38 85 GLN B N 1
ATOM 2260 C CA . GLN B 1 85 ? 4.617 -17.422 -9.945 1 95.38 85 GLN B CA 1
ATOM 2261 C C . GLN B 1 85 ? 3.238 -16.781 -10.023 1 95.38 85 GLN B C 1
ATOM 2263 O O . GLN B 1 85 ? 2.219 -17.469 -10.039 1 95.38 85 GLN B O 1
ATOM 2268 N N . LEU B 1 86 ? 3.205 -15.469 -10.055 1 96.12 86 LEU B N 1
ATOM 2269 C CA . LEU B 1 86 ? 1.938 -14.758 -10.188 1 96.12 86 LEU B CA 1
ATOM 2270 C C . LEU B 1 86 ? 1.262 -15.102 -11.516 1 96.12 86 LEU B C 1
ATOM 2272 O O . LEU B 1 86 ? 0.057 -15.359 -11.555 1 96.12 86 LEU B O 1
ATOM 2276 N N . GLU B 1 87 ? 2.021 -15.086 -12.578 1 95.62 87 GLU B N 1
ATOM 2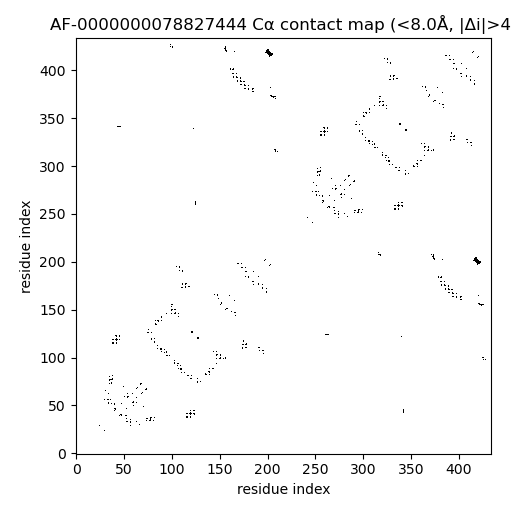277 C CA . GLU B 1 87 ? 1.488 -15.438 -13.891 1 95.62 87 GLU B CA 1
ATOM 2278 C C . GLU B 1 87 ? 0.919 -16.844 -13.906 1 95.62 87 GLU B C 1
ATOM 2280 O O . GLU B 1 87 ? -0.159 -17.094 -14.453 1 95.62 87 GLU B O 1
ATOM 2285 N N . GLN B 1 88 ? 1.662 -17.766 -13.281 1 95 88 GLN B N 1
ATOM 2286 C CA . GLN B 1 88 ? 1.221 -19.156 -13.227 1 95 88 GLN B CA 1
ATOM 2287 C C . GLN B 1 88 ? -0.052 -19.297 -12.398 1 95 88 GLN B C 1
ATOM 2289 O O . GLN B 1 88 ? -0.948 -20.062 -12.75 1 95 88 GLN B O 1
ATOM 2294 N N . ALA B 1 89 ? -0.109 -18.562 -11.281 1 94.62 89 ALA B N 1
ATOM 2295 C CA . ALA B 1 89 ? -1.308 -18.578 -10.445 1 94.62 89 ALA B CA 1
ATOM 2296 C C . ALA B 1 89 ? -2.529 -18.125 -11.234 1 94.62 89 ALA B C 1
ATOM 2298 O O . ALA B 1 89 ? -3.625 -18.656 -11.07 1 94.62 89 ALA B O 1
ATOM 2299 N N . LEU B 1 90 ? -2.367 -17.156 -12.117 1 95.75 90 LEU B N 1
ATOM 2300 C CA . LEU B 1 90 ? -3.455 -16.609 -12.93 1 95.75 90 LEU B CA 1
ATOM 2301 C C . LEU B 1 90 ? -3.822 -17.578 -14.055 1 95.75 90 LEU B C 1
ATOM 2303 O O . LEU B 1 90 ? -5.004 -17.781 -14.352 1 95.75 90 LEU B O 1
ATOM 2307 N N . LYS B 1 91 ? -2.855 -18.25 -14.648 1 92.25 91 LYS B N 1
ATOM 2308 C CA . LYS B 1 91 ? -3.074 -19.156 -15.773 1 92.25 91 LYS B CA 1
ATOM 2309 C C . LYS B 1 91 ? -3.762 -20.438 -15.32 1 92.25 91 LYS B C 1
ATOM 2311 O O . LYS B 1 91 ? -4.465 -21.078 -16.094 1 92.25 91 LYS B O 1
ATOM 2316 N N . ALA B 1 92 ? -3.506 -20.703 -14.078 1 90.56 92 ALA B N 1
ATOM 2317 C CA . ALA B 1 92 ? -4.051 -21.953 -13.539 1 90.56 92 ALA B CA 1
ATOM 2318 C C . ALA B 1 92 ? -5.57 -21.891 -13.438 1 90.56 92 ALA B C 1
ATOM 2320 O O . ALA B 1 92 ? -6.238 -22.922 -13.352 1 90.56 92 ALA B O 1
ATOM 2321 N N . HIS B 1 93 ? -6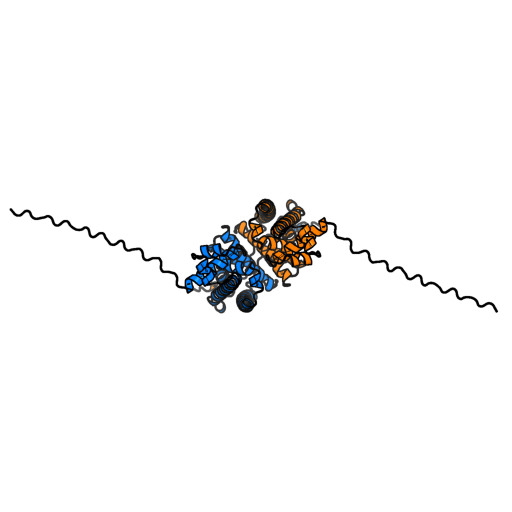.031 -20.656 -13.461 1 87.62 93 HIS B N 1
ATOM 2322 C CA . HIS B 1 93 ? -7.473 -20.469 -13.352 1 87.62 93 HIS B CA 1
ATOM 2323 C C . HIS B 1 93 ? -8.109 -20.219 -14.711 1 87.62 93 HIS B C 1
ATOM 2325 O O . HIS B 1 93 ? -7.52 -19.531 -15.547 1 87.62 93 HIS B O 1
ATOM 2331 N N . ARG B 1 94 ? -9.031 -20.969 -15.258 1 88.69 94 ARG B N 1
ATOM 2332 C CA . ARG B 1 94 ? -9.781 -20.75 -16.5 1 88.69 94 ARG B CA 1
ATOM 2333 C C . ARG B 1 94 ? -10.883 -19.719 -16.297 1 88.69 94 ARG B C 1
ATOM 2335 O O . ARG B 1 94 ? -12.07 -20.031 -16.422 1 88.69 94 ARG B O 1
ATOM 2342 N N . PHE B 1 95 ? -10.398 -18.453 -16.094 1 93.81 95 PHE B N 1
ATOM 2343 C CA . PHE B 1 95 ? -11.312 -17.391 -15.727 1 93.81 95 PHE B CA 1
ATOM 2344 C C . PHE B 1 95 ? -12.383 -17.188 -16.797 1 93.81 95 PHE B C 1
ATOM 2346 O O . PHE B 1 95 ? -13.5 -16.781 -16.5 1 93.81 95 PHE B O 1
ATOM 2353 N N . GLU B 1 96 ? -12.031 -17.453 -18.062 1 91.19 96 GLU B N 1
ATOM 2354 C CA . GLU B 1 96 ? -12.93 -17.234 -19.203 1 91.19 96 GLU B CA 1
ATOM 2355 C C . GLU B 1 96 ? -14.141 -18.156 -19.125 1 91.19 96 GLU B C 1
ATOM 2357 O O . GLU B 1 96 ? -15.164 -17.891 -19.766 1 91.19 96 GLU B O 1
ATOM 2362 N N . ARG B 1 97 ? -14.016 -19.219 -18.359 1 94.06 97 ARG B N 1
ATOM 2363 C CA . ARG B 1 97 ? -15.094 -20.203 -18.266 1 94.06 97 ARG B CA 1
ATOM 2364 C C . ARG B 1 97 ? -16 -19.891 -17.078 1 94.06 97 ARG B C 1
ATOM 2366 O O . ARG B 1 97 ? -17.016 -20.562 -16.875 1 94.06 97 ARG B O 1
ATOM 2373 N N . LEU B 1 98 ? -15.703 -18.938 -16.344 1 95.56 98 LEU B N 1
ATOM 2374 C CA . LEU B 1 98 ? -16.453 -18.594 -15.141 1 95.56 98 LEU B CA 1
ATOM 2375 C C . LEU B 1 98 ? -17.344 -17.375 -15.375 1 95.56 98 LEU B C 1
ATOM 2377 O O . LEU B 1 98 ? -17.016 -16.516 -16.203 1 95.56 98 LEU B O 1
ATOM 2381 N N . ALA B 1 99 ? -18.469 -17.375 -14.648 1 95.88 99 ALA B N 1
ATOM 2382 C CA . ALA B 1 99 ? -19.234 -16.141 -14.617 1 95.88 99 ALA B CA 1
ATOM 2383 C C . ALA B 1 99 ? -18.406 -14.984 -14.07 1 95.88 99 ALA B C 1
ATOM 2385 O O . ALA B 1 99 ? -17.531 -15.188 -13.234 1 95.88 99 ALA B O 1
ATOM 2386 N N . PRO B 1 100 ? -18.609 -13.789 -14.57 1 96 100 PRO B N 1
ATOM 2387 C CA . PRO B 1 100 ? -17.75 -12.648 -14.234 1 96 100 PRO B CA 1
ATOM 2388 C C . PRO B 1 100 ? -17.609 -12.453 -12.727 1 96 100 PRO B C 1
ATOM 2390 O O . PRO B 1 100 ? -16.516 -12.117 -12.25 1 96 100 PRO B O 1
ATOM 2393 N N . ASP B 1 101 ? -18.688 -12.633 -11.984 1 95.12 101 ASP B N 1
ATOM 2394 C CA . ASP B 1 101 ? -18.625 -12.477 -10.539 1 95.12 101 ASP B CA 1
ATOM 2395 C C . ASP B 1 101 ? -17.781 -13.586 -9.906 1 95.12 101 ASP B C 1
ATOM 2397 O O . ASP B 1 101 ? -16.984 -13.328 -9 1 95.12 101 ASP B O 1
ATOM 2401 N N . VAL B 1 102 ? -17.906 -14.82 -10.391 1 95.75 102 VAL B N 1
ATOM 2402 C CA . VAL B 1 102 ? -17.125 -15.953 -9.898 1 95.75 102 VAL B CA 1
ATOM 2403 C C . VAL B 1 102 ? -15.664 -15.773 -10.297 1 95.75 102 VAL B C 1
ATOM 2405 O O . VAL B 1 102 ? -14.758 -16.078 -9.508 1 95.75 102 VAL B O 1
ATOM 2408 N N . ALA B 1 103 ? -15.438 -15.281 -11.5 1 96.88 103 ALA B N 1
ATOM 2409 C CA . ALA B 1 103 ? -14.078 -15.016 -11.961 1 96.88 103 ALA B CA 1
ATOM 2410 C C . ALA B 1 103 ? -13.391 -13.984 -11.078 1 96.88 103 ALA B C 1
ATOM 2412 O O . ALA B 1 103 ? -12.203 -14.125 -10.758 1 96.88 103 ALA B O 1
ATOM 2413 N N . LEU B 1 104 ? -14.094 -12.938 -10.688 1 96.69 104 LEU B N 1
ATOM 2414 C CA . LEU B 1 104 ? -13.547 -11.914 -9.805 1 96.69 104 LEU B CA 1
ATOM 2415 C C . LEU B 1 104 ? -13.148 -12.516 -8.461 1 96.69 104 LEU B C 1
ATOM 2417 O O . LEU B 1 104 ? -12.055 -12.258 -7.957 1 96.69 104 LEU B O 1
ATOM 2421 N N . GLU B 1 105 ? -14.062 -13.281 -7.898 1 96.12 105 GLU B N 1
ATOM 2422 C CA . GLU B 1 105 ? -13.773 -13.945 -6.633 1 96.12 105 GLU B CA 1
ATOM 2423 C C . GLU B 1 105 ? -12.562 -14.867 -6.758 1 96.12 105 GLU B C 1
ATOM 2425 O O . GLU B 1 105 ? -11.695 -14.891 -5.879 1 96.12 105 GLU B O 1
ATOM 2430 N N . SER B 1 106 ? -12.508 -15.648 -7.832 1 96.81 106 SER B N 1
ATOM 2431 C CA . SER B 1 106 ? -11.406 -16.562 -8.078 1 96.81 106 SER B CA 1
ATOM 2432 C C . SER B 1 106 ? -10.086 -15.812 -8.242 1 96.81 106 SER B C 1
ATOM 2434 O O . SER B 1 106 ? -9.031 -16.297 -7.844 1 96.81 106 SER B O 1
ATOM 2436 N N . LEU B 1 107 ? -10.125 -14.609 -8.875 1 97.81 107 LEU B N 1
ATOM 2437 C CA . LEU B 1 107 ? -8.945 -13.766 -9.031 1 97.81 107 LEU B CA 1
ATOM 2438 C C . LEU B 1 107 ? -8.367 -13.398 -7.668 1 97.81 107 LEU B C 1
ATOM 2440 O O . LEU B 1 107 ? -7.16 -13.523 -7.449 1 97.81 107 LEU B O 1
ATOM 2444 N N . VAL B 1 108 ? -9.195 -12.977 -6.766 1 97.31 108 VAL B N 1
ATOM 2445 C CA . VAL B 1 108 ? -8.766 -12.617 -5.418 1 97.31 108 VAL B CA 1
ATOM 2446 C C . VAL B 1 108 ? -8.133 -13.828 -4.738 1 97.31 108 VAL B C 1
ATOM 2448 O O . VAL B 1 108 ? -7.043 -13.727 -4.164 1 97.31 108 VAL B O 1
ATOM 2451 N N . GLY B 1 109 ? -8.828 -14.984 -4.828 1 95.88 109 GLY B N 1
ATOM 2452 C CA . GLY B 1 109 ? -8.305 -16.203 -4.238 1 95.88 109 GLY B CA 1
ATOM 2453 C C . GLY B 1 109 ? -6.961 -16.625 -4.809 1 95.88 109 GLY B C 1
ATOM 2454 O O . GLY B 1 109 ? -6.105 -17.141 -4.086 1 95.88 109 GLY B O 1
ATOM 2455 N N . ALA B 1 110 ? -6.781 -16.391 -6.051 1 96.06 110 ALA B N 1
ATOM 2456 C CA . ALA B 1 110 ? -5.555 -16.781 -6.738 1 96.06 110 ALA B CA 1
ATOM 2457 C C . ALA B 1 110 ? -4.375 -15.914 -6.281 1 96.06 110 ALA B C 1
ATOM 2459 O O . ALA B 1 110 ? -3.238 -16.391 -6.227 1 96.06 110 ALA B O 1
ATOM 2460 N N . LEU B 1 111 ? -4.637 -14.648 -5.945 1 96.5 111 LEU B N 1
ATOM 2461 C CA . LEU B 1 111 ? -3.533 -13.719 -5.73 1 96.5 111 LEU B CA 1
ATOM 2462 C C . LEU B 1 111 ? -3.314 -13.477 -4.242 1 96.5 111 LEU B C 1
ATOM 2464 O O . LEU B 1 111 ? -2.219 -13.094 -3.824 1 96.5 111 LEU B O 1
ATOM 2468 N N . ALA B 1 112 ? -4.312 -13.703 -3.381 1 94.88 112 ALA B N 1
ATOM 2469 C CA . ALA B 1 112 ? -4.246 -13.422 -1.95 1 94.88 112 ALA B CA 1
ATOM 2470 C C . ALA B 1 112 ? -3.049 -14.109 -1.308 1 94.88 112 ALA B C 1
ATOM 2472 O O . ALA B 1 112 ? -2.34 -13.516 -0.494 1 94.88 112 ALA B O 1
ATOM 2473 N N . PRO B 1 113 ? -2.666 -15.344 -1.753 1 92 113 PRO B N 1
ATOM 2474 C CA . PRO B 1 113 ? -1.543 -16.031 -1.109 1 92 113 PRO B CA 1
ATOM 2475 C C . PRO B 1 113 ? -0.191 -15.422 -1.48 1 92 113 PRO B C 1
ATOM 2477 O O . PRO B 1 113 ? 0.826 -15.75 -0.863 1 92 113 PRO B O 1
ATOM 2480 N N . TRP B 1 114 ? -0.168 -14.531 -2.434 1 92.75 114 TRP B N 1
ATOM 2481 C CA . TRP B 1 114 ? 1.102 -14.031 -2.955 1 92.75 114 TRP B CA 1
ATOM 2482 C C . TRP B 1 114 ? 1.346 -12.594 -2.512 1 92.75 114 TRP B C 1
ATOM 2484 O O . TRP B 1 114 ? 2.061 -11.844 -3.18 1 92.75 114 TRP B O 1
ATOM 2494 N N . GLY B 1 115 ? 0.744 -12.203 -1.419 1 89.44 115 GLY B N 1
ATOM 2495 C CA . GLY B 1 115 ? 0.879 -10.852 -0.912 1 89.44 115 GLY B CA 1
ATOM 2496 C C . GLY B 1 115 ? 2.318 -10.461 -0.633 1 89.44 115 GLY B C 1
ATOM 2497 O O . GLY B 1 115 ? 2.701 -9.305 -0.832 1 89.44 115 GLY B O 1
ATOM 2498 N N . ASP B 1 116 ? 3.111 -11.414 -0.19 1 88.69 116 ASP B N 1
ATOM 2499 C CA . ASP B 1 116 ? 4.52 -11.148 0.086 1 88.69 116 ASP B CA 1
ATOM 2500 C C . ASP B 1 116 ? 5.277 -10.82 -1.197 1 88.69 116 ASP B C 1
ATOM 2502 O O . ASP B 1 116 ? 6.105 -9.906 -1.218 1 88.69 116 ASP B O 1
ATOM 2506 N N . ARG B 1 117 ? 4.973 -11.586 -2.252 1 93.56 117 ARG B N 1
ATOM 2507 C CA . ARG B 1 117 ? 5.617 -11.344 -3.539 1 93.56 117 ARG B CA 1
ATOM 2508 C C . ARG B 1 117 ? 5.207 -9.984 -4.109 1 93.56 117 ARG B C 1
ATOM 2510 O O . ARG B 1 117 ? 6.039 -9.25 -4.641 1 93.56 117 ARG B O 1
ATOM 2517 N N . LEU B 1 118 ? 3.98 -9.703 -3.926 1 91.12 118 LEU B N 1
ATOM 2518 C CA . LEU B 1 118 ? 3.475 -8.422 -4.41 1 91.12 118 LEU B CA 1
ATOM 2519 C C . LEU B 1 118 ? 4.109 -7.262 -3.652 1 91.12 118 LEU B C 1
ATOM 2521 O O . LEU B 1 118 ? 4.523 -6.27 -4.258 1 91.12 118 LEU B O 1
ATOM 2525 N N . ARG B 1 119 ? 4.191 -7.383 -2.396 1 88.19 119 ARG B N 1
ATOM 2526 C CA . ARG B 1 119 ? 4.852 -6.359 -1.593 1 88.19 119 ARG B CA 1
ATOM 2527 C C . ARG B 1 119 ? 6.316 -6.215 -1.984 1 88.19 119 ARG B C 1
ATOM 2529 O O . ARG B 1 119 ? 6.828 -5.102 -2.1 1 88.19 119 ARG B O 1
ATOM 2536 N N . PHE B 1 120 ? 6.977 -7.363 -2.109 1 92.88 120 PHE B N 1
ATOM 2537 C CA . PHE B 1 120 ? 8.375 -7.387 -2.529 1 92.88 120 PHE B CA 1
ATOM 2538 C C . PHE B 1 120 ? 8.562 -6.602 -3.822 1 92.88 120 PHE B C 1
ATOM 2540 O O . PHE B 1 120 ? 9.414 -5.715 -3.898 1 92.88 120 PHE B O 1
ATOM 2547 N N . LEU B 1 121 ? 7.707 -6.816 -4.805 1 91.94 121 LEU B N 1
ATOM 2548 C CA . LEU B 1 121 ? 7.801 -6.172 -6.105 1 91.94 121 LEU B CA 1
ATOM 2549 C C . LEU B 1 121 ? 7.512 -4.676 -5.996 1 91.94 121 LEU B C 1
ATOM 2551 O O . LEU B 1 121 ? 8.055 -3.875 -6.758 1 91.94 121 LEU B O 1
ATOM 2555 N N . LEU B 1 122 ? 6.781 -4.352 -4.992 1 84.06 122 LEU B N 1
ATOM 2556 C CA . LEU B 1 122 ? 6.355 -2.969 -4.816 1 84.06 122 LEU B CA 1
ATOM 2557 C C . LEU B 1 122 ? 7.422 -2.16 -4.082 1 84.06 122 LEU B C 1
ATOM 2559 O O . LEU B 1 122 ? 7.699 -1.016 -4.449 1 84.06 122 LEU B O 1
ATOM 2563 N N . VAL B 1 123 ? 8.039 -2.723 -3.094 1 83.69 123 VAL B N 1
ATOM 2564 C CA . VAL B 1 123 ? 8.828 -1.913 -2.17 1 83.69 123 VAL B CA 1
ATOM 2565 C C . VAL B 1 123 ? 10.289 -1.893 -2.615 1 83.69 123 VAL B C 1
ATOM 2567 O O . VAL B 1 123 ? 11.062 -1.041 -2.178 1 83.69 123 VAL B O 1
ATOM 2570 N N . VAL B 1 124 ? 10.648 -2.854 -3.402 1 89.19 124 VAL B N 1
ATOM 2571 C CA . VAL B 1 124 ? 12.023 -2.855 -3.885 1 89.19 124 VAL B CA 1
ATOM 2572 C C . VAL B 1 124 ? 12.125 -2.012 -5.152 1 89.19 124 VAL B C 1
ATOM 2574 O O . VAL B 1 124 ? 11.758 -2.465 -6.238 1 89.19 124 VAL B O 1
ATOM 2577 N N . SER B 1 125 ? 12.633 -0.877 -5.023 1 82 125 SER B N 1
ATOM 2578 C CA . SER B 1 125 ? 12.633 0.135 -6.074 1 82 125 SER B CA 1
ATOM 2579 C C . SER B 1 125 ? 13.43 -0.323 -7.285 1 82 125 SER B C 1
ATOM 2581 O O . SER B 1 125 ? 13.102 0.022 -8.422 1 82 125 SER B O 1
ATOM 2583 N N . GLU B 1 126 ? 14.461 -1.076 -7.105 1 86.19 126 GLU B N 1
ATOM 2584 C CA . GLU B 1 126 ? 15.305 -1.579 -8.188 1 86.19 126 GLU B CA 1
ATOM 2585 C C . GLU B 1 126 ? 14.492 -2.418 -9.172 1 86.19 126 GLU B C 1
ATOM 2587 O O . GLU B 1 126 ? 14.805 -2.461 -10.367 1 86.19 126 GLU B O 1
ATOM 2592 N N . LEU B 1 127 ? 13.523 -3.004 -8.625 1 91.19 127 LEU B N 1
ATOM 2593 C CA . LEU B 1 127 ? 12.734 -3.908 -9.453 1 91.19 127 LEU B CA 1
ATOM 2594 C C . LEU B 1 127 ? 11.812 -3.129 -10.383 1 91.19 127 LEU B C 1
ATOM 2596 O O . LEU B 1 127 ? 11.547 -3.557 -11.508 1 91.19 127 LEU B O 1
ATOM 2600 N N . SER B 1 128 ? 11.336 -2.025 -9.883 1 82 128 SER B N 1
ATOM 2601 C CA . SER B 1 128 ? 10.406 -1.216 -10.672 1 82 128 SER B CA 1
ATOM 2602 C C . SER B 1 128 ? 11.094 -0.643 -11.906 1 82 128 SER B C 1
ATOM 2604 O O . SER B 1 128 ? 10.43 -0.311 -12.891 1 82 128 SER B O 1
ATOM 2606 N N . GLN B 1 129 ? 12.367 -0.606 -11.922 1 81.44 129 GLN B N 1
ATOM 2607 C CA . GLN B 1 129 ? 13.117 -0.016 -13.031 1 81.44 129 GLN B CA 1
ATOM 2608 C C . GLN B 1 129 ? 13.852 -1.088 -13.828 1 81.44 129 GLN B C 1
ATOM 2610 O O . GLN B 1 129 ? 14.609 -0.773 -14.75 1 81.44 129 GLN B O 1
ATOM 2615 N N . GLU B 1 130 ? 13.609 -2.312 -13.477 1 90.81 130 GLU B N 1
ATOM 2616 C CA . GLU B 1 130 ? 14.312 -3.406 -14.141 1 90.81 130 GLU B CA 1
ATOM 2617 C C . GLU B 1 130 ? 13.656 -3.77 -15.469 1 90.81 130 GLU B C 1
ATOM 2619 O O . GLU B 1 130 ? 12.594 -4.395 -15.484 1 90.81 130 GLU B O 1
ATOM 2624 N N . PRO B 1 131 ? 14.258 -3.459 -16.594 1 91 131 PRO B N 1
ATOM 2625 C CA . PRO B 1 131 ? 13.633 -3.652 -17.906 1 91 131 PRO B CA 1
ATOM 2626 C C . PRO B 1 131 ? 13.258 -5.109 -18.172 1 91 131 PRO B C 1
ATOM 2628 O O . PRO B 1 131 ? 12.25 -5.383 -18.812 1 91 131 PRO B O 1
ATOM 2631 N N . SER B 1 132 ? 14.062 -6 -17.656 1 91.75 132 SER B N 1
ATOM 2632 C CA . SER B 1 132 ? 13.852 -7.418 -17.922 1 91.75 132 SER B CA 1
ATOM 2633 C C . SER B 1 132 ? 12.555 -7.91 -17.297 1 91.75 132 SER B C 1
ATOM 2635 O O . SER B 1 132 ? 12.055 -8.984 -17.641 1 91.75 132 SER B O 1
ATOM 2637 N N . LEU B 1 133 ? 12.031 -7.137 -16.375 1 95.69 133 LEU B N 1
ATOM 2638 C CA . LEU B 1 133 ? 10.82 -7.562 -15.68 1 95.69 133 LEU B CA 1
ATOM 2639 C C . LEU B 1 133 ? 9.586 -6.949 -16.328 1 95.69 133 LEU B C 1
ATOM 2641 O O . LEU B 1 133 ? 8.461 -7.414 -16.094 1 95.69 133 LEU B O 1
ATOM 2645 N N . LYS B 1 134 ? 9.781 -5.945 -17.141 1 93.38 134 LYS B N 1
ATOM 2646 C CA . LYS B 1 134 ? 8.672 -5.109 -17.609 1 93.38 134 LYS B CA 1
ATOM 2647 C C . LYS B 1 134 ? 7.688 -5.922 -18.438 1 93.38 134 LYS B C 1
ATOM 2649 O O . LYS B 1 134 ? 6.473 -5.766 -18.312 1 93.38 134 LYS B O 1
ATOM 2654 N N . ALA B 1 135 ? 8.195 -6.742 -19.281 1 93.69 135 ALA B N 1
ATOM 2655 C CA . ALA B 1 135 ? 7.332 -7.516 -20.156 1 93.69 135 ALA B CA 1
ATOM 2656 C C . ALA B 1 135 ? 6.445 -8.469 -19.375 1 93.69 135 ALA B C 1
ATOM 2658 O O . ALA B 1 135 ? 5.25 -8.602 -19.656 1 93.69 135 ALA B O 1
ATOM 2659 N N . ILE B 1 136 ? 7.027 -9.141 -18.375 1 95.19 136 ILE B N 1
ATOM 2660 C CA . ILE B 1 136 ? 6.258 -10.094 -17.594 1 95.19 136 ILE B CA 1
ATOM 2661 C C . ILE B 1 136 ? 5.277 -9.352 -16.688 1 95.19 136 ILE B C 1
ATOM 2663 O O . ILE B 1 136 ? 4.129 -9.773 -16.516 1 95.19 136 ILE B O 1
ATOM 2667 N N . GLU B 1 137 ? 5.719 -8.289 -16.141 1 95.56 137 GLU B N 1
ATOM 2668 C CA . GLU B 1 137 ? 4.828 -7.445 -15.344 1 95.56 137 GLU B CA 1
ATOM 2669 C C . GLU B 1 137 ? 3.605 -7.023 -16.156 1 95.56 137 GLU B C 1
ATOM 2671 O O . GLU B 1 137 ? 2.477 -7.098 -15.664 1 95.56 137 GLU B O 1
ATOM 2676 N N . ALA B 1 138 ? 3.857 -6.613 -17.359 1 95 138 ALA B N 1
ATOM 2677 C CA . ALA B 1 138 ? 2.775 -6.172 -18.234 1 95 138 ALA B CA 1
ATOM 2678 C C . ALA B 1 138 ? 1.787 -7.305 -18.5 1 95 138 ALA B C 1
ATOM 2680 O O . ALA B 1 138 ? 0.573 -7.086 -18.516 1 95 138 ALA B O 1
ATOM 2681 N N . ARG B 1 139 ? 2.262 -8.484 -18.672 1 95.44 139 ARG B N 1
ATOM 2682 C CA . ARG B 1 139 ? 1.393 -9.625 -18.922 1 95.44 139 ARG B CA 1
ATOM 2683 C C . ARG B 1 139 ? 0.54 -9.945 -17.703 1 95.44 139 ARG B C 1
ATOM 2685 O O . ARG B 1 139 ? -0.654 -10.227 -17.828 1 95.44 139 ARG B O 1
ATOM 2692 N N . VAL B 1 140 ? 1.167 -9.906 -16.562 1 96.44 140 VAL B N 1
ATOM 2693 C CA . VAL B 1 140 ? 0.438 -10.148 -15.32 1 96.44 140 VAL B CA 1
ATOM 2694 C C . VAL B 1 140 ? -0.649 -9.086 -15.148 1 96.44 140 VAL B C 1
ATOM 2696 O O . VAL B 1 140 ? -1.813 -9.422 -14.914 1 96.44 140 VAL B O 1
ATOM 2699 N N . ASP B 1 141 ? -0.264 -7.836 -15.336 1 96 141 ASP B N 1
ATOM 2700 C CA . ASP B 1 141 ? -1.205 -6.73 -15.188 1 96 141 ASP B CA 1
ATOM 2701 C C . ASP B 1 141 ? -2.357 -6.859 -16.188 1 96 141 ASP B C 1
ATOM 2703 O O . ASP B 1 141 ? -3.516 -6.613 -15.836 1 96 141 ASP B O 1
ATOM 2707 N N . GLU B 1 142 ? -2.041 -7.223 -17.375 1 96.25 142 GLU B N 1
ATOM 2708 C CA . GLU B 1 142 ? -3.053 -7.367 -18.422 1 96.25 142 GLU B CA 1
ATOM 2709 C C . GLU B 1 142 ? -4.062 -8.453 -18.062 1 96.25 142 GLU B C 1
ATOM 2711 O O . GLU B 1 142 ? -5.262 -8.297 -18.297 1 96.25 142 GLU B O 1
ATOM 2716 N N . GLN B 1 143 ? -3.576 -9.555 -17.547 1 96.44 143 GLN B N 1
ATOM 2717 C CA . GLN B 1 143 ? -4.469 -10.641 -17.156 1 96.44 143 GLN B CA 1
ATOM 2718 C C . GLN B 1 143 ? -5.41 -10.203 -16.047 1 96.44 143 GLN B C 1
ATOM 2720 O O . GLN B 1 143 ? -6.609 -10.484 -16.078 1 96.44 143 GLN B O 1
ATOM 2725 N N . ILE B 1 144 ? -4.895 -9.539 -15.078 1 97.5 144 ILE B N 1
ATOM 2726 C CA . ILE B 1 144 ? -5.695 -9.031 -13.969 1 97.5 144 ILE B CA 1
ATOM 2727 C C . ILE B 1 144 ? -6.742 -8.047 -14.492 1 97.5 144 ILE B C 1
ATOM 2729 O O . ILE B 1 144 ? -7.93 -8.18 -14.195 1 97.5 144 ILE B O 1
ATOM 2733 N N . MET B 1 145 ? -6.27 -7.129 -15.32 1 97.25 145 MET B N 1
ATOM 2734 C CA . MET B 1 145 ? -7.148 -6.09 -15.852 1 97.25 145 MET B CA 1
ATOM 2735 C C . MET B 1 145 ? -8.273 -6.699 -16.688 1 97.25 145 MET B C 1
ATOM 2737 O O . MET B 1 145 ? -9.414 -6.238 -16.625 1 97.25 145 MET B O 1
ATOM 2741 N N . ARG B 1 146 ? -7.949 -7.672 -17.438 1 96.88 146 ARG B N 1
ATOM 2742 C CA . ARG B 1 146 ? -8.953 -8.336 -18.266 1 96.88 146 ARG B CA 1
ATOM 2743 C C . ARG B 1 146 ? -10.094 -8.883 -17.406 1 96.88 146 ARG B C 1
ATOM 2745 O O . ARG B 1 146 ? -11.266 -8.734 -17.75 1 96.88 146 ARG B O 1
ATOM 2752 N N . ILE B 1 147 ? -9.789 -9.492 -16.312 1 97.56 147 ILE B N 1
ATOM 2753 C CA . ILE B 1 147 ? -10.789 -10.062 -15.43 1 97.56 147 ILE B CA 1
ATOM 2754 C C . ILE B 1 147 ? -11.594 -8.945 -14.773 1 97.56 147 ILE B C 1
ATOM 2756 O O . ILE B 1 147 ? -12.828 -9.023 -14.688 1 97.56 147 ILE B O 1
ATOM 2760 N N . LEU B 1 148 ? -10.945 -7.887 -14.328 1 97.88 148 LEU B N 1
ATOM 2761 C CA . LEU B 1 148 ? -11.617 -6.754 -13.695 1 97.88 148 LEU B CA 1
ATOM 2762 C C . LEU B 1 148 ? -12.562 -6.066 -14.664 1 97.88 148 LEU B C 1
ATOM 2764 O O . LEU B 1 148 ? -13.703 -5.754 -14.312 1 97.88 148 LEU B O 1
ATOM 2768 N N . LEU B 1 149 ? -12.125 -5.879 -15.898 1 97.38 149 LEU B N 1
ATOM 2769 C CA . LEU B 1 149 ? -12.938 -5.195 -16.891 1 97.38 149 LEU B CA 1
ATOM 2770 C C . LEU B 1 149 ? -14.133 -6.055 -17.312 1 97.38 149 LEU B C 1
ATOM 2772 O O . LEU B 1 149 ? -15.211 -5.535 -17.578 1 97.38 149 LEU B O 1
ATOM 2776 N N . ARG B 1 150 ? -13.922 -7.363 -17.375 1 96.5 150 ARG B N 1
ATOM 2777 C CA . ARG B 1 150 ? -15.039 -8.266 -17.641 1 96.5 150 ARG B CA 1
ATOM 2778 C C . ARG B 1 150 ? -16.109 -8.141 -16.547 1 96.5 150 ARG B C 1
ATOM 2780 O O . ARG B 1 150 ? -17.297 -8.109 -16.859 1 96.5 150 ARG B O 1
ATOM 2787 N N . ALA B 1 151 ? -15.68 -8.117 -15.32 1 97 151 ALA B N 1
ATOM 2788 C CA . ALA B 1 151 ? -16.609 -7.93 -14.203 1 97 151 ALA B CA 1
ATOM 2789 C C . ALA B 1 151 ? -17.328 -6.59 -14.312 1 97 151 ALA B C 1
ATOM 2791 O O . ALA B 1 151 ? -18.531 -6.496 -14.008 1 97 151 ALA B O 1
ATOM 2792 N N . ARG B 1 152 ? -16.594 -5.586 -14.734 1 96.56 152 ARG B N 1
ATOM 2793 C CA . ARG B 1 152 ? -17.172 -4.266 -14.93 1 96.56 152 ARG B CA 1
ATOM 2794 C C . ARG B 1 152 ? -18.203 -4.281 -16.062 1 96.56 152 ARG B C 1
ATOM 2796 O O . ARG B 1 152 ? -19.312 -3.773 -15.914 1 96.56 152 ARG B O 1
ATOM 2803 N N . ASP B 1 153 ? -17.844 -4.852 -17.172 1 95.62 153 ASP B N 1
ATOM 2804 C CA . ASP B 1 153 ? -18.719 -4.926 -18.344 1 95.62 153 ASP B CA 1
ATOM 2805 C C . ASP B 1 153 ? -19.984 -5.703 -18.016 1 95.62 153 ASP B C 1
ATOM 2807 O O . ASP B 1 153 ? -21.047 -5.406 -18.562 1 95.62 153 ASP B O 1
ATOM 2811 N N . ALA B 1 154 ? -19.875 -6.652 -17.109 1 95.81 154 ALA B N 1
ATOM 2812 C CA . ALA B 1 154 ? -21 -7.492 -16.734 1 95.81 154 ALA B CA 1
ATOM 2813 C C . ALA B 1 154 ? -21.859 -6.816 -15.656 1 95.81 154 ALA B C 1
ATOM 2815 O O . ALA B 1 154 ? -22.875 -7.363 -15.234 1 95.81 154 ALA B O 1
ATOM 2816 N N . GLY B 1 155 ? -21.391 -5.707 -15.172 1 95.69 155 GLY B N 1
ATOM 2817 C CA . GLY B 1 155 ? -22.156 -4.941 -14.219 1 95.69 155 GLY B CA 1
ATOM 2818 C C . GLY B 1 155 ? -21.906 -5.348 -12.773 1 95.69 155 GLY B C 1
ATOM 2819 O O . GLY B 1 155 ? -22.578 -4.879 -11.859 1 95.69 155 GLY B O 1
ATOM 2820 N N . VAL B 1 156 ? -20.969 -6.215 -12.539 1 96.25 156 VAL B N 1
ATOM 2821 C CA . VAL B 1 156 ? -20.578 -6.617 -11.195 1 96.25 156 VAL B CA 1
ATOM 2822 C C . VAL B 1 156 ? -19.859 -5.465 -10.5 1 96.25 156 VAL B C 1
ATOM 2824 O O . VAL B 1 156 ? -20.078 -5.207 -9.312 1 96.25 156 VAL B O 1
ATOM 2827 N N . LEU B 1 157 ? -18.969 -4.77 -11.281 1 97.69 157 LEU B N 1
ATOM 2828 C CA . LEU B 1 157 ? -18.219 -3.619 -10.789 1 97.69 157 LEU B CA 1
ATOM 2829 C C . LEU B 1 157 ? -18.719 -2.328 -11.43 1 97.69 157 LEU B C 1
ATOM 2831 O O . LEU B 1 157 ? -19.109 -2.32 -12.594 1 97.69 157 LEU B O 1
ATOM 2835 N N . ARG B 1 158 ? -18.719 -1.32 -10.672 1 95.88 158 ARG B N 1
ATOM 2836 C CA . ARG B 1 158 ? -19.203 -0.023 -11.133 1 95.88 158 ARG B CA 1
ATOM 2837 C C . ARG B 1 158 ? -18.312 0.528 -12.242 1 95.88 158 ARG B C 1
ATOM 2839 O O . ARG B 1 158 ? -17.125 0.165 -12.344 1 95.88 158 ARG B O 1
ATOM 2846 N N . GLN B 1 159 ? -18.781 1.489 -13.047 1 94.25 159 GLN B N 1
ATOM 2847 C CA . GLN B 1 159 ? -18.109 1.975 -14.242 1 94.25 159 GLN B CA 1
ATOM 2848 C C . GLN B 1 159 ? -17.75 3.455 -14.109 1 94.25 159 GLN B C 1
ATOM 2850 O O . GLN B 1 159 ? -17.078 4.016 -14.969 1 94.25 159 GLN B O 1
ATOM 2855 N N . ASP B 1 160 ? -18.156 4.113 -13.039 1 93.69 160 ASP B N 1
ATOM 2856 C CA . ASP B 1 160 ? -18.062 5.566 -12.93 1 93.69 160 ASP B CA 1
ATOM 2857 C C . ASP B 1 160 ? -16.703 5.98 -12.367 1 93.69 160 ASP B C 1
ATOM 2859 O O . ASP B 1 160 ? -16.422 7.176 -12.211 1 93.69 160 ASP B O 1
ATOM 2863 N N . LEU B 1 161 ? -15.836 5 -12.07 1 93.25 161 LEU B N 1
ATOM 2864 C CA . LEU B 1 161 ? -14.477 5.289 -11.648 1 93.25 161 LEU B CA 1
ATOM 2865 C C . LEU B 1 161 ? -13.469 4.797 -12.68 1 93.25 161 LEU B C 1
ATOM 2867 O O . LEU B 1 161 ? -13.742 3.85 -13.414 1 93.25 161 LEU B O 1
ATOM 2871 N N . PRO B 1 162 ? -12.328 5.441 -12.742 1 94.31 162 PRO B N 1
ATOM 2872 C CA . PRO B 1 162 ? -11.32 5.016 -13.719 1 94.31 162 PRO B CA 1
ATOM 2873 C C . PRO B 1 162 ? -10.867 3.572 -13.5 1 94.31 162 PRO B C 1
ATOM 2875 O O . PRO B 1 162 ? -10.742 3.127 -12.359 1 94.31 162 PRO B O 1
ATOM 2878 N N . SER B 1 163 ? -10.625 2.857 -14.641 1 95.44 163 SER B N 1
ATOM 2879 C CA . SER B 1 163 ? -10.148 1.481 -14.555 1 95.44 163 SER B CA 1
ATOM 2880 C C . SER B 1 163 ? -8.812 1.405 -13.82 1 95.44 163 SER B C 1
ATOM 2882 O O . SER B 1 163 ? -8.539 0.432 -13.109 1 95.44 163 SER B O 1
ATOM 2884 N N . ALA B 1 164 ? -8.016 2.441 -13.992 1 95.31 164 ALA B N 1
ATOM 2885 C CA . ALA B 1 164 ? -6.727 2.486 -13.305 1 95.31 164 ALA B CA 1
ATOM 2886 C C . ALA B 1 164 ? -6.918 2.543 -11.789 1 95.31 164 ALA B C 1
ATOM 2888 O O . ALA B 1 164 ? -6.129 1.966 -11.039 1 95.31 164 ALA B O 1
ATOM 2889 N N . TRP B 1 165 ? -7.938 3.266 -11.367 1 96.69 165 TRP B N 1
ATOM 2890 C CA . TRP B 1 165 ? -8.234 3.332 -9.945 1 96.69 165 TRP B CA 1
ATOM 2891 C C . TRP B 1 165 ? -8.734 1.987 -9.422 1 96.69 165 TRP B C 1
ATOM 2893 O O . TRP B 1 165 ? -8.344 1.548 -8.344 1 96.69 165 TRP B O 1
ATOM 2903 N N . LEU B 1 166 ? -9.547 1.347 -10.242 1 97 166 LEU B N 1
ATOM 2904 C CA . LEU B 1 166 ? -10 0.005 -9.891 1 97 166 LEU B CA 1
ATOM 2905 C C . LEU B 1 166 ? -8.812 -0.931 -9.68 1 97 166 LEU B C 1
ATOM 2907 O O . LEU B 1 166 ? -8.758 -1.65 -8.68 1 97 166 LEU B O 1
ATOM 2911 N N . PHE B 1 167 ? -7.891 -0.895 -10.586 1 96.44 167 PHE B N 1
ATOM 2912 C CA . PHE B 1 167 ? -6.695 -1.721 -10.492 1 96.44 167 PHE B CA 1
ATOM 2913 C C . PHE B 1 167 ? -5.887 -1.368 -9.25 1 96.44 167 PHE B C 1
ATOM 2915 O O . PHE B 1 167 ? -5.469 -2.256 -8.5 1 96.44 167 PHE B O 1
ATOM 2922 N N . ALA B 1 168 ? -5.688 -0.119 -9 1 95.12 168 ALA B N 1
ATOM 2923 C CA . ALA B 1 168 ? -4.902 0.352 -7.863 1 95.12 168 ALA B CA 1
ATOM 2924 C C . ALA B 1 168 ? -5.543 -0.065 -6.543 1 95.12 168 ALA B C 1
ATOM 2926 O O . ALA B 1 168 ? -4.848 -0.462 -5.605 1 95.12 168 ALA B O 1
ATOM 2927 N N . THR B 1 169 ? -6.832 0.065 -6.48 1 97.06 169 THR B N 1
ATOM 2928 C CA . THR B 1 169 ? -7.543 -0.317 -5.266 1 97.06 169 THR B CA 1
ATOM 2929 C C . THR B 1 169 ? -7.441 -1.821 -5.031 1 97.06 169 THR B C 1
ATOM 2931 O O . THR B 1 169 ? -7.25 -2.266 -3.896 1 97.06 169 THR B O 1
ATOM 2934 N N . PHE B 1 170 ? -7.594 -2.574 -6.086 1 97.25 170 PHE B N 1
ATOM 2935 C CA . PHE B 1 170 ? -7.461 -4.023 -5.996 1 97.25 170 PHE B CA 1
ATOM 2936 C C . PHE B 1 170 ? -6.098 -4.406 -5.434 1 97.25 170 PHE B C 1
ATOM 2938 O O . PHE B 1 170 ? -6.008 -5.176 -4.473 1 97.25 170 PHE B O 1
ATOM 2945 N N . GLU B 1 171 ? -5.059 -3.879 -5.98 1 94.44 171 GLU B N 1
ATOM 2946 C CA . GLU B 1 171 ? -3.699 -4.137 -5.52 1 94.44 171 GLU B CA 1
ATOM 2947 C C . GLU B 1 171 ? -3.508 -3.686 -4.078 1 94.44 171 GLU B C 1
ATOM 2949 O O . GLU B 1 171 ? -2.879 -4.383 -3.279 1 94.44 171 GLU B O 1
ATOM 2954 N N . ALA B 1 172 ? -4.02 -2.533 -3.783 1 94.19 172 ALA B N 1
ATOM 2955 C CA . ALA B 1 172 ? -3.893 -1.976 -2.439 1 94.19 172 ALA B CA 1
ATOM 2956 C C . ALA B 1 172 ? -4.543 -2.887 -1.403 1 94.19 172 ALA B C 1
ATOM 2958 O O . ALA B 1 172 ? -4.027 -3.041 -0.292 1 94.19 172 ALA B O 1
ATOM 2959 N N . LEU B 1 173 ? -5.645 -3.463 -1.755 1 96.81 173 LEU B N 1
ATOM 2960 C CA . LEU B 1 173 ? -6.328 -4.359 -0.828 1 96.81 173 LEU B CA 1
ATOM 2961 C C . LEU B 1 173 ? -5.527 -5.645 -0.629 1 96.81 173 LEU B C 1
ATOM 2963 O O . LEU B 1 173 ? -5.488 -6.191 0.476 1 96.81 173 LEU B O 1
ATOM 2967 N N . LEU B 1 174 ? -4.93 -6.137 -1.699 1 95.44 174 LEU B N 1
ATOM 2968 C CA . LEU B 1 174 ? -4.055 -7.297 -1.563 1 95.44 174 LEU B CA 1
ATOM 2969 C C . LEU B 1 174 ? -2.902 -7 -0.611 1 95.44 174 LEU B C 1
ATOM 2971 O O . LEU B 1 174 ? -2.584 -7.816 0.258 1 95.44 174 LEU B O 1
ATOM 2975 N N . TYR B 1 175 ? -2.34 -5.875 -0.735 1 91.19 175 TYR B N 1
ATOM 2976 C CA . TYR B 1 175 ? -1.257 -5.438 0.139 1 91.19 175 TYR B CA 1
ATOM 2977 C C . TYR B 1 175 ? -1.735 -5.312 1.58 1 91.19 175 TYR B C 1
ATOM 2979 O O . TYR B 1 175 ? -1.067 -5.781 2.506 1 91.19 175 TYR B O 1
ATOM 2987 N N . ALA B 1 176 ? -2.826 -4.668 1.736 1 93.88 176 ALA B N 1
ATOM 2988 C CA . ALA B 1 176 ? -3.385 -4.496 3.076 1 93.88 176 ALA B CA 1
ATOM 2989 C C . ALA B 1 176 ? -3.619 -5.844 3.748 1 93.88 176 ALA B C 1
ATOM 2991 O O . ALA B 1 176 ? -3.322 -6.016 4.934 1 93.88 176 ALA B O 1
ATOM 2992 N N . ALA B 1 177 ? -4.117 -6.773 3.018 1 95.62 177 ALA B N 1
ATOM 2993 C CA . ALA B 1 177 ? -4.414 -8.086 3.578 1 95.62 177 ALA B CA 1
ATOM 2994 C C . ALA B 1 177 ? -3.135 -8.812 3.986 1 95.62 177 ALA B C 1
ATOM 2996 O O . ALA B 1 177 ? -3.086 -9.445 5.043 1 95.62 177 ALA B O 1
ATOM 2997 N N . TRP B 1 178 ? -2.143 -8.734 3.197 1 92 178 TRP B N 1
ATOM 2998 C CA . TRP B 1 178 ? -0.865 -9.344 3.557 1 92 178 TRP B CA 1
ATOM 2999 C C . TRP B 1 178 ? -0.336 -8.766 4.863 1 92 178 TRP B C 1
ATOM 3001 O O . TRP B 1 178 ? 0.066 -9.508 5.762 1 92 178 TRP B O 1
ATOM 3011 N N . THR B 1 179 ? -0.351 -7.445 4.961 1 89.56 179 THR B N 1
ATOM 3012 C CA . THR B 1 179 ? 0.14 -6.766 6.156 1 89.56 179 THR B CA 1
ATOM 3013 C C . THR B 1 179 ? -0.684 -7.152 7.379 1 89.56 179 THR B C 1
ATOM 3015 O O . THR B 1 179 ? -0.13 -7.438 8.445 1 89.56 179 THR B O 1
ATOM 3018 N N . ALA B 1 180 ? -1.97 -7.184 7.176 1 93.69 180 ALA B N 1
ATOM 3019 C CA . ALA B 1 180 ? -2.865 -7.52 8.281 1 93.69 180 ALA B CA 1
ATOM 3020 C C . ALA B 1 180 ? -2.641 -8.953 8.75 1 93.69 180 ALA B C 1
ATOM 3022 O O . ALA B 1 180 ? -2.648 -9.227 9.953 1 93.69 180 ALA B O 1
ATOM 3023 N N . VAL B 1 181 ? -2.465 -9.844 7.848 1 93.62 181 VAL B N 1
ATOM 3024 C CA . VAL B 1 181 ? -2.205 -11.234 8.195 1 93.62 181 VAL B CA 1
ATOM 3025 C C . VAL B 1 181 ? -0.858 -11.352 8.906 1 93.62 181 VAL B C 1
ATOM 3027 O O . VAL B 1 181 ? -0.748 -12.023 9.938 1 93.62 181 VAL B O 1
ATOM 3030 N N . ALA B 1 182 ? 0.167 -10.68 8.414 1 87.94 182 ALA B N 1
ATOM 3031 C CA . ALA B 1 182 ? 1.504 -10.711 9 1 87.94 182 ALA B CA 1
ATOM 3032 C C . ALA B 1 182 ? 1.486 -10.18 10.438 1 87.94 182 ALA B C 1
ATOM 3034 O O . ALA B 1 182 ? 2.252 -10.648 11.281 1 87.94 182 ALA B O 1
ATOM 3035 N N . GLN B 1 183 ? 0.613 -9.227 10.719 1 89.75 183 GLN B N 1
ATOM 3036 C CA . GLN B 1 183 ? 0.543 -8.602 12.031 1 89.75 183 GLN B CA 1
ATOM 3037 C C . GLN B 1 183 ? -0.412 -9.359 12.953 1 89.75 183 GLN B C 1
ATOM 3039 O O . GLN B 1 183 ? -0.52 -9.039 14.141 1 89.75 183 GLN B O 1
ATOM 3044 N N . GLY B 1 184 ? -1.126 -10.305 12.398 1 93 184 GLY B N 1
ATOM 3045 C CA . GLY B 1 184 ? -2.062 -11.094 13.188 1 93 184 GLY B CA 1
ATOM 3046 C C . GLY B 1 184 ? -3.426 -10.438 13.32 1 93 184 GLY B C 1
ATOM 3047 O O . GLY B 1 184 ? -4.238 -10.859 14.148 1 93 184 GLY B O 1
ATOM 3048 N N . ASP B 1 185 ? -3.715 -9.453 12.5 1 93.62 185 ASP B N 1
ATOM 3049 C CA . ASP B 1 185 ? -4.953 -8.688 12.594 1 93.62 185 ASP B CA 1
ATOM 3050 C C . ASP B 1 185 ? -6.043 -9.289 11.711 1 93.62 185 ASP B C 1
ATOM 3052 O O . ASP B 1 185 ? -7.207 -8.898 11.789 1 93.62 185 ASP B O 1
ATOM 3056 N N . LEU B 1 186 ? -5.684 -10.188 10.875 1 94.88 186 LEU B N 1
ATOM 3057 C CA . LEU B 1 186 ? -6.566 -10.875 9.945 1 94.88 186 LEU B CA 1
ATOM 3058 C C . LEU B 1 186 ? -6.121 -12.32 9.75 1 94.88 186 LEU B C 1
ATOM 3060 O O . LEU B 1 186 ? -4.934 -12.594 9.562 1 94.88 186 LEU B O 1
ATOM 3064 N N . ALA B 1 187 ? -7.051 -13.219 9.859 1 94.94 187 ALA B N 1
ATOM 3065 C CA . ALA B 1 187 ? -6.719 -14.617 9.609 1 94.94 187 ALA B CA 1
ATOM 3066 C C . ALA B 1 187 ? -6.395 -14.844 8.133 1 94.94 187 ALA B C 1
ATOM 3068 O O . ALA B 1 187 ? -7.113 -14.367 7.25 1 94.94 187 ALA B O 1
ATOM 3069 N N . ALA B 1 188 ? -5.344 -15.633 7.914 1 93.81 188 ALA B N 1
ATOM 3070 C CA . ALA B 1 188 ? -4.914 -15.891 6.543 1 93.81 188 ALA B CA 1
ATOM 3071 C C . ALA B 1 188 ? -6.043 -16.5 5.723 1 93.81 188 ALA B C 1
ATOM 3073 O O . ALA B 1 188 ? -6.242 -16.141 4.559 1 93.81 188 ALA B O 1
ATOM 3074 N N . ASN B 1 189 ? -6.824 -17.375 6.309 1 94.88 189 ASN B N 1
ATOM 3075 C CA . ASN B 1 189 ? -7.891 -18.078 5.605 1 94.88 189 ASN B CA 1
ATOM 3076 C C . ASN B 1 189 ? -9.062 -17.156 5.285 1 94.88 189 ASN B C 1
ATOM 3078 O O . ASN B 1 189 ? -9.914 -17.5 4.461 1 94.88 189 ASN B O 1
ATOM 3082 N N . ASP B 1 190 ? -9.086 -15.961 5.93 1 95.69 190 ASP B N 1
ATOM 3083 C CA . ASP B 1 190 ? -10.18 -15.016 5.715 1 95.69 190 ASP B CA 1
ATOM 3084 C C . ASP B 1 190 ? -9.766 -13.914 4.746 1 95.69 190 ASP B C 1
ATOM 3086 O O . ASP B 1 190 ? -10.594 -13.094 4.34 1 95.69 190 ASP B O 1
ATOM 3090 N N . ALA B 1 191 ? -8.516 -13.93 4.344 1 96.25 191 ALA B N 1
ATOM 3091 C CA . ALA B 1 191 ? -7.965 -12.812 3.59 1 96.25 191 ALA B CA 1
ATOM 3092 C C . ALA B 1 191 ? -8.703 -12.625 2.268 1 96.25 191 ALA B C 1
ATOM 3094 O O . ALA B 1 191 ? -9.172 -11.523 1.963 1 96.25 191 ALA B O 1
ATOM 3095 N N . ALA B 1 192 ? -8.852 -13.711 1.511 1 96.75 192 ALA B N 1
ATOM 3096 C CA . ALA B 1 192 ? -9.477 -13.625 0.192 1 96.75 192 ALA B CA 1
ATOM 3097 C C . ALA B 1 192 ? -10.914 -13.117 0.298 1 96.75 192 ALA B C 1
ATOM 3099 O O . ALA B 1 192 ? -11.32 -12.234 -0.459 1 96.75 192 ALA B O 1
ATOM 3100 N N . ARG B 1 193 ? -11.633 -13.672 1.229 1 96.19 193 ARG B N 1
ATOM 3101 C CA . ARG B 1 193 ? -13.023 -13.266 1.424 1 96.19 193 ARG B CA 1
ATOM 3102 C C . ARG B 1 193 ? -13.109 -11.797 1.844 1 96.19 193 ARG B C 1
ATOM 3104 O O . ARG B 1 193 ? -13.953 -11.055 1.335 1 96.19 193 ARG B O 1
ATOM 3111 N N . THR B 1 194 ? -12.266 -11.398 2.762 1 97.06 194 THR B N 1
ATOM 3112 C CA . THR B 1 194 ? -12.273 -10.031 3.271 1 97.06 194 THR B CA 1
ATOM 3113 C C . THR B 1 194 ? -11.922 -9.047 2.166 1 97.06 194 THR B C 1
ATOM 3115 O O . THR B 1 194 ? -12.555 -7.996 2.037 1 97.06 194 THR B O 1
ATOM 3118 N N . ILE B 1 195 ? -10.922 -9.359 1.339 1 97.88 195 ILE B N 1
ATOM 3119 C CA . ILE B 1 195 ? -10.539 -8.531 0.199 1 97.88 195 ILE B CA 1
ATOM 3120 C C . ILE B 1 195 ? -11.727 -8.391 -0.751 1 97.88 195 ILE B C 1
ATOM 3122 O O . ILE B 1 195 ? -12.086 -7.277 -1.146 1 97.88 195 ILE B O 1
ATOM 3126 N N . HIS B 1 196 ? -12.297 -9.547 -1.08 1 97.62 196 HIS B N 1
ATOM 3127 C CA . HIS B 1 196 ? -13.398 -9.57 -2.031 1 97.62 196 HIS B CA 1
ATOM 3128 C C . HIS B 1 196 ? -14.578 -8.742 -1.533 1 97.62 196 HIS B C 1
ATOM 3130 O O . HIS B 1 196 ? -15.109 -7.906 -2.268 1 97.62 196 HIS B O 1
ATOM 3136 N N . GLU B 1 197 ? -14.977 -8.93 -0.274 1 96.06 197 GLU B N 1
ATOM 3137 C CA . GLU B 1 197 ? -16.078 -8.203 0.334 1 96.06 197 GLU B CA 1
ATOM 3138 C C . GLU B 1 197 ? -15.812 -6.703 0.376 1 96.06 197 GLU B C 1
ATOM 3140 O O . GLU B 1 197 ? -16.688 -5.895 0.077 1 96.06 197 GLU B O 1
ATOM 3145 N N . THR B 1 198 ? -14.633 -6.34 0.786 1 97.69 198 THR B N 1
ATOM 3146 C CA . THR B 1 198 ? -14.266 -4.934 0.871 1 97.69 198 THR B CA 1
ATOM 3147 C C . THR B 1 198 ? -14.234 -4.297 -0.515 1 97.69 198 THR B C 1
ATOM 3149 O O . THR B 1 198 ? -14.688 -3.164 -0.695 1 97.69 198 THR B O 1
ATOM 3152 N N . LEU B 1 199 ? -13.648 -5.004 -1.506 1 98.06 199 LEU B N 1
ATOM 3153 C CA . LEU B 1 199 ? -13.602 -4.488 -2.869 1 98.06 199 LEU B CA 1
ATOM 3154 C C . LEU B 1 199 ? -15 -4.168 -3.381 1 98.06 199 LEU B C 1
ATOM 3156 O O . LEU B 1 199 ? -15.234 -3.098 -3.947 1 98.06 199 LEU B O 1
ATOM 3160 N N . LEU B 1 200 ? -15.969 -5.07 -3.143 1 96.88 200 LEU B N 1
ATOM 3161 C CA . LEU B 1 200 ? -17.312 -4.941 -3.701 1 96.88 200 LEU B CA 1
ATOM 3162 C C . LEU B 1 200 ? -18.141 -3.951 -2.895 1 96.88 200 LEU B C 1
ATOM 3164 O O . LEU B 1 200 ? -18.844 -3.117 -3.467 1 96.88 200 LEU B O 1
ATOM 3168 N N . HIS B 1 201 ? -18 -4.008 -1.539 1 95.62 201 HIS B N 1
ATOM 3169 C CA . HIS B 1 201 ? -19.031 -3.367 -0.733 1 95.62 201 HIS B CA 1
ATOM 3170 C C . HIS B 1 201 ? -18.453 -2.229 0.101 1 95.62 201 HIS B C 1
ATOM 3172 O O . HIS B 1 201 ? -19.203 -1.485 0.743 1 95.62 201 HIS B O 1
ATOM 3178 N N . GLY B 1 202 ? -17.141 -2.055 0.121 1 97.06 202 GLY B N 1
ATOM 3179 C CA . GLY B 1 202 ? -16.547 -1.029 0.964 1 97.06 202 GLY B CA 1
ATOM 3180 C C . GLY B 1 202 ? -16.828 -1.229 2.439 1 97.06 202 GLY B C 1
ATOM 3181 O O . GLY B 1 202 ? -17.031 -2.357 2.891 1 97.06 202 GLY B O 1
ATOM 3182 N N . HIS B 1 203 ? -16.734 -0.172 3.254 1 97.56 203 HIS B N 1
ATOM 3183 C CA . HIS B 1 203 ? -16.938 -0.238 4.695 1 97.56 203 HIS B CA 1
ATOM 3184 C C . HIS B 1 203 ? -18.188 0.533 5.105 1 97.56 203 HIS B C 1
ATOM 3186 O O . HIS B 1 203 ? -18.594 0.501 6.27 1 97.56 203 HIS B O 1
ATOM 3192 N N . GLY B 1 204 ? -18.812 1.215 4.18 1 96.12 204 GLY B N 1
ATOM 3193 C CA . GLY B 1 204 ? -19.969 2.035 4.504 1 96.12 204 GLY B CA 1
ATOM 3194 C C . GLY B 1 204 ? -21.25 1.229 4.695 1 96.12 204 GLY B C 1
ATOM 3195 O O . GLY B 1 204 ? -21.375 0.124 4.164 1 96.12 204 GLY B O 1
ATOM 3196 N N . THR B 1 205 ? -22.234 1.737 5.453 1 91.94 205 THR B N 1
ATOM 3197 C CA . THR B 1 205 ? -23.516 1.07 5.684 1 91.94 205 THR B CA 1
ATOM 3198 C C . THR B 1 205 ? -24.625 1.714 4.852 1 91.94 205 THR B C 1
ATOM 3200 O O . THR B 1 205 ? -25.734 1.189 4.777 1 91.94 205 THR B O 1
ATOM 3203 N N . GLY B 1 206 ? -24.328 2.668 4.031 1 77.81 206 GLY B N 1
ATOM 3204 C CA . GLY B 1 206 ? -25.359 3.393 3.297 1 77.81 206 GLY B CA 1
ATOM 3205 C C . GLY B 1 206 ? -26.188 4.312 4.176 1 77.81 206 GLY B C 1
ATOM 3206 O O . GLY B 1 206 ? -27.031 5.055 3.68 1 77.81 206 GLY B O 1
ATOM 3207 N N . HIS B 1 207 ? -26.219 4.227 5.504 1 63.16 207 HIS B N 1
ATOM 3208 C CA . HIS B 1 207 ? -27 5.078 6.395 1 63.16 207 HIS B CA 1
ATOM 3209 C C . HIS B 1 207 ? -26.359 6.461 6.523 1 63.16 207 HIS B C 1
ATOM 3211 O O . HIS B 1 207 ? -25.172 6.582 6.824 1 63.16 207 HIS B O 1
ATOM 3217 N N . LEU B 1 208 ? -26.609 7.324 5.473 1 53.06 208 LEU B N 1
ATOM 3218 C CA . LEU B 1 208 ? -26.125 8.688 5.652 1 53.06 208 LEU B CA 1
ATOM 3219 C C . LEU B 1 208 ? -26.75 9.328 6.883 1 53.0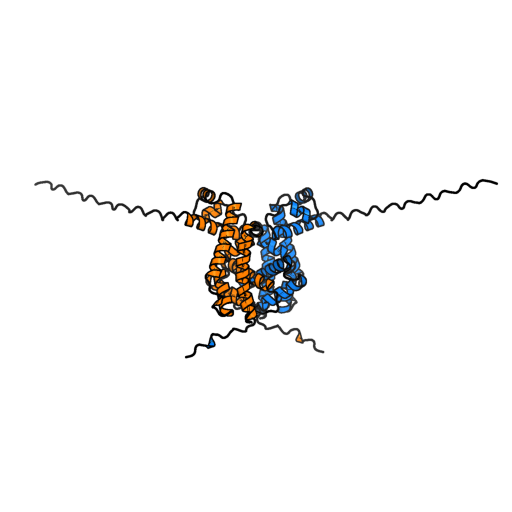6 208 LEU B C 1
ATOM 3221 O O . LEU B 1 208 ? -27.922 9.086 7.184 1 53.06 208 LEU B O 1
ATOM 3225 N N . THR B 1 209 ? -26.078 9.562 7.879 1 47.56 209 THR B N 1
ATOM 3226 C CA . THR B 1 209 ? -26.672 10.266 9.008 1 47.56 209 THR B CA 1
ATOM 3227 C C . THR B 1 209 ? -27.234 11.609 8.57 1 47.56 209 THR B C 1
ATOM 3229 O O . THR B 1 209 ? -26.609 12.344 7.816 1 47.56 209 THR B O 1
ATOM 3232 N N . GLY B 1 210 ? -28.516 11.734 8.102 1 43.41 210 GLY B N 1
ATOM 3233 C CA . GLY B 1 210 ? -29.391 12.859 7.754 1 43.41 210 GLY B CA 1
ATOM 3234 C C . GLY B 1 210 ? -29.062 14.117 8.53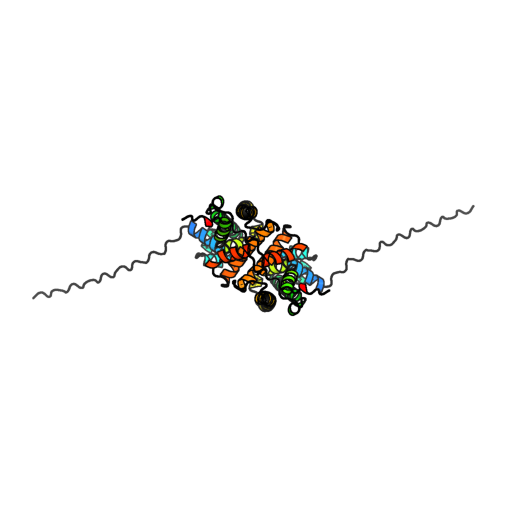1 1 43.41 210 GLY B C 1
ATOM 3235 O O . GLY B 1 210 ? -29.906 14.617 9.289 1 43.41 210 GLY B O 1
ATOM 3236 N N . ALA B 1 211 ? -28.078 14.555 9 1 41 211 ALA B N 1
ATOM 3237 C CA . ALA B 1 211 ? -28.172 15.906 9.547 1 41 211 ALA B CA 1
ATOM 3238 C C . ALA B 1 211 ? -28.516 16.906 8.453 1 41 211 ALA B C 1
ATOM 3240 O O . ALA B 1 211 ? -28.719 18.094 8.734 1 41 211 ALA B O 1
ATOM 3241 N N . ARG B 1 212 ? -28.297 16.781 7.148 1 41.69 212 ARG B N 1
ATOM 3242 C CA . ARG B 1 212 ? -28.578 17.969 6.355 1 41.69 212 ARG B CA 1
ATOM 3243 C C . ARG B 1 212 ? -30.094 18.219 6.262 1 41.69 212 ARG B C 1
ATOM 3245 O O . ARG B 1 212 ? -30.547 19 5.422 1 41.69 212 ARG B O 1
ATOM 3252 N N . LYS B 1 213 ? -31 17.438 6.582 1 38.72 213 LYS B N 1
ATOM 3253 C CA . LYS B 1 213 ? -32.312 17.953 6.227 1 38.72 213 LYS B CA 1
ATOM 3254 C C . LYS B 1 213 ? -32.656 19.203 7.02 1 38.72 213 LYS B C 1
ATOM 3256 O O . LYS B 1 213 ? -33.812 19.625 7.066 1 38.72 213 LYS B O 1
ATOM 3261 N N . ALA B 1 214 ? -31.797 19.734 7.836 1 37.28 214 ALA B N 1
ATOM 3262 C CA . ALA B 1 214 ? -32.438 20.797 8.625 1 37.28 214 ALA B CA 1
ATOM 3263 C C . ALA B 1 214 ? -32.656 22.047 7.785 1 37.28 214 ALA B C 1
ATOM 3265 O O . ALA B 1 214 ? -33.062 23.094 8.305 1 37.28 214 ALA B O 1
ATOM 3266 N N . ARG B 1 215 ? -32.281 22.234 6.566 1 32.72 215 ARG B N 1
ATOM 3267 C CA . ARG B 1 215 ? -32.531 23.672 6.461 1 32.72 215 ARG B CA 1
ATOM 3268 C C . ARG B 1 215 ? -34 23.984 6.559 1 32.72 215 ARG B C 1
ATOM 3270 O O . ARG B 1 215 ? -34.781 23.578 5.699 1 32.72 215 ARG B O 1
ATOM 3277 N N . PRO B 1 216 ? -34.531 23.969 7.75 1 34.25 216 PRO B N 1
ATOM 3278 C CA . PRO B 1 216 ? -35.844 24.625 7.719 1 34.25 216 PRO B CA 1
ATOM 3279 C C . PRO B 1 216 ? -35.844 25.938 6.941 1 34.25 216 PRO B C 1
ATOM 3281 O O . PRO B 1 216 ? -34.812 26.641 6.922 1 34.25 216 PRO B O 1
ATOM 3284 N N . ARG B 1 217 ? -36.688 26.109 5.938 1 32.09 217 ARG B N 1
ATOM 3285 C CA . ARG B 1 217 ? -37.094 27.484 5.684 1 32.09 217 ARG B CA 1
ATOM 3286 C C . ARG B 1 217 ? -37.531 28.156 6.973 1 32.09 217 ARG B C 1
ATOM 3288 O O . ARG B 1 217 ? -38.125 27.516 7.855 1 32.09 217 ARG B O 1
#

Secondary structure (DSSP, 8-state):
--------------------------HHHHHHHHHHHHHHHHHH-TT--HHHHHHHHTS-HHHHHHH-SSHHHHHHHHHHHHHHHHHHHHHTS-GGGS-HHHHHHHHHHHHGGGHHHHHHHHH-HHHHT-HHHHHHHHHHHHHHHHHHHHHHHTTSB-SSS-HHHHHHHHHHHHHHHHHHHHHTSS-GGGHHHHHHHHHHH-SB-S-----GGG---/--------------------------HHHHHHHHHHHHHHHHHH-TT--HHHHHHHHTS-HHHHHHH-SSHHHHHHHHHHHHHHHHHHHHHTS-GGGS-HHHHHHHHHHHHGGGHHHHHHHHH-HHHHT-HHHHHHHHHHHHHHHHHHHHHHHTTSB-SSS-HHHHHHHHHHHHHHHHHHHHHTSS-GGGHHHHHHHHHHH-SB-S-----GGG---